Protein 3HBF (pdb70)

CATH classification: 3.40.50.2000 (+1 more: 3.40.50.2000)

B-factor: mean 41.64, std 15.25, range [11.27, 102.19]

Nearest PDB structures (foldseek):
  3hbf-assembly1_A  TM=1.002E+00  e=4.742E-93  Medicago truncatula
  2c9z-assembly1_A  TM=9.540E-01  e=1.763E-54  Vitis vinifera
  2c1z-assembly1_A  TM=9.550E-01  e=6.057E-54  Vitis vinifera
  2c1x-assembly1_A  TM=9.524E-01  e=3.867E-54  Vitis vinifera
  4whm-assembly1_A  TM=9.377E-01  e=1.307E-46  Clitoria ternatea

InterPro domains:
  IPR002213 UDP-glucuronosyl/UDP-glucosyltransferase [PF00201] (271-421)
  IPR002213 UDP-glucuronosyl/UDP-glucosyltransferase [cd03784] (14-431)

Foldseek 3Di:
DQAEEEEAWQQDFPTLVLSVLLVVVLCVVCVPHAYEYEEAPVSVVVVACFLCNDRVRYDYWHFDQQADPPDDDDDDPCVSVLSNLPCVVVRSVVRQVVVCVVVVHQHAEYEYALLQLCQLVVCVVSVHAYEHEDAFDLVLLQLLLCLVVVQVPDDDCQCVQNDFDPRAPLFDTHHNVLHFPLSNHCVPRSSNVSSNSSSVRQQSGPEYEYLAFCVLPVRSSVSSQVSHPYYAHQHVCCQNRNGPGFDAVPCPVVLLVPADFLQEEEEDAGDDDADDLQQQAQVLCLCLPVLGQYEYQHADDCCPSYDHCSCVSCVPRYHYHVDHRLLVNLLDRSHAEYEYLQTRNSVRSNLLSLHAYEHQHDHGNSSVSQSCCCVRLNLYHYFPPSTHHNVSVVVRCCCLRPDVSVVVSSVSSPVVNVLRVQLCPCPHRNVVSSVVVSVSSVD

Secondary structure (DSSP, 8-state):
---EEEEE---SSSSHHHHHHHHHHHHHH-TTSEEEEEE-HHHHHHS-SSSS---TTEEEEEPP--PPTT----S-TTHHHHHHHHHHHHHHHHHHHHHHHHH-----EEEEETT-TTHHHHHHHTT-EEEEEE-S-HHHHHHHHTHHHHHHT--HHHHTTSS-B--STTSPPBPGGGSPTTSSS-TTSHHHHHHHHHHHHGGGSS-EEESS-GGG-HHHHHHHHTTSS-EEE---HHHHS--S----TT-HHHHHHTS-TT-EEEEE--SS----HHHHHHHHHHHHHH---EEEE--S-HHHHS-TTHHHHTTTTEEEESS--HHHHHHSTTEEEEEE---HHHHHHHHHHT--EEE---STTHHHHHHIIIIIS-SEEEPGGGS--HHHHHHHHHHHHSSHHHHHHHHHHHHHHHHHHHHTSTTSHHHHHHHHHHHHHT-

Sequence (443 aa):
NLLHVAVLAFPFGTHAAPLLSLVKKIATEAPKVTFSFFCTTTTNDTLFSRSNEFLPNIKYYNVHDGLPKGYVSSGNPREPIFLFIKAMQENFKHVIDEAVAETGKNITCLVTDAFFWFGADLAEEMHAKWVPLWTAGPHSLLTHVYTDLIREKTGSKEVHDVKSIDVLPGFPELKASDLPEGVIKDIDVPFATMLHKMGLELPRANAVAINSFATIHPLIENELNSKFKLLLNVGPFNLTTPQRKVSDEHGCLEWLDQHENSSVVYISFGSVVTPPPHELTALAESLEECGFPFIWSFRGDPKEKLPKGFLERTKTKGKIVAWAPQVEILKHSSVGVFLTHSGWNSVLECIVGGVPMISRPFFGDQGLNTILTESVLEIGVGVDNGVLTKESIKKALELTMSSEKGGIMRQKIVKLKESAFKAVEQNGTSAMDFTTLIQIVTS

Structure (mmCIF, N/CA/C/O backbone):
data_3HBF
#
_entry.id   3HBF
#
_cell.length_a   49.166
_cell.length_b   77.581
_cell.length_c   59.554
_cell.angle_alpha   90.00
_cell.angle_beta   96.25
_cell.angle_gamma   90.00
#
_symmetry.space_group_name_H-M   'P 1 21 1'
#
loop_
_entity.id
_entity.type
_entity.pdbx_description
1 polymer 'Flavonoid 3-O-glucosyltransferase'
2 non-polymer "URIDINE-5'-DIPHOSPHATE"
3 non-polymer 3,5,7-TRIHYDROXY-2-(3,4,5-TRIHYDROXYPHENYL)-4H-CHROMEN-4-ONE
4 water water
#
loop_
_atom_site.group_PDB
_atom_site.id
_atom_site.type_symbol
_atom_site.label_atom_id
_atom_site.label_alt_id
_atom_site.label_comp_id
_atom_site.label_asym_id
_atom_site.label_entity_id
_atom_site.label_seq_id
_atom_site.pdbx_PDB_ins_code
_atom_site.Cartn_x
_atom_site.Cartn_y
_atom_site.Cartn_z
_atom_site.occupancy
_atom_site.B_iso_or_equiv
_atom_site.auth_seq_id
_atom_site.auth_comp_id
_atom_site.auth_asym_id
_atom_site.auth_atom_id
_atom_site.pdbx_PDB_model_num
ATOM 1 N N . ASN A 1 12 ? 40.141 18.115 28.019 1.00 56.48 12 ASN A N 1
ATOM 2 C CA . ASN A 1 12 ? 39.259 17.311 27.119 1.00 55.74 12 ASN A CA 1
ATOM 3 C C . ASN A 1 12 ? 39.891 15.941 26.853 1.00 52.77 12 ASN A C 1
ATOM 4 O O . ASN A 1 12 ? 40.671 15.773 25.918 1.00 51.83 12 ASN A O 1
ATOM 6 N N . LEU A 1 13 ? 39.542 14.963 27.678 1.00 51.09 13 LEU A N 1
ATOM 7 C CA . LEU A 1 13 ? 40.105 13.625 27.544 1.00 52.71 13 LEU A CA 1
ATOM 8 C C . LEU A 1 13 ? 39.173 12.540 27.019 1.00 50.96 13 LEU A C 1
ATOM 9 O O . LEU A 1 13 ? 39.598 11.398 26.847 1.00 54.00 13 LEU A O 1
ATOM 14 N N . LEU A 1 14 ? 37.917 12.884 26.757 1.00 46.09 14 LEU A N 1
ATOM 15 C CA . LEU A 1 14 ? 36.959 11.899 26.261 1.00 42.62 14 LEU A CA 1
ATOM 16 C C . LEU A 1 14 ? 37.401 11.274 24.933 1.00 40.42 14 LEU A C 1
ATOM 17 O O . LEU A 1 14 ? 37.922 11.960 24.048 1.00 39.37 14 LEU A O 1
ATOM 22 N N . HIS A 1 15 ? 37.199 9.966 24.809 1.00 37.64 15 HIS A N 1
ATOM 23 C CA . HIS A 1 15 ? 37.579 9.239 23.602 1.00 37.03 15 HIS A CA 1
ATOM 24 C C . HIS A 1 15 ? 36.443 8.269 23.229 1.00 36.17 15 HIS A C 1
ATOM 25 O O . HIS A 1 15 ? 36.112 7.354 23.988 1.00 35.44 15 HIS A O 1
ATOM 32 N N . VAL A 1 16 ? 35.842 8.481 22.061 1.00 32.58 16 VAL A N 1
ATOM 33 C CA . VAL A 1 16 ? 34.736 7.635 21.608 1.00 29.80 16 VAL A CA 1
ATOM 34 C C . VAL A 1 16 ? 35.202 6.592 20.595 1.00 28.47 16 VAL A C 1
ATOM 35 O O . VAL A 1 16 ? 35.712 6.932 19.530 1.00 29.40 16 VAL A O 1
ATOM 39 N N . ALA A 1 17 ? 35.049 5.321 20.949 1.00 30.21 17 ALA A N 1
ATOM 40 C CA . ALA A 1 17 ? 35.420 4.221 20.057 1.00 31.26 17 ALA A CA 1
ATOM 41 C C . ALA A 1 17 ? 34.140 3.826 19.309 1.00 29.32 17 ALA A C 1
ATOM 42 O O . ALA A 1 17 ? 33.102 3.595 19.932 1.00 29.56 17 ALA A O 1
ATOM 44 N N . VAL A 1 18 ? 34.222 3.776 17.981 1.00 29.64 18 VAL A N 1
ATOM 45 C CA . VAL A 1 18 ? 33.077 3.450 17.125 1.00 24.61 18 VAL A CA 1
ATOM 46 C C . VAL A 1 18 ? 33.292 2.138 16.362 1.00 26.14 18 VAL A C 1
ATOM 47 O O . VAL A 1 18 ? 34.150 2.053 15.483 1.00 25.21 18 VAL A O 1
ATOM 51 N N . LEU A 1 19 ? 32.516 1.112 16.705 1.00 24.04 19 LEU A N 1
ATOM 52 C CA . LEU A 1 19 ? 32.657 -0.175 16.036 1.00 26.24 19 LEU A CA 1
ATOM 53 C C . LEU A 1 19 ? 31.589 -0.356 14.964 1.00 24.22 19 LEU A C 1
ATOM 54 O O . LEU A 1 19 ? 30.390 -0.462 15.266 1.00 22.98 19 LEU A O 1
ATOM 59 N N . ALA A 1 20 ? 32.039 -0.432 13.716 1.00 23.21 20 ALA A N 1
ATOM 60 C CA . ALA A 1 20 ? 31.141 -0.567 12.580 1.00 25.15 20 ALA A CA 1
ATOM 61 C C . ALA A 1 20 ? 31.142 -1.943 11.927 1.00 24.35 20 ALA A C 1
ATOM 62 O O . ALA A 1 20 ? 32.171 -2.612 11.875 1.00 28.07 20 ALA A O 1
ATOM 64 N N . PHE A 1 21 ? 29.974 -2.353 11.435 1.00 23.43 21 PHE A N 1
ATOM 65 C CA . PHE A 1 21 ? 29.801 -3.636 10.742 1.00 22.63 21 PHE A CA 1
ATOM 66 C C . PHE A 1 21 ? 30.217 -3.356 9.300 1.00 23.19 21 PHE A C 1
ATOM 67 O O . PHE A 1 21 ? 29.659 -2.477 8.637 1.00 25.23 21 PHE A O 1
ATOM 75 N N . PRO A 1 22 ? 31.212 -4.093 8.791 1.00 25.91 22 PRO A N 1
ATOM 76 C CA . PRO A 1 22 ? 31.654 -3.835 7.417 1.00 26.26 22 PRO A CA 1
ATOM 77 C C . PRO A 1 22 ? 30.771 -4.284 6.254 1.00 29.68 22 PRO A C 1
ATOM 78 O O . PRO A 1 22 ? 31.092 -3.995 5.102 1.00 33.95 22 PRO A O 1
ATOM 82 N N . PHE A 1 23 ? 29.660 -4.963 6.531 1.00 27.39 23 PHE A N 1
ATOM 83 C CA . PHE A 1 23 ? 28.826 -5.462 5.444 1.00 25.93 23 PHE A CA 1
ATOM 84 C C . PHE A 1 23 ? 27.448 -4.809 5.365 1.00 29.34 23 PHE A C 1
ATOM 85 O O . PHE A 1 23 ? 26.885 -4.397 6.382 1.00 26.66 23 PHE A O 1
ATOM 93 N N . GLY A 1 24 ? 26.929 -4.709 4.141 1.00 27.23 24 GLY A N 1
ATOM 94 C CA . GLY A 1 24 ? 25.626 -4.114 3.914 1.00 25.73 24 GLY A CA 1
ATOM 95 C C . GLY A 1 24 ? 25.669 -2.613 4.145 1.00 26.05 24 GLY A C 1
ATOM 96 O O . GLY A 1 24 ? 26.735 -1.999 4.063 1.00 22.72 24 GLY A O 1
ATOM 97 N N . THR A 1 25 ? 24.509 -2.024 4.427 1.00 21.99 25 THR A N 1
ATOM 98 C CA . THR A 1 25 ? 24.414 -0.597 4.680 1.00 20.01 25 THR A CA 1
ATOM 99 C C . THR A 1 25 ? 24.387 -0.400 6.209 1.00 22.58 25 THR A C 1
ATOM 100 O O . THR A 1 25 ? 23.335 -0.160 6.825 1.00 19.46 25 THR A O 1
ATOM 104 N N . HIS A 1 26 ? 25.571 -0.499 6.808 1.00 19.64 26 HIS A N 1
ATOM 105 C CA . HIS A 1 26 ? 25.731 -0.378 8.246 1.00 21.09 26 HIS A CA 1
ATOM 106 C C . HIS A 1 26 ? 26.800 0.626 8.649 1.00 22.52 26 HIS A C 1
ATOM 107 O O . HIS A 1 26 ? 26.561 1.458 9.512 1.00 23.38 26 HIS A O 1
ATOM 114 N N . ALA A 1 27 ? 27.974 0.542 8.024 1.00 23.67 27 ALA A N 1
ATOM 115 C CA . ALA A 1 27 ? 29.081 1.436 8.341 1.00 24.78 27 ALA A CA 1
ATOM 116 C C . ALA A 1 27 ? 28.822 2.899 7.971 1.00 26.13 27 ALA A C 1
ATOM 117 O O . ALA A 1 27 ? 29.172 3.806 8.730 1.00 25.52 27 ALA A O 1
ATOM 119 N N . ALA A 1 28 ? 28.230 3.133 6.805 1.00 25.02 28 ALA A N 1
ATOM 120 C CA . ALA A 1 28 ? 27.951 4.504 6.372 1.00 29.63 28 ALA A CA 1
ATOM 121 C C . ALA A 1 28 ? 26.964 5.200 7.309 1.00 29.40 28 ALA A C 1
ATOM 122 O O . ALA A 1 28 ? 27.234 6.303 7.804 1.00 28.54 28 ALA A O 1
ATOM 124 N N . PRO A 1 29 ? 25.799 4.576 7.559 1.00 29.55 29 PRO A N 1
ATOM 125 C CA . PRO A 1 29 ? 24.859 5.247 8.467 1.00 29.74 29 PRO A CA 1
ATOM 126 C C . PRO A 1 29 ? 25.453 5.480 9.862 1.00 30.15 29 PRO A C 1
ATOM 127 O O . PRO A 1 29 ? 25.212 6.524 10.477 1.00 26.10 29 PRO A O 1
ATOM 131 N N . LEU A 1 30 ? 26.239 4.523 10.357 1.00 29.88 30 LEU A N 1
ATOM 132 C CA . LEU A 1 30 ? 26.855 4.692 11.670 1.00 27.04 30 LEU A CA 1
ATOM 133 C C . LEU A 1 30 ? 27.824 5.865 11.604 1.00 28.21 30 LEU A C 1
ATOM 134 O O . LEU A 1 30 ? 27.847 6.716 12.501 1.00 26.49 30 LEU A O 1
ATOM 139 N N . LEU A 1 31 ? 28.613 5.921 10.529 1.00 27.45 31 LEU A N 1
ATOM 140 C CA . LEU A 1 31 ? 29.586 7.002 10.362 1.00 30.95 31 LEU A CA 1
ATOM 141 C C . LEU A 1 31 ? 28.897 8.371 10.274 1.00 30.85 31 LEU A C 1
ATOM 142 O O . LEU A 1 31 ? 29.370 9.346 10.864 1.00 28.88 31 LEU A O 1
ATOM 147 N N . SER A 1 32 ? 27.781 8.440 9.552 1.00 29.49 32 SER A N 1
ATOM 148 C CA . SER A 1 32 ? 27.071 9.703 9.424 1.00 32.24 32 SER A CA 1
ATOM 149 C C . SER A 1 32 ? 26.499 10.158 10.768 1.00 31.01 32 SER A C 1
ATOM 150 O O . SER A 1 32 ? 26.444 11.348 11.046 1.00 29.98 32 SER A O 1
ATOM 153 N N . LEU A 1 33 ? 26.063 9.212 11.595 1.00 30.45 33 LEU A N 1
ATOM 154 C CA . LEU A 1 33 ? 25.563 9.561 12.917 1.00 29.21 33 LEU A CA 1
ATOM 155 C C . LEU A 1 33 ? 26.767 10.119 13.698 1.00 30.18 33 LEU A C 1
ATOM 156 O O . LEU A 1 33 ? 26.699 11.197 14.283 1.00 28.58 33 LEU A O 1
ATOM 161 N N . VAL A 1 34 ? 27.880 9.390 13.669 1.00 30.67 34 VAL A N 1
ATOM 162 C CA . VAL A 1 34 ? 29.095 9.802 14.361 1.00 29.94 34 VAL A CA 1
ATOM 163 C C . VAL A 1 34 ? 29.570 11.198 13.928 1.00 31.81 34 VAL A C 1
ATOM 164 O O . VAL A 1 34 ? 29.929 12.024 14.768 1.00 27.16 34 VAL A O 1
ATOM 168 N N . LYS A 1 35 ? 29.581 11.461 12.621 1.00 32.54 35 LYS A N 1
ATOM 169 C CA . LYS A 1 35 ? 30.004 12.767 12.127 1.00 35.68 35 LYS A CA 1
ATOM 170 C C . LYS A 1 35 ? 29.120 13.885 12.677 1.00 37.88 35 LYS A C 1
ATOM 171 O O . LYS A 1 35 ? 29.617 14.941 13.064 1.00 33.51 35 LYS A O 1
ATOM 177 N N . LYS A 1 36 ? 27.813 13.648 12.715 1.00 36.71 36 LYS A N 1
ATOM 178 C CA . LYS A 1 36 ? 26.891 14.650 13.232 1.00 36.49 36 LYS A CA 1
ATOM 179 C C . LYS A 1 36 ? 27.314 14.993 14.659 1.00 35.55 36 LYS A C 1
ATOM 180 O O . LYS A 1 36 ? 27.400 16.168 15.026 1.00 34.91 36 LYS A O 1
ATOM 186 N N . ILE A 1 37 ? 27.592 13.962 15.452 1.00 32.92 37 ILE A N 1
ATOM 187 C CA . ILE A 1 37 ? 28.004 14.154 16.838 1.00 31.22 37 ILE A CA 1
ATOM 188 C C . ILE A 1 37 ? 29.369 14.828 16.906 1.00 33.82 37 ILE A C 1
ATOM 189 O O . ILE A 1 37 ? 29.571 15.758 17.685 1.00 31.17 37 ILE A O 1
ATOM 194 N N . ALA A 1 38 ? 30.303 14.345 16.091 1.00 33.79 38 ALA A N 1
ATOM 195 C CA . ALA A 1 38 ? 31.668 14.876 16.063 1.00 36.39 38 ALA A CA 1
ATOM 196 C C . ALA A 1 38 ? 31.792 16.381 15.804 1.00 38.12 38 ALA A C 1
ATOM 197 O O . ALA A 1 38 ? 32.545 17.070 16.492 1.00 36.70 38 ALA A O 1
ATOM 199 N N . THR A 1 39 ? 31.083 16.891 14.803 1.00 40.89 39 THR A N 1
ATOM 200 C CA . THR A 1 39 ? 31.170 18.317 14.498 1.00 46.06 39 THR A CA 1
ATOM 201 C C . THR A 1 39 ? 30.678 19.136 15.692 1.00 46.82 39 THR A C 1
ATOM 202 O O . THR A 1 39 ? 31.188 20.221 15.962 1.00 44.70 39 THR A O 1
ATOM 206 N N . GLU A 1 40 ? 29.686 18.599 16.398 1.00 45.54 40 GLU A N 1
ATOM 207 C CA . GLU A 1 40 ? 29.107 19.257 17.561 1.00 46.46 40 GLU A CA 1
ATOM 208 C C . GLU A 1 40 ? 30.014 19.232 18.788 1.00 47.09 40 GLU A C 1
ATOM 209 O O . GLU A 1 40 ? 29.819 20.018 19.718 1.00 49.11 40 GLU A O 1
ATOM 215 N N . ALA A 1 41 ? 30.997 18.332 18.799 1.00 45.16 41 ALA A N 1
ATOM 216 C CA . ALA A 1 41 ? 31.919 18.211 19.932 1.00 41.85 41 ALA A CA 1
ATOM 217 C C . ALA A 1 41 ? 33.352 18.127 19.427 1.00 42.63 41 ALA A C 1
ATOM 218 O O . ALA A 1 41 ? 34.013 17.094 19.536 1.00 42.52 41 ALA A O 1
ATOM 220 N N . PRO A 1 42 ? 33.864 19.239 18.891 1.00 43.01 42 PRO A N 1
ATOM 221 C CA . PRO A 1 42 ? 35.223 19.286 18.358 1.00 44.19 42 PRO A CA 1
ATOM 222 C C . PRO A 1 42 ? 36.346 18.962 19.339 1.00 44.69 42 PRO A C 1
ATOM 223 O O . PRO A 1 42 ? 37.472 18.713 18.918 1.00 47.21 42 PRO A O 1
ATOM 227 N N . LYS A 1 43 ? 36.048 18.945 20.637 1.00 47.15 43 LYS A N 1
ATOM 228 C CA . LYS A 1 43 ? 37.074 18.647 21.645 1.00 46.51 43 LYS A CA 1
ATOM 229 C C . LYS A 1 43 ? 37.155 17.165 22.022 1.00 44.65 43 LYS A C 1
ATOM 230 O O . LYS A 1 43 ? 38.095 16.735 22.699 1.00 42.44 43 LYS A O 1
ATOM 236 N N . VAL A 1 44 ? 36.162 16.389 21.598 1.00 42.24 44 VAL A N 1
ATOM 237 C CA . VAL A 1 44 ? 36.146 14.954 21.889 1.00 38.72 44 VAL A CA 1
ATOM 238 C C . VAL A 1 44 ? 36.793 14.174 20.731 1.00 36.26 44 VAL A C 1
ATOM 239 O O . VAL A 1 44 ? 36.647 14.529 19.553 1.00 31.00 44 VAL A O 1
ATOM 243 N N . THR A 1 45 ? 37.531 13.123 21.070 1.00 34.63 45 THR A N 1
ATOM 244 C CA . THR A 1 45 ? 38.196 12.305 20.054 1.00 33.87 45 THR A CA 1
ATOM 245 C C . THR A 1 45 ? 37.351 11.094 19.639 1.00 32.51 45 THR A C 1
ATOM 246 O O . THR A 1 45 ? 36.834 10.359 20.490 1.00 26.14 45 THR A O 1
ATOM 250 N N . PHE A 1 46 ? 37.218 10.899 18.327 1.00 30.33 46 PHE A N 1
ATOM 251 C CA . PHE A 1 46 ? 36.463 9.770 17.777 1.00 30.02 46 PHE A CA 1
ATOM 252 C C . PHE A 1 46 ? 37.359 8.823 16.983 1.00 32.20 46 PHE A C 1
ATOM 253 O O . PHE A 1 46 ? 38.189 9.256 16.182 1.00 32.15 46 PHE A O 1
ATOM 261 N N . SER A 1 47 ? 37.184 7.526 17.216 1.00 34.11 47 SER A N 1
ATOM 262 C CA . SER A 1 47 ? 37.945 6.497 16.518 1.00 34.56 47 SER A CA 1
ATOM 263 C C . SER A 1 47 ? 36.962 5.547 15.845 1.00 32.13 47 SER A C 1
ATOM 264 O O . SER A 1 47 ? 36.161 4.889 16.507 1.00 31.07 47 SER A O 1
ATOM 267 N N . PHE A 1 48 ? 37.038 5.489 14.522 1.00 29.51 48 PHE A N 1
ATOM 268 C CA . PHE A 1 48 ? 36.150 4.667 13.731 1.00 29.45 48 PHE A CA 1
ATOM 269 C C . PHE A 1 48 ? 36.852 3.375 13.313 1.00 30.26 48 PHE A C 1
ATOM 270 O O . PHE A 1 48 ? 37.885 3.404 12.645 1.00 27.73 48 PHE A O 1
ATOM 278 N N . PHE A 1 49 ? 36.270 2.249 13.706 1.00 30.25 49 PHE A N 1
ATOM 279 C CA . PHE A 1 49 ? 36.824 0.935 13.414 1.00 28.74 49 PHE A CA 1
ATOM 280 C C . PHE A 1 49 ? 35.988 0.112 12.454 1.00 32.36 49 PHE A C 1
ATOM 281 O O . PHE A 1 49 ? 34.779 -0.106 12.657 1.00 32.93 49 PHE A O 1
ATOM 289 N N . CYS A 1 50 ? 36.642 -0.339 11.393 1.00 31.42 50 CYS A N 1
ATOM 290 C CA . CYS A 1 50 ? 36.008 -1.174 10.399 1.00 30.80 50 CYS A CA 1
ATOM 291 C C . CYS A 1 50 ? 37.136 -1.821 9.619 1.00 31.94 50 CYS A C 1
ATOM 292 O O . CYS A 1 50 ? 38.311 -1.678 9.988 1.00 34.88 50 CYS A O 1
ATOM 295 N N . THR A 1 51 ? 36.792 -2.543 8.560 1.00 29.73 51 THR A N 1
ATOM 296 C CA . THR A 1 51 ? 37.809 -3.196 7.757 1.00 32.23 51 THR A CA 1
ATOM 297 C C . THR A 1 51 ? 38.449 -2.187 6.798 1.00 35.71 51 THR A C 1
ATOM 298 O O . THR A 1 51 ? 37.853 -1.140 6.477 1.00 35.01 51 THR A O 1
ATOM 302 N N . THR A 1 52 ? 39.675 -2.489 6.369 1.00 34.95 52 THR A N 1
ATOM 303 C CA . THR A 1 52 ? 40.413 -1.608 5.467 1.00 34.78 52 THR A CA 1
ATOM 304 C C . THR A 1 52 ? 39.572 -1.277 4.258 1.00 34.88 52 THR A C 1
ATOM 305 O O . THR A 1 52 ? 39.475 -0.120 3.859 1.00 34.67 52 THR A O 1
ATOM 309 N N . THR A 1 53 ? 38.973 -2.312 3.680 1.00 36.94 53 THR A N 1
ATOM 310 C CA . THR A 1 53 ? 38.113 -2.179 2.506 1.00 41.85 53 THR A CA 1
ATOM 311 C C . THR A 1 53 ? 36.985 -1.172 2.736 1.00 42.23 53 THR A C 1
ATOM 312 O O . THR A 1 53 ? 36.820 -0.222 1.977 1.00 44.06 53 THR A O 1
ATOM 316 N N . THR A 1 54 ? 36.198 -1.399 3.784 1.00 40.36 54 THR A N 1
ATOM 317 C CA . THR A 1 54 ? 35.080 -0.521 4.103 1.00 38.92 54 THR A CA 1
ATOM 318 C C . THR A 1 54 ? 35.523 0.896 4.439 1.00 37.87 54 THR A C 1
ATOM 319 O O . THR A 1 54 ? 34.880 1.855 4.015 1.00 37.33 54 THR A O 1
ATOM 323 N N . ASN A 1 55 ? 36.616 1.040 5.187 1.00 39.18 55 ASN A N 1
ATOM 324 C CA . ASN A 1 55 ? 37.107 2.384 5.520 1.00 39.38 55 ASN A CA 1
ATOM 325 C C . ASN A 1 55 ? 37.601 3.107 4.263 1.00 44.90 55 ASN A C 1
ATOM 326 O O . ASN A 1 55 ? 37.396 4.314 4.117 1.00 46.22 55 ASN A O 1
ATOM 331 N N . ASP A 1 56 ? 38.265 2.377 3.366 1.00 44.81 56 ASP A N 1
ATOM 332 C CA . ASP A 1 56 ? 38.771 2.992 2.149 1.00 51.78 56 ASP A CA 1
ATOM 333 C C . ASP A 1 56 ? 37.606 3.549 1.351 1.00 52.12 56 ASP A C 1
ATOM 334 O O . ASP A 1 56 ? 37.711 4.623 0.764 1.00 52.40 56 ASP A O 1
ATOM 339 N N . THR A 1 57 ? 36.498 2.814 1.337 1.00 52.87 57 THR A N 1
ATOM 340 C CA . THR A 1 57 ? 35.298 3.243 0.623 1.00 53.71 57 THR A CA 1
ATOM 341 C C . THR A 1 57 ? 34.731 4.487 1.299 1.00 56.48 57 THR A C 1
ATOM 342 O O . THR A 1 57 ? 34.238 5.399 0.637 1.00 56.24 57 THR A O 1
ATOM 346 N N . LEU A 1 58 ? 34.806 4.515 2.626 1.00 59.61 58 LEU A N 1
ATOM 347 C CA . LEU A 1 58 ? 34.311 5.647 3.392 1.00 64.26 58 LEU A CA 1
ATOM 348 C C . LEU A 1 58 ? 35.400 6.705 3.448 1.00 70.09 58 LEU A C 1
ATOM 349 O O . LEU A 1 58 ? 36.267 6.669 4.325 1.00 72.77 58 LEU A O 1
ATOM 354 N N . PHE A 1 59 ? 35.370 7.644 2.509 1.00 76.10 59 PHE A N 1
ATOM 355 C CA . PHE A 1 59 ? 36.384 8.689 2.498 1.00 81.88 59 PHE A CA 1
ATOM 356 C C . PHE A 1 59 ? 36.125 9.799 1.488 1.00 85.48 59 PHE A C 1
ATOM 357 O O . PHE A 1 59 ? 35.526 9.571 0.437 1.00 86.17 59 PHE A O 1
ATOM 365 N N . SER A 1 60 ? 36.595 10.997 1.833 1.00 90.07 60 SER A N 1
ATOM 366 C CA . SER A 1 60 ? 36.455 12.197 1.010 1.00 93.40 60 SER A CA 1
ATOM 367 C C . SER A 1 60 ? 35.027 12.443 0.531 1.00 95.47 60 SER A C 1
ATOM 368 O O . SER A 1 60 ? 34.811 12.941 -0.578 1.00 97.06 60 SER A O 1
ATOM 371 N N . ARG A 1 61 ? 34.053 12.097 1.370 1.00 96.20 61 ARG A N 1
ATOM 372 C CA . ARG A 1 61 ? 32.650 12.300 1.024 1.00 96.67 61 ARG A CA 1
ATOM 373 C C . ARG A 1 61 ? 32.242 13.710 1.452 1.00 96.37 61 ARG A C 1
ATOM 374 O O . ARG A 1 61 ? 33.103 14.514 1.809 1.00 96.14 61 ARG A O 1
ATOM 382 N N . SER A 1 62 ? 30.945 14.012 1.402 1.00 96.70 62 SER A N 1
ATOM 383 C CA . SER A 1 62 ? 30.438 15.332 1.784 1.00 96.32 62 SER A CA 1
ATOM 384 C C . SER A 1 62 ? 31.353 15.985 2.819 1.00 95.77 62 SER A C 1
ATOM 385 O O . SER A 1 62 ? 31.989 17.003 2.538 1.00 94.97 62 SER A O 1
ATOM 388 N N . ASN A 1 63 ? 31.421 15.394 4.010 1.00 95.17 63 ASN A N 1
ATOM 389 C CA . ASN A 1 63 ? 32.292 15.899 5.070 1.00 93.76 63 ASN A CA 1
ATOM 390 C C . ASN A 1 63 ? 33.669 15.295 4.825 1.00 92.63 63 ASN A C 1
ATOM 391 O O . ASN A 1 63 ? 34.104 14.415 5.568 1.00 91.90 63 ASN A O 1
ATOM 396 N N . GLU A 1 64 ? 34.339 15.769 3.775 1.00 91.86 64 GLU A N 1
ATOM 397 C CA . GLU A 1 64 ? 35.661 15.273 3.398 1.00 90.16 64 GLU A CA 1
ATOM 398 C C . GLU A 1 64 ? 36.365 14.701 4.614 1.00 88.45 64 GLU A C 1
ATOM 399 O O . GLU A 1 64 ? 36.796 13.544 4.613 1.00 88.79 64 GLU A O 1
ATOM 405 N N . PHE A 1 65 ? 36.470 15.513 5.659 1.00 84.03 65 PHE A N 1
ATOM 406 C CA . PHE A 1 65 ? 37.113 15.058 6.878 1.00 80.35 65 PHE A CA 1
ATOM 407 C C . PHE A 1 65 ? 36.745 15.920 8.076 1.00 75.24 65 PHE A C 1
ATOM 408 O O . PHE A 1 65 ? 36.366 17.086 7.943 1.00 74.69 65 PHE A O 1
ATOM 416 N N . LEU A 1 66 ? 36.855 15.313 9.247 1.00 68.45 66 LEU A N 1
ATOM 417 C CA . LEU A 1 66 ? 36.593 15.984 10.505 1.00 61.30 66 LEU A CA 1
ATOM 418 C C . LEU A 1 66 ? 37.868 15.752 11.301 1.00 57.11 66 LEU A C 1
ATOM 419 O O . LEU A 1 66 ? 38.318 14.614 11.449 1.00 54.15 66 LEU A O 1
ATOM 424 N N . PRO A 1 67 ? 38.481 16.833 11.807 1.00 52.25 67 PRO A N 1
ATOM 425 C CA . PRO A 1 67 ? 39.719 16.724 12.582 1.00 47.63 67 PRO A CA 1
ATOM 426 C C . PRO A 1 67 ? 39.692 15.770 13.776 1.00 41.88 67 PRO A C 1
ATOM 427 O O . PRO A 1 67 ? 40.726 15.222 14.141 1.00 42.69 67 PRO A O 1
ATOM 431 N N . ASN A 1 68 ? 38.531 15.558 14.385 1.00 34.73 68 ASN A N 1
ATOM 432 C CA . ASN A 1 68 ? 38.484 14.662 15.536 1.00 36.55 68 ASN A CA 1
ATOM 433 C C . ASN A 1 68 ? 38.057 13.211 15.230 1.00 37.31 68 ASN A C 1
ATOM 434 O O . ASN A 1 68 ? 37.779 12.428 16.139 1.00 37.56 68 ASN A O 1
ATOM 439 N N . ILE A 1 69 ? 38.007 12.859 13.947 1.00 37.27 69 ILE A N 1
ATOM 440 C CA . ILE A 1 69 ? 37.666 11.501 13.548 1.00 36.97 69 ILE A CA 1
ATOM 441 C C . ILE A 1 69 ? 38.863 10.830 12.883 1.00 37.89 69 ILE A C 1
ATOM 442 O O . ILE A 1 69 ? 39.337 11.296 11.851 1.00 35.99 69 ILE A O 1
ATOM 447 N N . LYS A 1 70 ? 39.340 9.741 13.478 1.00 41.68 70 LYS A N 1
ATOM 448 C CA . LYS A 1 70 ? 40.439 8.954 12.909 1.00 45.80 70 LYS A CA 1
ATOM 449 C C . LYS A 1 70 ? 39.934 7.536 12.623 1.00 43.93 70 LYS A C 1
ATOM 450 O O . LYS A 1 70 ? 39.202 6.960 13.427 1.00 43.40 70 LYS A O 1
ATOM 456 N N . TYR A 1 71 ? 40.320 6.986 11.476 1.00 44.56 71 TYR A N 1
ATOM 457 C CA . TYR A 1 71 ? 39.909 5.638 11.081 1.00 46.47 71 TYR A CA 1
ATOM 458 C C . TYR A 1 71 ? 40.987 4.606 11.380 1.00 46.89 71 TYR A C 1
ATOM 459 O O . TYR A 1 71 ? 42.175 4.878 11.217 1.00 45.29 71 TYR A O 1
ATOM 468 N N . TYR A 1 72 ? 40.563 3.422 11.813 1.00 45.87 72 TYR A N 1
ATOM 469 C CA . TYR A 1 72 ? 41.478 2.321 12.113 1.00 42.46 72 TYR A CA 1
ATOM 470 C C . TYR A 1 72 ? 40.892 1.067 11.487 1.00 43.26 72 TYR A C 1
ATOM 471 O O . TYR A 1 72 ? 39.666 0.888 11.462 1.00 42.10 72 TYR A O 1
ATOM 480 N N . ASN A 1 73 ? 41.760 0.201 10.979 1.00 38.03 73 ASN A N 1
ATOM 481 C CA . ASN A 1 73 ? 41.312 -1.020 10.320 1.00 38.92 73 ASN A CA 1
ATOM 482 C C . ASN A 1 73 ? 41.314 -2.237 11.249 1.00 38.65 73 ASN A C 1
ATOM 483 O O . ASN A 1 73 ? 42.349 -2.598 11.812 1.00 38.94 73 ASN A O 1
ATOM 488 N N . VAL A 1 74 ? 40.149 -2.860 11.416 1.00 37.51 74 VAL A N 1
ATOM 489 C CA . VAL A 1 74 ? 40.038 -4.057 12.247 1.00 34.86 74 VAL A CA 1
ATOM 490 C C . VAL A 1 74 ? 40.354 -5.220 11.299 1.00 33.67 74 VAL A C 1
ATOM 491 O O . VAL A 1 74 ? 40.078 -5.119 10.109 1.00 29.77 74 VAL A O 1
ATOM 495 N N . HIS A 1 75 ? 40.966 -6.297 11.795 1.00 36.97 75 HIS A N 1
ATOM 496 C CA . HIS A 1 75 ? 41.286 -7.455 10.940 1.00 37.05 75 HIS A CA 1
ATOM 497 C C . HIS A 1 75 ? 39.987 -8.087 10.431 1.00 40.16 75 HIS A C 1
ATOM 498 O O . HIS A 1 75 ? 39.022 -8.222 11.189 1.00 41.03 75 HIS A O 1
ATOM 505 N N . ASP A 1 76 ? 39.970 -8.482 9.159 1.00 37.81 76 ASP A N 1
ATOM 506 C CA . ASP A 1 76 ? 38.775 -9.053 8.543 1.00 39.24 76 ASP A CA 1
ATOM 507 C C . ASP A 1 76 ? 38.521 -10.555 8.696 1.00 39.77 76 ASP A C 1
ATOM 508 O O . ASP A 1 76 ? 37.492 -11.050 8.235 1.00 40.65 76 ASP A O 1
ATOM 513 N N . GLY A 1 77 ? 39.446 -11.273 9.330 1.00 39.35 77 GLY A N 1
ATOM 514 C CA . GLY A 1 77 ? 39.276 -12.705 9.521 1.00 36.19 77 GLY A CA 1
ATOM 515 C C . GLY A 1 77 ? 39.458 -13.565 8.277 1.00 37.61 77 GLY A C 1
ATOM 516 O O . GLY A 1 77 ? 39.147 -14.752 8.295 1.00 35.58 77 GLY A O 1
ATOM 517 N N . LEU A 1 78 ? 39.959 -12.988 7.191 1.00 37.37 78 LEU A N 1
ATOM 518 C CA . LEU A 1 78 ? 40.158 -13.768 5.974 1.00 41.88 78 LEU A CA 1
ATOM 519 C C . LEU A 1 78 ? 41.573 -14.350 5.873 1.00 47.04 78 LEU A C 1
ATOM 520 O O . LEU A 1 78 ? 42.555 -13.694 6.228 1.00 46.97 78 LEU A O 1
ATOM 525 N N . PRO A 1 79 ? 41.686 -15.607 5.413 1.00 51.20 79 PRO A N 1
ATOM 526 C CA . PRO A 1 79 ? 42.991 -16.262 5.264 1.00 54.90 79 PRO A CA 1
ATOM 527 C C . PRO A 1 79 ? 43.721 -15.656 4.065 1.00 57.85 79 PRO A C 1
ATOM 528 O O . PRO A 1 79 ? 43.083 -15.209 3.111 1.00 57.85 79 PRO A O 1
ATOM 532 N N . LYS A 1 80 ? 45.051 -15.633 4.114 1.00 62.50 80 LYS A N 1
ATOM 533 C CA . LYS A 1 80 ? 45.841 -15.082 3.012 1.00 63.56 80 LYS A CA 1
ATOM 534 C C . LYS A 1 80 ? 45.527 -15.837 1.728 1.00 63.83 80 LYS A C 1
ATOM 535 O O . LYS A 1 80 ? 45.391 -17.065 1.735 1.00 64.22 80 LYS A O 1
ATOM 541 N N . GLY A 1 81 ? 45.413 -15.098 0.629 1.00 63.72 81 GLY A N 1
ATOM 542 C CA . GLY A 1 81 ? 45.103 -15.718 -0.643 1.00 63.73 81 GLY A CA 1
ATOM 543 C C . GLY A 1 81 ? 43.714 -16.327 -0.602 1.00 66.70 81 GLY A C 1
ATOM 544 O O . GLY A 1 81 ? 43.496 -17.454 -1.060 1.00 66.35 81 GLY A O 1
ATOM 545 N N . TYR A 1 82 ? 42.768 -15.581 -0.039 1.00 66.24 82 TYR A N 1
ATOM 546 C CA . TYR A 1 82 ? 41.398 -16.057 0.059 1.00 65.13 82 TYR A CA 1
ATOM 547 C C . TYR A 1 82 ? 40.600 -15.717 -1.195 1.00 65.26 82 TYR A C 1
ATOM 548 O O . TYR A 1 82 ? 40.724 -14.631 -1.759 1.00 62.73 82 TYR A O 1
ATOM 557 N N . VAL A 1 83 ? 39.785 -16.671 -1.626 1.00 67.15 83 VAL A N 1
ATOM 558 C CA . VAL A 1 83 ? 38.941 -16.500 -2.795 1.00 70.10 83 VAL A CA 1
ATOM 559 C C . VAL A 1 83 ? 37.569 -17.068 -2.468 1.00 71.04 83 VAL A C 1
ATOM 560 O O . VAL A 1 83 ? 37.455 -18.094 -1.796 1.00 71.70 83 VAL A O 1
ATOM 564 N N . SER A 1 84 ? 36.526 -16.396 -2.935 1.00 72.73 84 SER A N 1
ATOM 565 C CA . SER A 1 84 ? 35.170 -16.850 -2.677 1.00 75.83 84 SER A CA 1
ATOM 566 C C . SER A 1 84 ? 34.867 -18.146 -3.425 1.00 77.35 84 SER A C 1
ATOM 567 O O . SER A 1 84 ? 35.314 -18.340 -4.557 1.00 77.18 84 SER A O 1
ATOM 570 N N . SER A 1 85 ? 34.112 -19.032 -2.779 1.00 78.95 85 SER A N 1
ATOM 571 C CA . SER A 1 85 ? 33.730 -20.306 -3.381 1.00 79.44 85 SER A CA 1
ATOM 572 C C . SER A 1 85 ? 32.364 -20.779 -2.869 1.00 80.17 85 SER A C 1
ATOM 573 O O . SER A 1 85 ? 31.463 -21.063 -3.661 1.00 78.86 85 SER A O 1
ATOM 576 N N . GLY A 1 86 ? 32.211 -20.850 -1.548 1.00 80.91 86 GLY A N 1
ATOM 577 C CA . GLY A 1 86 ? 30.954 -21.293 -0.969 1.00 80.98 86 GLY A CA 1
ATOM 578 C C . GLY A 1 86 ? 29.780 -20.373 -1.263 1.00 81.84 86 GLY A C 1
ATOM 579 O O . GLY A 1 86 ? 28.942 -20.669 -2.125 1.00 81.54 86 GLY A O 1
ATOM 580 N N . ASN A 1 87 ? 29.714 -19.261 -0.533 1.00 79.82 87 ASN A N 1
ATOM 581 C CA . ASN A 1 87 ? 28.652 -18.270 -0.699 1.00 77.90 87 ASN A CA 1
ATOM 582 C C . ASN A 1 87 ? 29.206 -16.898 -0.363 1.00 74.16 87 ASN A C 1
ATOM 583 O O . ASN A 1 87 ? 30.273 -16.784 0.239 1.00 74.41 87 ASN A O 1
ATOM 588 N N . PRO A 1 88 ? 28.492 -15.834 -0.755 1.00 70.78 88 PRO A N 1
ATOM 589 C CA . PRO A 1 88 ? 28.946 -14.471 -0.469 1.00 66.79 88 PRO A CA 1
ATOM 590 C C . PRO A 1 88 ? 28.796 -14.126 1.014 1.00 62.62 88 PRO A C 1
ATOM 591 O O . PRO A 1 88 ? 29.104 -13.013 1.439 1.00 63.11 88 PRO A O 1
ATOM 595 N N . ARG A 1 89 ? 28.319 -15.091 1.795 1.00 56.59 89 ARG A N 1
ATOM 596 C CA . ARG A 1 89 ? 28.144 -14.906 3.234 1.00 52.96 89 ARG A CA 1
ATOM 597 C C . ARG A 1 89 ? 29.390 -15.414 3.970 1.00 48.54 89 ARG A C 1
ATOM 598 O O . ARG A 1 89 ? 29.597 -15.130 5.153 1.00 44.14 89 ARG A O 1
ATOM 606 N N . GLU A 1 90 ? 30.213 -16.164 3.242 1.00 44.14 90 GLU A N 1
ATOM 607 C CA . GLU A 1 90 ? 31.431 -16.743 3.770 1.00 38.99 90 GLU A CA 1
ATOM 608 C C . GLU A 1 90 ? 32.328 -15.710 4.434 1.00 34.92 90 GLU A C 1
ATOM 609 O O . GLU A 1 90 ? 32.728 -15.888 5.577 1.00 34.18 90 GLU A O 1
ATOM 615 N N . PRO A 1 91 ? 32.658 -14.616 3.733 1.00 35.61 91 PRO A N 1
ATOM 616 C CA . PRO A 1 91 ? 33.523 -13.603 4.361 1.00 32.83 91 PRO A CA 1
ATOM 617 C C . PRO A 1 91 ? 32.894 -12.922 5.587 1.00 32.81 91 PRO A C 1
ATOM 618 O O . PRO A 1 91 ? 33.610 -12.457 6.492 1.00 28.21 91 PRO A O 1
ATOM 622 N N . ILE A 1 92 ? 31.560 -12.879 5.620 1.00 30.37 92 ILE A N 1
ATOM 623 C CA . ILE A 1 92 ? 30.838 -12.283 6.744 1.00 28.96 92 ILE A CA 1
ATOM 624 C C . ILE A 1 92 ? 31.020 -13.212 7.948 1.00 29.79 92 ILE A C 1
ATOM 625 O O . ILE A 1 92 ? 31.347 -12.772 9.052 1.00 29.72 92 ILE A O 1
ATOM 630 N N . PHE A 1 93 ? 30.808 -14.504 7.725 1.00 28.13 93 PHE A N 1
ATOM 631 C CA . PHE A 1 93 ? 30.963 -15.486 8.788 1.00 30.77 93 PHE A CA 1
ATOM 632 C C . PHE A 1 93 ? 32.394 -15.447 9.324 1.00 29.49 93 PHE A C 1
ATOM 633 O O . PHE A 1 93 ? 32.605 -15.486 10.533 1.00 29.95 93 PHE A O 1
ATOM 641 N N . LEU A 1 94 ? 33.368 -15.368 8.420 1.00 27.39 94 LEU A N 1
ATOM 642 C CA . LEU A 1 94 ? 34.766 -15.322 8.819 1.00 29.91 94 LEU A CA 1
ATOM 643 C C . LEU A 1 94 ? 34.993 -14.075 9.669 1.00 31.92 94 LEU A C 1
ATOM 644 O O . LEU A 1 94 ? 35.691 -14.128 10.683 1.00 32.19 94 LEU A O 1
ATOM 649 N N . PHE A 1 95 ? 34.387 -12.955 9.276 1.00 30.54 95 PHE A N 1
ATOM 650 C CA . PHE A 1 95 ? 34.535 -11.728 10.060 1.00 29.07 95 PHE A CA 1
ATOM 651 C C . PHE A 1 95 ? 33.946 -11.896 11.464 1.00 31.06 95 PHE A C 1
ATOM 652 O O . PHE A 1 95 ? 34.578 -11.547 12.462 1.00 27.89 95 PHE A O 1
ATOM 660 N N . ILE A 1 96 ? 32.729 -12.427 11.536 1.00 30.89 96 ILE A N 1
ATOM 661 C CA . ILE A 1 96 ? 32.064 -12.617 12.823 1.00 35.13 96 ILE A CA 1
ATOM 662 C C . ILE A 1 96 ? 32.865 -13.521 13.772 1.00 35.41 96 ILE A C 1
ATOM 663 O O . ILE A 1 96 ? 32.858 -13.320 14.982 1.00 33.26 96 ILE A O 1
ATOM 668 N N . LYS A 1 97 ? 33.562 -14.500 13.204 1.00 35.89 97 LYS A N 1
ATOM 669 C CA . LYS A 1 97 ? 34.370 -15.456 13.959 1.00 38.96 97 LYS A CA 1
ATOM 670 C C . LYS A 1 97 ? 35.312 -14.859 15.010 1.00 40.29 97 LYS A C 1
ATOM 671 O O . LYS A 1 97 ? 35.275 -15.237 16.182 1.00 38.86 97 LYS A O 1
ATOM 677 N N . ALA A 1 98 ? 36.164 -13.930 14.592 1.00 40.81 98 ALA A N 1
ATOM 678 C CA . ALA A 1 98 ? 37.124 -13.339 15.518 1.00 42.45 98 ALA A CA 1
ATOM 679 C C . ALA A 1 98 ? 36.965 -11.840 15.736 1.00 39.02 98 ALA A C 1
ATOM 680 O O . ALA A 1 98 ? 37.896 -11.188 16.200 1.00 35.91 98 ALA A O 1
ATOM 682 N N . MET A 1 99 ? 35.790 -11.302 15.419 1.00 38.45 99 MET A N 1
ATOM 683 C CA . MET A 1 99 ? 35.541 -9.871 15.555 1.00 37.19 99 MET A CA 1
ATOM 684 C C . MET A 1 99 ? 35.735 -9.299 16.970 1.00 36.80 99 MET A C 1
ATOM 685 O O . MET A 1 99 ? 36.302 -8.216 17.132 1.00 33.68 99 MET A O 1
ATOM 690 N N . GLN A 1 100 ? 35.286 -10.013 17.996 1.00 38.09 100 GLN A N 1
ATOM 691 C CA . GLN A 1 100 ? 35.430 -9.488 19.346 1.00 41.13 100 GLN A CA 1
ATOM 692 C C . GLN A 1 100 ? 36.896 -9.266 19.719 1.00 43.79 100 GLN A C 1
ATOM 693 O O . GLN A 1 100 ? 37.263 -8.200 20.220 1.00 44.29 100 GLN A O 1
ATOM 699 N N . GLU A 1 101 ? 37.742 -10.259 19.461 1.00 42.52 101 GLU A N 1
ATOM 700 C CA . GLU A 1 101 ? 39.155 -10.119 19.785 1.00 43.04 101 GLU A CA 1
ATOM 701 C C . GLU A 1 101 ? 39.875 -9.155 18.844 1.00 41.46 101 GLU A C 1
ATOM 702 O O . GLU A 1 101 ? 40.773 -8.420 19.258 1.00 38.94 101 GLU A O 1
ATOM 708 N N . ASN A 1 102 ? 39.475 -9.150 17.579 1.00 37.85 102 ASN A N 1
ATOM 709 C CA . ASN A 1 102 ? 40.100 -8.260 16.618 1.00 38.28 102 ASN A CA 1
ATOM 710 C C . ASN A 1 102 ? 39.743 -6.796 16.876 1.00 37.26 102 ASN A C 1
ATOM 711 O O . ASN A 1 102 ? 40.565 -5.912 16.653 1.00 38.43 102 ASN A O 1
ATOM 716 N N . PHE A 1 103 ? 38.524 -6.531 17.335 1.00 33.17 103 PHE A N 1
ATOM 717 C CA . PHE A 1 103 ? 38.164 -5.154 17.631 1.00 35.31 103 PHE A CA 1
ATOM 718 C C . PHE A 1 103 ? 38.972 -4.700 18.846 1.00 37.13 103 PHE A C 1
ATOM 719 O O . PHE A 1 103 ? 39.412 -3.559 18.902 1.00 38.86 103 PHE A O 1
ATOM 727 N N . LYS A 1 104 ? 39.186 -5.598 19.806 1.00 40.05 104 LYS A N 1
ATOM 728 C CA . LYS A 1 104 ? 39.978 -5.251 20.981 1.00 46.86 104 LYS A CA 1
ATOM 729 C C . LYS A 1 104 ? 41.410 -4.905 20.558 1.00 48.93 104 LYS A C 1
ATOM 730 O O . LYS A 1 104 ? 42.007 -3.953 21.055 1.00 48.90 104 LYS A O 1
ATOM 736 N N . HIS A 1 105 ? 41.952 -5.693 19.637 1.00 50.48 105 HIS A N 1
ATOM 737 C CA . HIS A 1 105 ? 43.300 -5.477 19.147 1.00 51.29 105 HIS A CA 1
ATOM 738 C C . HIS A 1 105 ? 43.446 -4.100 18.542 1.00 51.35 105 HIS A C 1
ATOM 739 O O . HIS A 1 105 ? 44.279 -3.307 18.970 1.00 52.96 105 HIS A O 1
ATOM 746 N N . VAL A 1 106 ? 42.633 -3.816 17.535 1.00 47.56 106 VAL A N 1
ATOM 747 C CA . VAL A 1 106 ? 42.711 -2.532 16.869 1.00 44.07 106 VAL A CA 1
ATOM 748 C C . VAL A 1 106 ? 42.374 -1.370 17.814 1.00 42.81 106 VAL A C 1
ATOM 749 O O . VAL A 1 106 ? 42.842 -0.252 17.620 1.00 42.09 106 VAL A O 1
ATOM 753 N N . ILE A 1 107 ? 41.575 -1.626 18.846 1.00 41.89 107 ILE A N 1
ATOM 754 C CA . ILE A 1 107 ? 41.239 -0.559 19.787 1.00 40.58 107 ILE A CA 1
ATOM 755 C C . ILE A 1 107 ? 42.510 -0.089 20.487 1.00 39.76 107 ILE A C 1
ATOM 756 O O . ILE A 1 107 ? 42.690 1.102 20.734 1.00 39.64 107 ILE A O 1
ATOM 761 N N . ASP A 1 108 ? 43.399 -1.032 20.783 1.00 38.06 108 ASP A N 1
ATOM 762 C CA . ASP A 1 108 ? 44.667 -0.712 21.430 1.00 38.85 108 ASP A CA 1
ATOM 763 C C . ASP A 1 108 ? 45.494 0.302 20.626 1.00 38.01 108 ASP A C 1
ATOM 764 O O . ASP A 1 108 ? 46.196 1.122 21.211 1.00 38.37 108 ASP A O 1
ATOM 769 N N . GLU A 1 109 ? 45.410 0.243 19.295 1.00 37.89 109 GLU A N 1
ATOM 770 C CA . GLU A 1 109 ? 46.147 1.158 18.407 1.00 39.36 109 GLU A CA 1
ATOM 771 C C . GLU A 1 109 ? 45.703 2.604 18.591 1.00 39.34 109 GLU A C 1
ATOM 772 O O . GLU A 1 109 ? 46.527 3.524 18.654 1.00 38.88 109 GLU A O 1
ATOM 778 N N . ALA A 1 110 ? 44.388 2.796 18.653 1.00 38.18 110 ALA A N 1
ATOM 779 C CA . ALA A 1 110 ? 43.798 4.118 18.823 1.00 37.35 110 ALA A CA 1
ATOM 780 C C . ALA A 1 110 ? 44.124 4.699 20.202 1.00 37.00 110 ALA A C 1
ATOM 781 O O . ALA A 1 110 ? 44.436 5.889 20.322 1.00 36.55 110 ALA A O 1
ATOM 783 N N . VAL A 1 111 ? 44.040 3.870 21.241 1.00 36.41 111 VAL A N 1
ATOM 784 C CA . VAL A 1 111 ? 44.346 4.339 22.592 1.00 37.76 111 VAL A CA 1
ATOM 785 C C . VAL A 1 111 ? 45.827 4.723 22.636 1.00 39.73 111 VAL A C 1
ATOM 786 O O . VAL A 1 111 ? 46.187 5.786 23.149 1.00 38.27 111 VAL A O 1
ATOM 790 N N . ALA A 1 112 ? 46.678 3.860 22.083 1.00 39.09 112 ALA A N 1
ATOM 791 C CA . ALA A 1 112 ? 48.114 4.126 22.044 1.00 40.25 112 ALA A CA 1
ATOM 792 C C . ALA A 1 112 ? 48.375 5.438 21.316 1.00 42.19 112 ALA A C 1
ATOM 793 O O . ALA A 1 112 ? 49.059 6.323 21.830 1.00 46.41 112 ALA A O 1
ATOM 795 N N . GLU A 1 113 ? 47.821 5.575 20.120 1.00 40.28 113 GLU A N 1
ATOM 796 C CA . GLU A 1 113 ? 48.021 6.792 19.353 1.00 44.68 113 GLU A CA 1
ATOM 797 C C . GLU A 1 113 ? 47.526 8.076 20.035 1.00 45.03 113 GLU A C 1
ATOM 798 O O . GLU A 1 113 ? 48.271 9.044 20.177 1.00 44.13 113 GLU A O 1
ATOM 804 N N . THR A 1 114 ? 46.268 8.080 20.459 1.00 46.71 114 THR A N 1
ATOM 805 C CA . THR A 1 114 ? 45.668 9.257 21.088 1.00 44.67 114 THR A CA 1
ATOM 806 C C . THR A 1 114 ? 46.079 9.475 22.531 1.00 46.55 114 THR A C 1
ATOM 807 O O . THR A 1 114 ? 45.905 10.567 23.067 1.00 46.18 114 THR A O 1
ATOM 811 N N . GLY A 1 115 ? 46.598 8.431 23.165 1.00 47.22 115 GLY A N 1
ATOM 812 C CA . GLY A 1 115 ? 47.008 8.552 24.550 1.00 48.06 115 GLY A CA 1
ATOM 813 C C . GLY A 1 115 ? 45.838 8.651 25.508 1.00 49.66 115 GLY A C 1
ATOM 814 O O . GLY A 1 115 ? 46.019 8.924 26.690 1.00 52.00 115 GLY A O 1
ATOM 815 N N . LYS A 1 116 ? 44.629 8.417 25.014 1.00 51.55 116 LYS A N 1
ATOM 816 C CA . LYS A 1 116 ? 43.447 8.500 25.869 1.00 50.79 116 LYS A CA 1
ATOM 817 C C . LYS A 1 116 ? 42.665 7.194 25.864 1.00 50.83 116 LYS A C 1
ATOM 818 O O . LYS A 1 116 ? 42.533 6.542 24.823 1.00 52.06 116 LYS A O 1
ATOM 824 N N . ASN A 1 117 ? 42.155 6.813 27.031 1.00 49.44 117 ASN A N 1
ATOM 825 C CA . ASN A 1 117 ? 41.369 5.593 27.168 1.00 47.67 117 ASN A CA 1
ATOM 826 C C . ASN A 1 117 ? 39.954 5.839 26.651 1.00 47.49 117 ASN A C 1
ATOM 827 O O . ASN A 1 117 ? 39.456 6.971 26.690 1.00 48.08 117 ASN A O 1
ATOM 832 N N . ILE A 1 118 ? 39.308 4.779 26.174 1.00 44.46 118 ILE A N 1
ATOM 833 C CA . ILE A 1 118 ? 37.944 4.875 25.659 1.00 38.85 118 ILE A CA 1
ATOM 834 C C . ILE A 1 118 ? 36.952 5.220 26.765 1.00 35.19 118 ILE A C 1
ATOM 835 O O . ILE A 1 118 ? 36.934 4.577 27.815 1.00 36.26 118 ILE A O 1
ATOM 840 N N . THR A 1 119 ? 36.117 6.223 26.513 1.00 32.80 119 THR A N 1
ATOM 841 C CA . THR A 1 119 ? 35.112 6.656 27.477 1.00 32.75 119 THR A CA 1
ATOM 842 C C . THR A 1 119 ? 33.695 6.267 27.046 1.00 32.78 119 THR A C 1
ATOM 843 O O . THR A 1 119 ? 32.792 6.177 27.877 1.00 29.64 119 THR A O 1
ATOM 847 N N . CYS A 1 120 ? 33.499 6.055 25.746 1.00 33.66 120 CYS A N 1
ATOM 848 C CA . CYS A 1 120 ? 32.190 5.640 25.232 1.00 33.43 120 CYS A CA 1
ATOM 849 C C . CYS A 1 120 ? 32.363 4.728 24.022 1.00 31.68 120 CYS A C 1
ATOM 850 O O . CYS A 1 120 ? 33.149 5.027 23.116 1.00 32.34 120 CYS A O 1
ATOM 853 N N . LEU A 1 121 ? 31.633 3.615 24.015 1.00 29.95 121 LEU A N 1
ATOM 854 C CA . LEU A 1 121 ? 31.710 2.673 22.913 0.50 25.57 121 LEU A CA 1
ATOM 855 C C . LEU A 1 121 ? 30.410 2.740 22.113 1.00 27.44 121 LEU A C 1
ATOM 856 O O . LEU A 1 121 ? 29.349 2.306 22.570 1.00 26.57 121 LEU A O 1
ATOM 861 N N . VAL A 1 122 ? 30.492 3.345 20.933 1.00 27.49 122 VAL A N 1
ATOM 862 C CA . VAL A 1 122 ? 29.338 3.453 20.045 1.00 29.56 122 VAL A CA 1
ATOM 863 C C . VAL A 1 122 ? 29.522 2.286 19.075 1.00 29.95 122 VAL A C 1
ATOM 864 O O . VAL A 1 122 ? 30.586 2.138 18.455 1.00 32.05 122 VAL A O 1
ATOM 868 N N . THR A 1 123 ? 28.509 1.439 18.960 1.00 25.92 123 THR A N 1
ATOM 869 C CA . THR A 1 123 ? 28.635 0.289 18.077 1.00 26.65 123 THR A CA 1
ATOM 870 C C . THR A 1 123 ? 27.381 -0.006 17.289 1.00 25.63 123 THR A C 1
ATOM 871 O O . THR A 1 123 ? 26.286 0.499 17.584 1.00 23.34 123 THR A O 1
ATOM 875 N N . ASP A 1 124 ? 27.548 -0.847 16.278 1.00 26.70 124 ASP A N 1
ATOM 876 C CA . ASP A 1 124 ? 26.401 -1.292 15.529 1.00 25.03 124 ASP A CA 1
ATOM 877 C C . ASP A 1 124 ? 25.717 -2.207 16.556 1.00 22.44 124 ASP A C 1
ATOM 878 O O . ASP A 1 124 ? 26.395 -2.918 17.302 1.00 23.48 124 ASP A O 1
ATOM 883 N N . ALA A 1 125 ? 24.394 -2.185 16.610 1.00 21.45 125 ALA A N 1
ATOM 884 C CA . ALA A 1 125 ? 23.673 -3.039 17.548 1.00 20.61 125 ALA A CA 1
ATOM 885 C C . ALA A 1 125 ? 24.008 -4.525 17.359 1.00 21.19 125 ALA A C 1
ATOM 886 O O . ALA A 1 125 ? 23.849 -5.316 18.290 1.00 22.08 125 ALA A O 1
ATOM 888 N N . PHE A 1 126 ? 24.452 -4.906 16.162 1.00 20.02 126 PHE A N 1
ATOM 889 C CA . PHE A 1 126 ? 24.818 -6.307 15.898 1.00 23.07 126 PHE A CA 1
ATOM 890 C C . PHE A 1 126 ? 25.910 -6.753 16.885 1.00 25.36 126 PHE A C 1
ATOM 891 O O . PHE A 1 126 ? 25.968 -7.915 17.276 1.00 24.44 126 PHE A O 1
ATOM 899 N N . PHE A 1 127 ? 26.782 -5.827 17.277 1.00 25.48 127 PHE A N 1
ATOM 900 C CA . PHE A 1 127 ? 27.879 -6.165 18.188 1.00 26.13 127 PHE A CA 1
ATOM 901 C C . PHE A 1 127 ? 27.422 -6.327 19.638 1.00 26.20 127 PHE A C 1
ATOM 902 O O . PHE A 1 127 ? 27.536 -5.416 20.460 1.00 25.44 127 PHE A O 1
ATOM 910 N N . TRP A 1 128 ? 26.890 -7.510 19.930 1.00 24.45 128 TRP A N 1
ATOM 911 C CA . TRP A 1 128 ? 26.394 -7.836 21.261 1.00 29.09 128 TRP A CA 1
ATOM 912 C C . TRP A 1 128 ? 27.464 -7.690 22.340 1.00 29.34 128 TRP A C 1
ATOM 913 O O . TRP A 1 128 ? 27.169 -7.284 23.470 1.00 31.95 128 TRP A O 1
ATOM 924 N N . PHE A 1 129 ? 28.703 -8.017 21.990 1.00 27.46 129 PHE A N 1
ATOM 925 C CA . PHE A 1 129 ? 29.805 -7.944 22.937 1.00 30.38 129 PHE A CA 1
ATOM 926 C C . PHE A 1 129 ? 30.092 -6.529 23.448 1.00 33.11 129 PHE A C 1
ATOM 927 O O . PHE A 1 129 ? 30.959 -6.337 24.302 1.00 36.19 129 PHE A O 1
ATOM 935 N N . GLY A 1 130 ? 29.364 -5.543 22.928 1.00 32.43 130 GLY A N 1
ATOM 936 C CA . GLY A 1 130 ? 29.567 -4.168 23.346 1.00 30.40 130 GLY A CA 1
ATOM 937 C C . GLY A 1 130 ? 29.396 -3.958 24.842 1.00 32.66 130 GLY A C 1
ATOM 938 O O . GLY A 1 130 ? 30.155 -3.204 25.461 1.00 29.48 130 GLY A O 1
ATOM 939 N N . ALA A 1 131 ? 28.401 -4.619 25.428 1.00 32.19 131 ALA A N 1
ATOM 940 C CA . ALA A 1 131 ? 28.145 -4.499 26.859 1.00 34.60 131 ALA A CA 1
ATOM 941 C C . ALA A 1 131 ? 29.370 -4.948 27.667 1.00 37.61 131 ALA A C 1
ATOM 942 O O . ALA A 1 131 ? 29.869 -4.209 28.519 1.00 36.85 131 ALA A O 1
ATOM 944 N N . ASP A 1 132 ? 29.863 -6.151 27.396 1.00 39.17 132 ASP A N 1
ATOM 945 C CA . ASP A 1 132 ? 31.026 -6.646 28.126 1.00 39.70 132 ASP A CA 1
ATOM 946 C C . ASP A 1 132 ? 32.268 -5.823 27.838 1.00 40.12 132 ASP A C 1
ATOM 947 O O . ASP A 1 132 ? 33.042 -5.509 28.738 1.00 42.11 132 ASP A O 1
ATOM 952 N N . LEU A 1 133 ? 32.459 -5.472 26.577 1.00 40.11 133 LEU A N 1
ATOM 953 C CA . LEU A 1 133 ? 33.611 -4.681 26.193 1.00 43.30 133 LEU A CA 1
ATOM 954 C C . LEU A 1 133 ? 33.565 -3.320 26.887 1.00 45.46 133 LEU A C 1
ATOM 955 O O . LEU A 1 133 ? 34.580 -2.829 27.374 1.00 46.79 133 LEU A O 1
ATOM 960 N N . ALA A 1 134 ? 32.383 -2.719 26.943 1.00 45.45 134 ALA A N 1
ATOM 961 C CA . ALA A 1 134 ? 32.222 -1.418 27.580 1.00 46.33 134 ALA A CA 1
ATOM 962 C C . ALA A 1 134 ? 32.527 -1.521 29.066 1.00 47.47 134 ALA A C 1
ATOM 963 O O . ALA A 1 134 ? 33.174 -0.644 29.645 1.00 42.92 134 ALA A O 1
ATOM 965 N N . GLU A 1 135 ? 32.057 -2.605 29.671 1.00 47.67 135 GLU A N 1
ATOM 966 C CA . GLU A 1 135 ? 32.249 -2.851 31.094 1.00 51.72 135 GLU A CA 1
ATOM 967 C C . GLU A 1 135 ? 33.726 -2.957 31.520 1.00 53.81 135 GLU A C 1
ATOM 968 O O . GLU A 1 135 ? 34.156 -2.270 32.451 1.00 54.36 135 GLU A O 1
ATOM 974 N N . GLU A 1 136 ? 34.509 -3.797 30.849 1.00 51.73 136 GLU A N 1
ATOM 975 C CA . GLU A 1 136 ? 35.909 -3.927 31.228 1.00 53.80 136 GLU A CA 1
ATOM 976 C C . GLU A 1 136 ? 36.712 -2.647 30.962 1.00 53.70 136 GLU A C 1
ATOM 977 O O . GLU A 1 136 ? 37.754 -2.419 31.583 1.00 53.18 136 GLU A O 1
ATOM 983 N N . MET A 1 137 ? 36.224 -1.805 30.054 1.00 51.50 137 MET A N 1
ATOM 984 C CA . MET A 1 137 ? 36.914 -0.556 29.753 1.00 50.71 137 MET A CA 1
ATOM 985 C C . MET A 1 137 ? 36.424 0.581 30.641 1.00 50.88 137 MET A C 1
ATOM 986 O O . MET A 1 137 ? 36.965 1.687 30.593 1.00 50.76 137 MET A O 1
ATOM 991 N N . HIS A 1 138 ? 35.406 0.304 31.452 1.00 50.31 138 HIS A N 1
ATOM 992 C CA . HIS A 1 138 ? 34.826 1.316 32.325 1.00 50.05 138 HIS A CA 1
ATOM 993 C C . HIS A 1 138 ? 34.366 2.447 31.409 1.00 48.40 138 HIS A C 1
ATOM 994 O O . HIS A 1 138 ? 34.717 3.619 31.604 1.00 44.80 138 HIS A O 1
ATOM 1001 N N . ALA A 1 139 ? 33.578 2.058 30.404 1.00 44.21 139 ALA A N 1
ATOM 1002 C CA . ALA A 1 139 ? 33.034 2.965 29.392 1.00 41.30 139 ALA A CA 1
ATOM 1003 C C . ALA A 1 139 ? 31.547 2.723 29.183 1.00 38.63 139 ALA A C 1
ATOM 1004 O O . ALA A 1 139 ? 31.024 1.669 29.533 1.00 36.47 139 ALA A O 1
ATOM 1006 N N . LYS A 1 140 ? 30.859 3.702 28.609 1.00 36.97 140 LYS A N 1
ATOM 1007 C CA . LYS A 1 140 ? 29.434 3.543 28.346 1.00 37.53 140 LYS A CA 1
ATOM 1008 C C . LYS A 1 140 ? 29.287 2.745 27.045 1.00 32.64 140 LYS A C 1
ATOM 1009 O O . LYS A 1 140 ? 30.230 2.670 26.256 1.00 31.50 140 LYS A O 1
ATOM 1015 N N . TRP A 1 141 ? 28.118 2.147 26.834 1.00 30.64 141 TRP A N 1
ATOM 1016 C CA . TRP A 1 141 ? 27.851 1.413 25.598 1.00 29.24 141 TRP A CA 1
ATOM 1017 C C . TRP A 1 141 ? 26.593 1.994 24.964 1.00 28.25 141 TRP A C 1
ATOM 1018 O O . TRP A 1 141 ? 25.537 2.051 25.583 1.00 26.54 141 TRP A O 1
ATOM 1029 N N . VAL A 1 142 ? 26.730 2.462 23.732 1.00 29.35 142 VAL A N 1
ATOM 1030 C CA . VAL A 1 142 ? 25.611 3.025 23.003 1.00 28.14 142 VAL A CA 1
ATOM 1031 C C . VAL A 1 142 ? 25.513 2.353 21.632 1.00 28.00 142 VAL A C 1
ATOM 1032 O O . VAL A 1 142 ? 26.137 2.787 20.661 1.00 25.32 142 VAL A O 1
ATOM 1036 N N . PRO A 1 143 ? 24.769 1.243 21.555 1.00 26.40 143 PRO A N 1
ATOM 1037 C CA . PRO A 1 143 ? 24.590 0.519 20.290 1.00 23.77 143 PRO A CA 1
ATOM 1038 C C . PRO A 1 143 ? 23.573 1.237 19.376 1.00 24.86 143 PRO A C 1
ATOM 1039 O O . PRO A 1 143 ? 22.629 1.878 19.860 1.00 27.11 143 PRO A O 1
ATOM 1043 N N . LEU A 1 144 ? 23.771 1.106 18.066 1.00 22.23 144 LEU A N 1
ATOM 1044 C CA . LEU A 1 144 ? 22.883 1.707 17.063 1.00 21.27 144 LEU A CA 1
ATOM 1045 C C . LEU A 1 144 ? 22.266 0.607 16.192 1.00 23.03 144 LEU A C 1
ATOM 1046 O O . LEU A 1 144 ? 22.979 -0.127 15.488 1.00 18.21 144 LEU A O 1
ATOM 1051 N N . TRP A 1 145 ? 20.950 0.473 16.256 1.00 20.59 145 TRP A N 1
ATOM 1052 C CA . TRP A 1 145 ? 20.254 -0.494 15.414 1.00 21.97 145 TRP A CA 1
ATOM 1053 C C . TRP A 1 145 ? 19.948 0.311 14.157 1.00 22.02 145 TRP A C 1
ATOM 1054 O O . TRP A 1 145 ? 19.207 1.298 14.208 1.00 22.21 145 TRP A O 1
ATOM 1065 N N . THR A 1 146 ? 20.519 -0.099 13.027 1.00 22.32 146 THR A N 1
ATOM 1066 C CA . THR A 1 146 ? 20.307 0.635 11.790 1.00 24.47 146 THR A CA 1
ATOM 1067 C C . THR A 1 146 ? 19.015 0.285 11.039 1.00 25.57 146 THR A C 1
ATOM 1068 O O . THR A 1 146 ? 18.714 0.911 10.029 1.00 22.89 146 THR A O 1
ATOM 1072 N N . ALA A 1 147 ? 18.259 -0.705 11.511 1.00 24.95 147 ALA A N 1
ATOM 1073 C CA . ALA A 1 147 ? 17.016 -1.072 10.830 1.00 26.85 147 ALA A CA 1
ATOM 1074 C C . ALA A 1 147 ? 15.781 -0.578 11.599 1.00 24.42 147 ALA A C 1
ATOM 1075 O O . ALA A 1 147 ? 15.900 0.283 12.464 1.00 23.17 147 ALA A O 1
ATOM 1077 N N . GLY A 1 148 ? 14.607 -1.123 11.277 1.00 23.03 148 GLY A N 1
ATOM 1078 C CA . GLY A 1 148 ? 13.370 -0.701 11.930 1.00 21.96 148 GLY A CA 1
ATOM 1079 C C . GLY A 1 148 ? 13.065 -1.201 13.343 1.00 24.15 148 GLY A C 1
ATOM 1080 O O . GLY A 1 148 ? 13.593 -2.226 13.819 1.00 19.49 148 GLY A O 1
ATOM 1081 N N . PRO A 1 149 ? 12.158 -0.503 14.036 1.00 22.71 149 PRO A N 1
ATOM 1082 C CA . PRO A 1 149 ? 11.799 -0.897 15.399 1.00 22.94 149 PRO A CA 1
ATOM 1083 C C . PRO A 1 149 ? 11.103 -2.247 15.460 1.00 25.58 149 PRO A C 1
ATOM 1084 O O . PRO A 1 149 ? 11.223 -2.971 16.443 1.00 25.29 149 PRO A O 1
ATOM 1088 N N . HIS A 1 150 ? 10.391 -2.598 14.397 1.00 25.83 150 HIS A N 1
ATOM 1089 C CA . HIS A 1 150 ? 9.680 -3.861 14.381 1.00 27.16 150 HIS A CA 1
ATOM 1090 C C . HIS A 1 150 ? 10.616 -5.076 14.304 1.00 29.31 150 HIS A C 1
ATOM 1091 O O . HIS A 1 150 ? 10.382 -6.078 14.998 1.00 27.37 150 HIS A O 1
ATOM 1098 N N . SER A 1 151 ? 11.663 -5.011 13.477 1.00 23.40 151 SER A N 1
ATOM 1099 C CA . SER A 1 151 ? 12.591 -6.150 13.408 1.00 24.29 151 SER A CA 1
ATOM 1100 C C . SER A 1 151 ? 13.351 -6.285 14.723 1.00 20.43 151 SER A C 1
ATOM 1101 O O . SER A 1 151 ? 13.544 -7.398 15.216 1.00 24.14 151 SER A O 1
ATOM 1104 N N . LEU A 1 152 ? 13.790 -5.163 15.281 1.00 19.33 152 LEU A N 1
ATOM 1105 C CA . LEU A 1 152 ? 14.498 -5.182 16.564 1.00 27.57 152 LEU A CA 1
ATOM 1106 C C . LEU A 1 152 ? 13.663 -5.892 17.646 1.00 25.80 152 LEU A C 1
ATOM 1107 O O . LEU A 1 152 ? 14.157 -6.779 18.345 1.00 25.42 152 LEU A O 1
ATOM 1112 N N . LEU A 1 153 ? 12.405 -5.477 17.792 1.00 24.76 153 LEU A N 1
ATOM 1113 C CA . LEU A 1 153 ? 11.506 -6.079 18.783 1.00 24.28 153 LEU A CA 1
ATOM 1114 C C . LEU A 1 153 ? 11.460 -7.585 18.557 1.00 23.09 153 LEU A C 1
ATOM 1115 O O . LEU A 1 153 ? 11.466 -8.383 19.505 1.00 22.03 153 LEU A O 1
ATOM 1120 N N . THR A 1 154 ? 11.407 -7.985 17.290 1.00 21.85 154 THR A N 1
ATOM 1121 C CA . THR A 1 154 ? 11.366 -9.401 16.967 1.00 26.74 154 THR A CA 1
ATOM 1122 C C . THR A 1 154 ? 12.636 -10.097 17.484 1.00 30.26 154 THR A C 1
ATOM 1123 O O . THR A 1 154 ? 12.577 -11.218 17.989 1.00 29.63 154 THR A O 1
ATOM 1127 N N . HIS A 1 155 ? 13.787 -9.436 17.373 1.00 25.69 155 HIS A N 1
ATOM 1128 C CA . HIS A 1 155 ? 15.009 -10.066 17.866 1.00 27.68 155 HIS A CA 1
ATOM 1129 C C . HIS A 1 155 ? 15.018 -10.142 19.377 1.00 26.42 155 HIS A C 1
ATOM 1130 O O . HIS A 1 155 ? 15.477 -11.123 19.952 1.00 27.26 155 HIS A O 1
ATOM 1137 N N . VAL A 1 156 ? 14.507 -9.097 20.010 1.00 28.71 156 VAL A N 1
ATOM 1138 C CA . VAL A 1 156 ? 14.415 -9.051 21.459 1.00 26.84 156 VAL A CA 1
ATOM 1139 C C . VAL A 1 156 ? 13.530 -10.205 21.941 1.00 28.60 156 VAL A C 1
ATOM 1140 O O . VAL A 1 156 ? 13.791 -10.794 22.977 1.00 33.07 156 VAL A O 1
ATOM 1144 N N . TYR A 1 157 ? 12.496 -10.532 21.172 1.00 28.67 157 TYR A N 1
ATOM 1145 C CA . TYR A 1 157 ? 11.565 -11.610 21.516 1.00 30.12 157 TYR A CA 1
ATOM 1146 C C . TYR A 1 157 ? 11.950 -12.985 21.003 1.00 30.35 157 TYR A C 1
ATOM 1147 O O . TYR A 1 157 ? 11.137 -13.906 21.051 1.00 30.97 157 TYR A O 1
ATOM 1156 N N . THR A 1 158 ? 13.169 -13.135 20.503 1.00 29.50 158 THR A N 1
ATOM 1157 C CA . THR A 1 158 ? 13.595 -14.419 19.963 1.00 28.94 158 THR A CA 1
ATOM 1158 C C . THR A 1 158 ? 13.357 -15.611 20.906 1.00 31.67 158 THR A C 1
ATOM 1159 O O . THR A 1 158 ? 12.789 -16.616 20.489 1.00 27.67 158 THR A O 1
ATOM 1163 N N . ASP A 1 159 ? 13.794 -15.512 22.159 1.00 30.17 159 ASP A N 1
ATOM 1164 C CA . ASP A 1 159 ? 13.584 -16.626 23.085 1.00 36.32 159 ASP A CA 1
ATOM 1165 C C . ASP A 1 159 ? 12.106 -16.958 23.266 1.00 37.59 159 ASP A C 1
ATOM 1166 O O . ASP A 1 159 ? 11.717 -18.121 23.193 1.00 37.57 159 ASP A O 1
ATOM 1171 N N . LEU A 1 160 ? 11.278 -15.949 23.502 1.00 37.63 160 LEU A N 1
ATOM 1172 C CA . LEU A 1 160 ? 9.855 -16.212 23.670 1.00 43.54 160 LEU A CA 1
ATOM 1173 C C . LEU A 1 160 ? 9.289 -16.821 22.390 1.00 44.90 160 LEU A C 1
ATOM 1174 O O . LEU A 1 160 ? 8.568 -17.810 22.433 1.00 48.08 160 LEU A O 1
ATOM 1179 N N . ILE A 1 161 ? 9.627 -16.244 21.243 1.00 45.78 161 ILE A N 1
ATOM 1180 C CA . ILE A 1 161 ? 9.115 -16.772 19.987 1.00 44.67 161 ILE A CA 1
ATOM 1181 C C . ILE A 1 161 ? 9.489 -18.233 19.808 1.00 46.72 161 ILE A C 1
ATOM 1182 O O . ILE A 1 161 ? 8.676 -19.032 19.342 1.00 46.48 161 ILE A O 1
ATOM 1187 N N . ARG A 1 162 ? 10.721 -18.582 20.167 1.00 46.44 162 ARG A N 1
ATOM 1188 C CA . ARG A 1 162 ? 11.166 -19.964 20.049 1.00 47.94 162 ARG A CA 1
ATOM 1189 C C . ARG A 1 162 ? 10.341 -20.856 20.989 1.00 51.44 162 ARG A C 1
ATOM 1190 O O . ARG A 1 162 ? 9.956 -21.965 20.614 1.00 53.16 162 ARG A O 1
ATOM 1198 N N . GLU A 1 163 ? 10.043 -20.366 22.192 1.00 54.17 163 GLU A N 1
ATOM 1199 C CA . GLU A 1 163 ? 9.241 -21.132 23.151 1.00 59.51 163 GLU A CA 1
ATOM 1200 C C . GLU A 1 163 ? 7.889 -21.533 22.566 1.00 62.44 163 GLU A C 1
ATOM 1201 O O . GLU A 1 163 ? 7.609 -22.714 22.376 1.00 63.01 163 GLU A O 1
ATOM 1207 N N . LYS A 1 164 ? 7.050 -20.544 22.284 1.00 66.11 164 LYS A N 1
ATOM 1208 C CA . LYS A 1 164 ? 5.730 -20.810 21.725 1.00 70.41 164 LYS A CA 1
ATOM 1209 C C . LYS A 1 164 ? 5.820 -21.186 20.246 1.00 71.71 164 LYS A C 1
ATOM 1210 O O . LYS A 1 164 ? 5.107 -20.634 19.401 1.00 71.65 164 LYS A O 1
ATOM 1216 N N . THR A 1 165 ? 6.701 -22.132 19.941 1.00 71.86 165 THR A N 1
ATOM 1217 C CA . THR A 1 165 ? 6.887 -22.577 18.569 1.00 74.00 165 THR A CA 1
ATOM 1218 C C . THR A 1 165 ? 7.299 -24.038 18.475 1.00 74.63 165 THR A C 1
ATOM 1219 O O . THR A 1 165 ? 8.373 -24.427 18.931 1.00 74.07 165 THR A O 1
ATOM 1223 N N . GLY A 1 166 ? 6.430 -24.843 17.878 1.00 76.66 166 GLY A N 1
ATOM 1224 C CA . GLY A 1 166 ? 6.714 -26.254 17.714 1.00 78.04 166 GLY A CA 1
ATOM 1225 C C . GLY A 1 166 ? 6.930 -26.561 16.247 1.00 80.05 166 GLY A C 1
ATOM 1226 O O . GLY A 1 166 ? 7.554 -25.778 15.530 1.00 80.12 166 GLY A O 1
ATOM 1227 N N . SER A 1 167 ? 6.408 -27.696 15.792 1.00 80.96 167 SER A N 1
ATOM 1228 C CA . SER A 1 167 ? 6.552 -28.095 14.397 1.00 81.68 167 SER A CA 1
ATOM 1229 C C . SER A 1 167 ? 5.603 -27.310 13.497 1.00 80.91 167 SER A C 1
ATOM 1230 O O . SER A 1 167 ? 5.989 -26.850 12.421 1.00 80.80 167 SER A O 1
ATOM 1233 N N . LYS A 1 168 ? 4.360 -27.158 13.942 1.00 79.82 168 LYS A N 1
ATOM 1234 C CA . LYS A 1 168 ? 3.365 -26.426 13.171 1.00 80.24 168 LYS A CA 1
ATOM 1235 C C . LYS A 1 168 ? 3.835 -25.009 12.861 1.00 80.69 168 LYS A C 1
ATOM 1236 O O . LYS A 1 168 ? 3.701 -24.535 11.734 1.00 79.60 168 LYS A O 1
ATOM 1242 N N . GLU A 1 169 ? 4.389 -24.345 13.871 1.00 81.88 169 GLU A N 1
ATOM 1243 C CA . GLU A 1 169 ? 4.883 -22.978 13.726 1.00 82.80 169 GLU A CA 1
ATOM 1244 C C . GLU A 1 169 ? 6.007 -22.911 12.689 1.00 83.62 169 GLU A C 1
ATOM 1245 O O . GLU A 1 169 ? 5.989 -22.070 11.791 1.00 83.53 169 GLU A O 1
ATOM 1251 N N . VAL A 1 170 ? 6.982 -23.805 12.823 1.00 85.01 170 VAL A N 1
ATOM 1252 C CA . VAL A 1 170 ? 8.124 -23.864 11.915 1.00 87.05 170 VAL A CA 1
ATOM 1253 C C . VAL A 1 170 ? 7.732 -24.218 10.476 1.00 88.79 170 VAL A C 1
ATOM 1254 O O . VAL A 1 170 ? 8.429 -23.850 9.525 1.00 89.29 170 VAL A O 1
ATOM 1258 N N . HIS A 1 171 ? 6.616 -24.927 10.317 1.00 89.12 171 HIS A N 1
ATOM 1259 C CA . HIS A 1 171 ? 6.150 -25.330 8.993 1.00 88.34 171 HIS A CA 1
ATOM 1260 C C . HIS A 1 171 ? 5.003 -24.462 8.472 1.00 86.41 171 HIS A C 1
ATOM 1261 O O . HIS A 1 171 ? 4.129 -24.941 7.748 1.00 85.19 171 HIS A O 1
ATOM 1268 N N . ASP A 1 172 ? 5.020 -23.185 8.846 1.00 84.42 172 ASP A N 1
ATOM 1269 C CA . ASP A 1 172 ? 4.009 -22.221 8.423 1.00 82.91 172 ASP A CA 1
ATOM 1270 C C . ASP A 1 172 ? 2.558 -22.615 8.716 1.00 82.11 172 ASP A C 1
ATOM 1271 O O . ASP A 1 172 ? 1.624 -21.944 8.270 1.00 80.92 172 ASP A O 1
ATOM 1276 N N . VAL A 1 173 ? 2.370 -23.695 9.468 1.00 81.42 173 VAL A N 1
ATOM 1277 C CA . VAL A 1 173 ? 1.024 -24.143 9.814 1.00 81.18 173 VAL A CA 1
ATOM 1278 C C . VAL A 1 173 ? 0.361 -23.064 10.654 1.00 81.79 173 VAL A C 1
ATOM 1279 O O . VAL A 1 173 ? -0.514 -22.339 10.177 1.00 82.20 173 VAL A O 1
ATOM 1283 N N . LYS A 1 174 ? 0.787 -22.963 11.909 1.00 81.55 174 LYS A N 1
ATOM 1284 C CA . LYS A 1 174 ? 0.247 -21.972 12.827 1.00 80.70 174 LYS A CA 1
ATOM 1285 C C . LYS A 1 174 ? 1.065 -20.695 12.712 1.00 78.94 174 LYS A C 1
ATOM 1286 O O . LYS A 1 174 ? 2.241 -20.730 12.342 1.00 78.77 174 LYS A O 1
ATOM 1292 N N . SER A 1 175 ? 0.431 -19.571 13.023 1.00 75.65 175 SER A N 1
ATOM 1293 C CA . SER A 1 175 ? 1.091 -18.275 12.980 1.00 72.76 175 SER A CA 1
ATOM 1294 C C . SER A 1 175 ? 1.390 -17.857 14.415 1.00 71.31 175 SER A C 1
ATOM 1295 O O . SER A 1 175 ? 1.118 -18.613 15.350 1.00 70.68 175 SER A O 1
ATOM 1298 N N . ILE A 1 176 ? 1.951 -16.666 14.598 1.00 68.70 176 ILE A N 1
ATOM 1299 C CA . ILE A 1 176 ? 2.280 -16.201 15.944 1.00 67.22 176 ILE A CA 1
ATOM 1300 C C . ILE A 1 176 ? 1.962 -14.727 16.173 1.00 63.83 176 ILE A C 1
ATOM 1301 O O . ILE A 1 176 ? 2.184 -13.893 15.299 1.00 62.71 176 ILE A O 1
ATOM 1306 N N . ASP A 1 177 ? 1.436 -14.416 17.353 1.00 62.42 177 ASP A N 1
ATOM 1307 C CA . ASP A 1 177 ? 1.140 -13.036 17.710 1.00 62.53 177 ASP A CA 1
ATOM 1308 C C . ASP A 1 177 ? 2.422 -12.545 18.358 1.00 59.93 177 ASP A C 1
ATOM 1309 O O . ASP A 1 177 ? 2.567 -12.561 19.579 1.00 60.73 177 ASP A O 1
ATOM 1314 N N . VAL A 1 178 ? 3.367 -12.125 17.530 1.00 57.56 178 VAL A N 1
ATOM 1315 C CA . VAL A 1 178 ? 4.642 -11.653 18.036 1.00 54.01 178 VAL A CA 1
ATOM 1316 C C . VAL A 1 178 ? 4.713 -10.141 18.217 1.00 50.57 178 VAL A C 1
ATOM 1317 O O . VAL A 1 178 ? 5.241 -9.656 19.222 1.00 52.19 178 VAL A O 1
ATOM 1321 N N . LEU A 1 179 ? 4.159 -9.396 17.265 1.00 46.10 179 LEU A N 1
ATOM 1322 C CA . LEU A 1 179 ? 4.238 -7.942 17.323 1.00 41.57 179 LEU A CA 1
ATOM 1323 C C . LEU A 1 179 ? 2.923 -7.182 17.424 1.00 37.92 179 LEU A C 1
ATOM 1324 O O . LEU A 1 179 ? 1.994 -7.420 16.661 1.00 34.84 179 LEU A O 1
ATOM 1329 N N . PRO A 1 180 ? 2.850 -6.225 18.357 1.00 37.11 180 PRO A N 1
ATOM 1330 C CA . PRO A 1 180 ? 1.635 -5.422 18.530 1.00 37.19 180 PRO A CA 1
ATOM 1331 C C . PRO A 1 180 ? 1.342 -4.657 17.238 1.00 37.08 180 PRO A C 1
ATOM 1332 O O . PRO A 1 180 ? 2.264 -4.179 16.569 1.00 37.03 180 PRO A O 1
ATOM 1336 N N . GLY A 1 181 ? 0.061 -4.555 16.892 1.00 37.86 181 GLY A N 1
ATOM 1337 C CA . GLY A 1 181 ? -0.337 -3.846 15.684 1.00 38.79 181 GLY A CA 1
ATOM 1338 C C . GLY A 1 181 ? 0.189 -4.452 14.395 1.00 36.54 181 GLY A C 1
ATOM 1339 O O . GLY A 1 181 ? 0.357 -3.755 13.406 1.00 38.52 181 GLY A O 1
ATOM 1340 N N . PHE A 1 182 ? 0.429 -5.757 14.402 1.00 37.67 182 PHE A N 1
ATOM 1341 C CA . PHE A 1 182 ? 0.963 -6.463 13.242 1.00 36.96 182 PHE A CA 1
ATOM 1342 C C . PHE A 1 182 ? 0.088 -7.657 12.888 1.00 39.00 182 PHE A C 1
ATOM 1343 O O . PHE A 1 182 ? -0.599 -8.208 13.746 1.00 38.09 182 PHE A O 1
ATOM 1351 N N . PRO A 1 183 ? 0.099 -8.070 11.611 1.00 42.06 183 PRO A N 1
ATOM 1352 C CA . PRO A 1 183 ? -0.703 -9.222 11.192 1.00 44.29 183 PRO A CA 1
ATOM 1353 C C . PRO A 1 183 ? -0.055 -10.418 11.887 1.00 47.66 183 PRO A C 1
ATOM 1354 O O . PRO A 1 183 ? 1.068 -10.306 12.394 1.00 48.20 183 PRO A O 1
ATOM 1358 N N . GLU A 1 184 ? -0.734 -11.555 11.913 1.00 49.18 184 GLU A N 1
ATOM 1359 C CA . GLU A 1 184 ? -0.145 -12.720 12.555 1.00 52.99 184 GLU A CA 1
ATOM 1360 C C . GLU A 1 184 ? 1.004 -13.133 11.642 1.00 51.81 184 GLU A C 1
ATOM 1361 O O . GLU A 1 184 ? 0.874 -13.065 10.417 1.00 50.41 184 GLU A O 1
ATOM 1367 N N . LEU A 1 185 ? 2.123 -13.549 12.228 1.00 49.44 185 LEU A N 1
ATOM 1368 C CA . LEU A 1 185 ? 3.281 -13.924 11.426 1.00 50.31 185 LEU A CA 1
ATOM 1369 C C . LEU A 1 185 ? 3.497 -15.409 11.200 1.00 51.36 185 LEU A C 1
ATOM 1370 O O . LEU A 1 185 ? 3.264 -16.239 12.084 1.00 50.67 185 LEU A O 1
ATOM 1375 N N . LYS A 1 186 ? 3.965 -15.721 9.999 1.00 52.80 186 LYS A N 1
ATOM 1376 C CA . LYS A 1 186 ? 4.282 -17.084 9.614 1.00 54.05 186 LYS A CA 1
ATOM 1377 C C . LYS A 1 186 ? 5.808 -17.190 9.787 1.00 52.99 186 LYS A C 1
ATOM 1378 O O . LYS A 1 186 ? 6.529 -16.231 9.516 1.00 52.44 186 LYS A O 1
ATOM 1384 N N . ALA A 1 187 ? 6.291 -18.339 10.250 1.00 51.15 187 ALA A N 1
ATOM 1385 C CA . ALA A 1 187 ? 7.726 -18.537 10.461 1.00 50.16 187 ALA A CA 1
ATOM 1386 C C . ALA A 1 187 ? 8.560 -17.967 9.305 1.00 48.34 187 ALA A C 1
ATOM 1387 O O . ALA A 1 187 ? 9.543 -17.253 9.520 1.00 45.83 187 ALA A O 1
ATOM 1389 N N . SER A 1 188 ? 8.150 -18.275 8.082 1.00 42.95 188 SER A N 1
ATOM 1390 C CA . SER A 1 188 ? 8.850 -17.799 6.904 1.00 42.88 188 SER A CA 1
ATOM 1391 C C . SER A 1 188 ? 8.905 -16.274 6.810 1.00 40.05 188 SER A C 1
ATOM 1392 O O . SER A 1 188 ? 9.695 -15.736 6.042 1.00 38.56 188 SER A O 1
ATOM 1395 N N . ASP A 1 189 ? 8.070 -15.583 7.582 1.00 37.96 189 ASP A N 1
ATOM 1396 C CA . ASP A 1 189 ? 8.046 -14.123 7.550 1.00 41.99 189 ASP A CA 1
ATOM 1397 C C . ASP A 1 189 ? 9.045 -13.474 8.500 1.00 43.51 189 ASP A C 1
ATOM 1398 O O . ASP A 1 189 ? 9.421 -12.309 8.320 1.00 43.79 189 ASP A O 1
ATOM 1403 N N . LEU A 1 190 ? 9.456 -14.217 9.521 1.00 39.94 190 LEU A N 1
ATOM 1404 C CA . LEU A 1 190 ? 10.387 -13.686 10.500 1.00 41.52 190 LEU A CA 1
ATOM 1405 C C . LEU A 1 190 ? 11.759 -13.370 9.918 1.00 39.55 190 LEU A C 1
ATOM 1406 O O . LEU A 1 190 ? 12.225 -14.038 8.996 1.00 37.90 190 LEU A O 1
ATOM 1411 N N . PRO A 1 191 ? 12.415 -12.326 10.450 1.00 39.44 191 PRO A N 1
ATOM 1412 C CA . PRO A 1 191 ? 13.750 -11.939 9.981 1.00 37.71 191 PRO A CA 1
ATOM 1413 C C . PRO A 1 191 ? 14.558 -13.227 10.051 1.00 37.38 191 PRO A C 1
ATOM 1414 O O . PRO A 1 191 ? 14.395 -14.006 10.992 1.00 38.90 191 PRO A O 1
ATOM 1418 N N . GLU A 1 192 ? 15.411 -13.488 9.069 1.00 38.59 192 GLU A N 1
ATOM 1419 C CA . GLU A 1 192 ? 16.156 -14.739 9.125 1.00 39.07 192 GLU A CA 1
ATOM 1420 C C . GLU A 1 192 ? 17.066 -14.845 10.342 1.00 38.17 192 GLU A C 1
ATOM 1421 O O . GLU A 1 192 ? 17.745 -13.887 10.709 1.00 40.88 192 GLU A O 1
ATOM 1427 N N . GLY A 1 193 ? 17.059 -16.023 10.960 1.00 35.45 193 GLY A N 1
ATOM 1428 C CA . GLY A 1 193 ? 17.860 -16.279 12.140 1.00 32.50 193 GLY A CA 1
ATOM 1429 C C . GLY A 1 193 ? 17.034 -16.393 13.418 1.00 33.10 193 GLY A C 1
ATOM 1430 O O . GLY A 1 193 ? 17.477 -16.990 14.412 1.00 30.62 193 GLY A O 1
ATOM 1431 N N . VAL A 1 194 ? 15.834 -15.821 13.410 1.00 31.64 194 VAL A N 1
ATOM 1432 C CA . VAL A 1 194 ? 14.988 -15.862 14.597 1.00 35.14 194 VAL A CA 1
ATOM 1433 C C . VAL A 1 194 ? 14.436 -17.249 14.881 1.00 38.30 194 VAL A C 1
ATOM 1434 O O . VAL A 1 194 ? 14.570 -17.764 16.000 1.00 38.66 194 VAL A O 1
ATOM 1438 N N . ILE A 1 195 ? 13.821 -17.842 13.861 1.00 42.61 195 ILE A N 1
ATOM 1439 C CA . ILE A 1 195 ? 13.224 -19.171 13.950 1.00 47.66 195 ILE A CA 1
ATOM 1440 C C . ILE A 1 195 ? 13.894 -20.114 12.953 1.00 50.66 195 ILE A C 1
ATOM 1441 O O . ILE A 1 195 ? 13.986 -21.323 13.192 1.00 49.65 195 ILE A O 1
ATOM 1446 N N . LYS A 1 196 ? 14.366 -19.539 11.848 1.00 52.55 196 LYS A N 1
ATOM 1447 C CA . LYS A 1 196 ? 15.039 -20.278 10.780 1.00 55.62 196 LYS A CA 1
ATOM 1448 C C . LYS A 1 196 ? 16.567 -20.124 10.800 1.00 56.21 196 LYS A C 1
ATOM 1449 O O . LYS A 1 196 ? 17.085 -19.009 10.864 1.00 55.94 196 LYS A O 1
ATOM 1455 N N . ASP A 1 197 ? 17.275 -21.250 10.729 1.00 57.85 197 ASP A N 1
ATOM 1456 C CA . ASP A 1 197 ? 18.736 -21.259 10.704 1.00 57.65 197 ASP A CA 1
ATOM 1457 C C . ASP A 1 197 ? 19.342 -20.497 11.863 1.00 56.28 197 ASP A C 1
ATOM 1458 O O . ASP A 1 197 ? 20.118 -19.562 11.663 1.00 52.99 197 ASP A O 1
ATOM 1463 N N . ILE A 1 198 ? 18.987 -20.915 13.072 1.00 55.69 198 ILE A N 1
ATOM 1464 C CA . ILE A 1 198 ? 19.467 -20.284 14.290 1.00 55.30 198 ILE A CA 1
ATOM 1465 C C . ILE A 1 198 ? 20.888 -20.759 14.533 1.00 54.91 198 ILE A C 1
ATOM 1466 O O . ILE A 1 198 ? 21.461 -20.548 15.609 1.00 51.87 198 ILE A O 1
ATOM 1471 N N . ASP A 1 199 ? 21.456 -21.385 13.508 1.00 55.26 199 ASP A N 1
ATOM 1472 C CA . ASP A 1 199 ? 22.795 -21.949 13.602 1.00 55.05 199 ASP A CA 1
ATOM 1473 C C . ASP A 1 199 ? 23.945 -21.169 12.967 1.00 51.55 199 ASP A C 1
ATOM 1474 O O . ASP A 1 199 ? 25.068 -21.219 13.466 1.00 47.73 199 ASP A O 1
ATOM 1479 N N . VAL A 1 200 ? 23.682 -20.456 11.877 1.00 48.88 200 VAL A N 1
ATOM 1480 C CA . VAL A 1 200 ? 24.741 -19.679 11.247 1.00 47.14 200 VAL A CA 1
ATOM 1481 C C . VAL A 1 200 ? 25.230 -18.602 12.226 1.00 45.00 200 VAL A C 1
ATOM 1482 O O . VAL A 1 200 ? 24.485 -18.153 13.097 1.00 44.78 200 VAL A O 1
ATOM 1486 N N . PRO A 1 201 ? 26.497 -18.184 12.101 1.00 42.74 201 PRO A N 1
ATOM 1487 C CA . PRO A 1 201 ? 27.041 -17.160 12.997 1.00 40.06 201 PRO A CA 1
ATOM 1488 C C . PRO A 1 201 ? 26.182 -15.889 13.045 1.00 38.03 201 PRO A C 1
ATOM 1489 O O . PRO A 1 201 ? 26.062 -15.247 14.089 1.00 37.14 201 PRO A O 1
ATOM 1493 N N . PHE A 1 202 ? 25.589 -15.519 11.915 1.00 34.81 202 PHE A N 1
ATOM 1494 C CA . PHE A 1 202 ? 24.776 -14.320 11.896 1.00 34.96 202 PHE A CA 1
ATOM 1495 C C . PHE A 1 202 ? 23.636 -14.413 12.906 1.00 35.24 202 PHE A C 1
ATOM 1496 O O . PHE A 1 202 ? 23.412 -13.490 13.694 1.00 35.78 202 PHE A O 1
ATOM 1504 N N . ALA A 1 203 ? 22.928 -15.536 12.887 1.00 34.01 203 ALA A N 1
ATOM 1505 C CA . ALA A 1 203 ? 21.801 -15.757 13.791 1.00 33.77 203 ALA A CA 1
ATOM 1506 C C . ALA A 1 203 ? 22.228 -15.748 15.262 1.00 32.58 203 ALA A C 1
ATOM 1507 O O . ALA A 1 203 ? 21.555 -15.150 16.109 1.00 28.94 203 ALA A O 1
ATOM 1509 N N . THR A 1 204 ? 23.356 -16.392 15.561 1.00 32.87 204 THR A N 1
ATOM 1510 C CA . THR A 1 204 ? 23.869 -16.446 16.933 1.00 33.81 204 THR A CA 1
ATOM 1511 C C . THR A 1 204 ? 24.222 -15.035 17.415 1.00 33.12 204 THR A C 1
ATOM 1512 O O . THR A 1 204 ? 24.060 -14.707 18.590 1.00 35.34 204 THR A O 1
ATOM 1516 N N . MET A 1 205 ? 24.697 -14.206 16.492 1.00 33.86 205 MET A N 1
ATOM 1517 C CA . MET A 1 205 ? 25.077 -12.824 16.797 1.00 31.07 205 MET A CA 1
ATOM 1518 C C . MET A 1 205 ? 23.853 -11.980 17.184 1.00 31.32 205 MET A C 1
ATOM 1519 O O . MET A 1 205 ? 23.874 -11.273 18.196 1.00 28.31 205 MET A O 1
ATOM 1524 N N . LEU A 1 206 ? 22.791 -12.071 16.379 1.00 28.85 206 LEU A N 1
ATOM 1525 C CA . LEU A 1 206 ? 21.547 -11.329 16.624 1.00 29.50 206 LEU A CA 1
ATOM 1526 C C . LEU A 1 206 ? 20.841 -11.825 17.897 1.00 29.92 206 LEU A C 1
ATOM 1527 O O . LEU A 1 206 ? 20.336 -11.020 18.688 1.00 28.43 206 LEU A O 1
ATOM 1532 N N . HIS A 1 207 ? 20.807 -13.144 18.082 1.00 28.09 207 HIS A N 1
ATOM 1533 C CA . HIS A 1 207 ? 20.193 -13.744 19.267 1.00 31.02 207 HIS A CA 1
ATOM 1534 C C . HIS A 1 207 ? 20.834 -13.133 20.513 1.00 30.44 207 HIS A C 1
ATOM 1535 O O . HIS A 1 207 ? 20.140 -12.638 21.390 1.00 28.90 207 HIS A O 1
ATOM 1542 N N . LYS A 1 208 ? 22.165 -13.176 20.577 1.00 29.45 208 LYS A N 1
ATOM 1543 C CA . LYS A 1 208 ? 22.896 -12.601 21.695 1.00 29.83 208 LYS A CA 1
ATOM 1544 C C . LYS A 1 208 ? 22.682 -11.090 21.779 1.00 29.15 208 LYS A C 1
ATOM 1545 O O . LYS A 1 208 ? 22.705 -10.516 22.870 1.00 28.86 208 LYS A O 1
ATOM 1551 N N . MET A 1 209 ? 22.504 -10.442 20.630 1.00 27.87 209 MET A N 1
ATOM 1552 C CA . MET A 1 209 ? 22.259 -8.994 20.615 1.00 24.66 209 MET A CA 1
ATOM 1553 C C . MET A 1 209 ? 20.975 -8.724 21.365 1.00 24.07 209 MET A C 1
ATOM 1554 O O . MET A 1 209 ? 20.916 -7.843 22.214 1.00 26.12 209 MET A O 1
ATOM 1559 N N . GLY A 1 210 ? 19.942 -9.489 21.030 1.00 28.03 210 GLY A N 1
ATOM 1560 C CA . GLY A 1 210 ? 18.645 -9.308 21.657 1.00 32.70 210 GLY A CA 1
ATOM 1561 C C . GLY A 1 210 ? 18.693 -9.391 23.170 1.00 33.75 210 GLY A C 1
ATOM 1562 O O . GLY A 1 210 ? 18.003 -8.640 23.850 1.00 35.84 210 GLY A O 1
ATOM 1563 N N . LEU A 1 211 ? 19.518 -10.297 23.687 1.00 32.64 211 LEU A N 1
ATOM 1564 C CA . LEU A 1 211 ? 19.671 -10.494 25.126 1.00 33.26 211 LEU A CA 1
ATOM 1565 C C . LEU A 1 211 ? 20.525 -9.428 25.820 1.00 33.30 211 LEU A C 1
ATOM 1566 O O . LEU A 1 211 ? 20.254 -9.047 26.958 1.00 35.50 211 LEU A O 1
ATOM 1571 N N . GLU A 1 212 ? 21.550 -8.934 25.134 1.00 31.35 212 GLU A N 1
ATOM 1572 C CA . GLU A 1 212 ? 22.439 -7.947 25.728 1.00 30.66 212 GLU A CA 1
ATOM 1573 C C . GLU A 1 212 ? 22.021 -6.477 25.663 1.00 32.26 212 GLU A C 1
ATOM 1574 O O . GLU A 1 212 ? 22.432 -5.696 26.517 1.00 37.10 212 GLU A O 1
ATOM 1580 N N . LEU A 1 213 ? 21.217 -6.081 24.676 1.00 31.71 213 LEU A N 1
ATOM 1581 C CA . LEU A 1 213 ? 20.834 -4.665 24.549 1.00 32.11 213 LEU A CA 1
ATOM 1582 C C . LEU A 1 213 ? 20.278 -3.990 25.806 1.00 32.95 213 LEU A C 1
ATOM 1583 O O . LEU A 1 213 ? 20.504 -2.797 26.028 1.00 34.35 213 LEU A O 1
ATOM 1588 N N . PRO A 1 214 ? 19.530 -4.731 26.639 1.00 31.73 214 PRO A N 1
ATOM 1589 C CA . PRO A 1 214 ? 19.003 -4.084 27.848 1.00 32.95 214 PRO A CA 1
ATOM 1590 C C . PRO A 1 214 ? 20.093 -3.505 28.751 1.00 31.45 214 PRO A C 1
ATOM 1591 O O . PRO A 1 214 ? 19.819 -2.639 29.575 1.00 34.86 214 PRO A O 1
ATOM 1595 N N . ARG A 1 215 ? 21.329 -3.973 28.585 1.00 33.23 215 ARG A N 1
ATOM 1596 C CA . ARG A 1 215 ? 22.453 -3.492 29.395 1.00 31.73 215 ARG A CA 1
ATOM 1597 C C . ARG A 1 215 ? 23.049 -2.181 28.887 1.00 36.94 215 ARG A C 1
ATOM 1598 O O . ARG A 1 215 ? 23.825 -1.533 29.596 1.00 37.26 215 ARG A O 1
ATOM 1606 N N . ALA A 1 216 ? 22.704 -1.784 27.664 1.00 34.47 216 ALA A N 1
ATOM 1607 C CA . ALA A 1 216 ? 23.256 -0.548 27.115 1.00 33.22 216 ALA A CA 1
ATOM 1608 C C . ALA A 1 216 ? 22.793 0.694 27.858 1.00 31.17 216 ALA A C 1
ATOM 1609 O O . ALA A 1 216 ? 21.721 0.711 28.460 1.00 30.93 216 ALA A O 1
ATOM 1611 N N . ASN A 1 217 ? 23.615 1.734 27.803 1.00 32.75 217 ASN A N 1
ATOM 1612 C CA . ASN A 1 217 ? 23.299 3.013 28.436 1.00 36.09 217 ASN A CA 1
ATOM 1613 C C . ASN A 1 217 ? 22.087 3.559 27.709 1.00 36.87 217 ASN A C 1
ATOM 1614 O O . ASN A 1 217 ? 21.251 4.251 28.283 1.00 39.63 217 ASN A O 1
ATOM 1619 N N . ALA A 1 218 ? 21.998 3.235 26.428 1.00 34.72 218 ALA A N 1
ATOM 1620 C CA . ALA A 1 218 ? 20.886 3.680 25.607 1.00 31.59 218 ALA A CA 1
ATOM 1621 C C . ALA A 1 218 ? 21.003 3.027 24.243 1.00 33.45 218 ALA A C 1
ATOM 1622 O O . ALA A 1 218 ? 22.108 2.810 23.729 1.00 32.97 218 ALA A O 1
ATOM 1624 N N . VAL A 1 219 ? 19.857 2.701 23.665 1.00 31.26 219 VAL A N 1
ATOM 1625 C CA . VAL A 1 219 ? 19.831 2.089 22.356 1.00 29.24 219 VAL A CA 1
ATOM 1626 C C . VAL A 1 219 ? 19.328 3.112 21.344 1.00 30.29 219 VAL A C 1
ATOM 1627 O O . VAL A 1 219 ? 18.198 3.614 21.456 1.00 31.33 219 VAL A O 1
ATOM 1631 N N . ALA A 1 220 ? 20.182 3.451 20.380 1.00 28.75 220 ALA A N 1
ATOM 1632 C CA . ALA A 1 220 ? 19.800 4.415 19.342 1.00 25.81 220 ALA A CA 1
ATOM 1633 C C . ALA A 1 220 ? 19.248 3.623 18.169 1.00 26.03 220 ALA A C 1
ATOM 1634 O O . ALA A 1 220 ? 19.644 2.473 17.942 1.00 23.64 220 ALA A O 1
ATOM 1636 N N . ILE A 1 221 ? 18.324 4.226 17.433 1.00 23.69 221 ILE A N 1
ATOM 1637 C CA . ILE A 1 221 ? 17.736 3.544 16.304 1.00 22.75 221 ILE A CA 1
ATOM 1638 C C . ILE A 1 221 ? 17.401 4.516 15.187 1.00 24.99 221 ILE A C 1
ATOM 1639 O O . ILE A 1 221 ? 17.047 5.681 15.427 1.00 25.20 221 ILE A O 1
ATOM 1644 N N . ASN A 1 222 ? 17.542 4.036 13.958 1.00 22.62 222 ASN A N 1
ATOM 1645 C CA . ASN A 1 222 ? 17.246 4.845 12.799 1.00 21.44 222 ASN A CA 1
ATOM 1646 C C . ASN A 1 222 ? 15.744 4.771 12.560 1.00 24.12 222 ASN A C 1
ATOM 1647 O O . ASN A 1 222 ? 15.290 4.082 11.657 1.00 23.21 222 ASN A O 1
ATOM 1652 N N . SER A 1 223 ? 14.982 5.482 13.379 1.00 24.65 223 SER A N 1
ATOM 1653 C CA . SER A 1 223 ? 13.541 5.507 13.245 1.00 29.15 223 SER A CA 1
ATOM 1654 C C . SER A 1 223 ? 13.025 6.794 13.908 1.00 29.90 223 SER A C 1
ATOM 1655 O O . SER A 1 223 ? 13.812 7.624 14.389 1.00 26.42 223 SER A O 1
ATOM 1658 N N . PHE A 1 224 ? 11.709 6.974 13.883 1.00 26.52 224 PHE A N 1
ATOM 1659 C CA . PHE A 1 224 ? 11.087 8.119 14.543 1.00 31.19 224 PHE A CA 1
ATOM 1660 C C . PHE A 1 224 ? 9.876 7.525 15.244 1.00 28.64 224 PHE A C 1
ATOM 1661 O O . PHE A 1 224 ? 9.244 6.616 14.717 1.00 25.12 224 PHE A O 1
ATOM 1669 N N . ALA A 1 225 ? 9.616 8.000 16.461 1.00 30.07 225 ALA A N 1
ATOM 1670 C CA . ALA A 1 225 ? 8.531 7.503 17.310 1.00 34.29 225 ALA A CA 1
ATOM 1671 C C . ALA A 1 225 ? 7.144 7.289 16.713 1.00 31.31 225 ALA A C 1
ATOM 1672 O O . ALA A 1 225 ? 6.506 6.278 16.996 1.00 33.55 225 ALA A O 1
ATOM 1674 N N . THR A 1 226 ? 6.668 8.223 15.900 1.00 32.37 226 THR A N 1
ATOM 1675 C CA . THR A 1 226 ? 5.330 8.092 15.336 1.00 33.60 226 THR A CA 1
ATOM 1676 C C . THR A 1 226 ? 5.191 7.165 14.148 1.00 34.18 226 THR A C 1
ATOM 1677 O O . THR A 1 226 ? 4.082 6.972 13.666 1.00 34.63 226 THR A O 1
ATOM 1681 N N . ILE A 1 227 ? 6.291 6.589 13.664 1.00 30.56 227 ILE A N 1
ATOM 1682 C CA . ILE A 1 227 ? 6.177 5.688 12.522 1.00 33.29 227 ILE A CA 1
ATOM 1683 C C . ILE A 1 227 ? 5.250 4.542 12.920 1.00 34.45 227 ILE A C 1
ATOM 1684 O O . ILE A 1 227 ? 4.553 3.968 12.082 1.00 35.06 227 ILE A O 1
ATOM 1689 N N . HIS A 1 228 ? 5.242 4.228 14.213 1.00 32.68 228 HIS A N 1
ATOM 1690 C CA . HIS A 1 228 ? 4.386 3.180 14.760 1.00 33.55 228 HIS A CA 1
ATOM 1691 C C . HIS A 1 228 ? 4.450 3.197 16.298 1.00 32.30 228 HIS A C 1
ATOM 1692 O O . HIS A 1 228 ? 5.222 2.470 16.918 1.00 26.98 228 HIS A O 1
ATOM 1699 N N . PRO A 1 229 ? 3.618 4.043 16.927 1.00 34.10 229 PRO A N 1
ATOM 1700 C CA . PRO A 1 229 ? 3.550 4.201 18.380 1.00 32.97 229 PRO A CA 1
ATOM 1701 C C . PRO A 1 229 ? 3.525 2.919 19.214 1.00 32.64 229 PRO A C 1
ATOM 1702 O O . PRO A 1 229 ? 4.242 2.832 20.206 1.00 35.01 229 PRO A O 1
ATOM 1706 N N . LEU A 1 230 ? 2.718 1.927 18.827 1.00 32.31 230 LEU A N 1
ATOM 1707 C CA . LEU A 1 230 ? 2.641 0.686 19.591 1.00 33.25 230 LEU A CA 1
ATOM 1708 C C . LEU A 1 230 ? 3.967 -0.068 19.627 1.00 35.59 230 LEU A C 1
ATOM 1709 O O . LEU A 1 230 ? 4.428 -0.493 20.703 1.00 30.27 230 LEU A O 1
ATOM 1714 N N . ILE A 1 231 ? 4.568 -0.251 18.452 1.00 31.70 231 ILE A N 1
ATOM 1715 C CA . ILE A 1 231 ? 5.838 -0.951 18.358 1.00 30.99 231 ILE A CA 1
ATOM 1716 C C . ILE A 1 231 ? 6.909 -0.165 19.098 1.00 29.97 231 ILE A C 1
ATOM 1717 O O . ILE A 1 231 ? 7.675 -0.727 19.873 1.00 31.78 231 ILE A O 1
ATOM 1722 N N . GLU A 1 232 ? 6.953 1.140 18.841 1.00 29.60 232 GLU A N 1
ATOM 1723 C CA . GLU A 1 232 ? 7.924 2.033 19.458 1.00 32.83 232 GLU A CA 1
ATOM 1724 C C . GLU A 1 232 ? 7.841 2.045 20.997 1.00 35.16 232 GLU A C 1
ATOM 1725 O O . GLU A 1 232 ? 8.873 2.049 21.674 1.00 32.45 232 GLU A O 1
ATOM 1731 N N . ASN A 1 233 ? 6.623 2.041 21.541 1.00 35.47 233 ASN A N 1
ATOM 1732 C CA . ASN A 1 233 ? 6.432 2.048 22.992 1.00 38.37 233 ASN A CA 1
ATOM 1733 C C . ASN A 1 233 ? 6.836 0.701 23.565 1.00 37.45 233 ASN A C 1
ATOM 1734 O O . ASN A 1 233 ? 7.478 0.635 24.610 1.00 37.25 233 ASN A O 1
ATOM 1739 N N . GLU A 1 234 ? 6.456 -0.370 22.875 1.00 37.45 234 GLU A N 1
ATOM 1740 C CA . GLU A 1 234 ? 6.812 -1.729 23.289 1.00 41.87 234 GLU A CA 1
ATOM 1741 C C . GLU A 1 234 ? 8.337 -1.881 23.317 1.00 40.77 234 GLU A C 1
ATOM 1742 O O . GLU A 1 234 ? 8.905 -2.445 24.261 1.00 41.08 234 GLU A O 1
ATOM 1748 N N . LEU A 1 235 ? 8.990 -1.379 22.268 1.00 37.67 235 LEU A N 1
ATOM 1749 C CA . LEU A 1 235 ? 10.448 -1.458 22.142 1.00 33.96 235 LEU A CA 1
ATOM 1750 C C . LEU A 1 235 ? 11.095 -0.680 23.272 1.00 32.08 235 LEU A C 1
ATOM 1751 O O . LEU A 1 235 ? 12.038 -1.147 23.910 1.00 30.71 235 LEU A O 1
ATOM 1756 N N . ASN A 1 236 ? 10.575 0.517 23.499 1.00 30.91 236 ASN A N 1
ATOM 1757 C CA . ASN A 1 236 ? 11.067 1.411 24.536 1.00 35.28 236 ASN A CA 1
ATOM 1758 C C . ASN A 1 236 ? 11.116 0.785 25.946 1.00 34.29 236 ASN A C 1
ATOM 1759 O O . ASN A 1 236 ? 12.020 1.073 26.721 1.00 36.01 236 ASN A O 1
ATOM 1764 N N . SER A 1 237 ? 10.157 -0.077 26.262 1.00 32.75 237 SER A N 1
ATOM 1765 C CA . SER A 1 237 ? 10.094 -0.713 27.575 1.00 33.00 237 SER A CA 1
ATOM 1766 C C . SER A 1 237 ? 11.064 -1.876 27.773 1.00 35.16 237 SER A C 1
ATOM 1767 O O . SER A 1 237 ? 11.032 -2.541 28.817 1.00 33.78 237 SER A O 1
ATOM 1770 N N . LYS A 1 238 ? 11.916 -2.129 26.781 1.00 31.64 238 LYS A N 1
ATOM 1771 C CA . LYS A 1 238 ? 12.881 -3.219 26.871 1.00 32.01 238 LYS A CA 1
ATOM 1772 C C . LYS A 1 238 ? 14.265 -2.708 27.209 1.00 29.21 238 LYS A C 1
ATOM 1773 O O . LYS A 1 238 ? 15.124 -3.466 27.652 1.00 30.78 238 LYS A O 1
ATOM 1779 N N . PHE A 1 239 ? 14.471 -1.413 27.006 1.00 29.57 239 PHE A N 1
ATOM 1780 C CA . PHE A 1 239 ? 15.773 -0.801 27.217 1.00 29.27 239 PHE A CA 1
ATOM 1781 C C . PHE A 1 239 ? 15.782 0.286 28.291 1.00 32.86 239 PHE A C 1
ATOM 1782 O O . PHE A 1 239 ? 14.737 0.817 28.671 1.00 32.68 239 PHE A O 1
ATOM 1790 N N . LYS A 1 240 ? 16.979 0.624 28.762 1.00 32.90 240 LYS A N 1
ATOM 1791 C CA . LYS A 1 240 ? 17.128 1.670 29.764 1.00 36.68 240 LYS A CA 1
ATOM 1792 C C . LYS A 1 240 ? 16.693 2.949 29.062 1.00 34.86 240 LYS A C 1
ATOM 1793 O O . LYS A 1 240 ? 16.061 3.815 29.651 1.00 33.59 240 LYS A O 1
ATOM 1799 N N . LEU A 1 241 ? 17.018 3.036 27.780 1.00 33.60 241 LEU A N 1
ATOM 1800 C CA . LEU A 1 241 ? 16.650 4.180 26.959 1.00 32.20 241 LEU A CA 1
ATOM 1801 C C . LEU A 1 241 ? 16.629 3.804 25.483 1.00 31.76 241 LEU A C 1
ATOM 1802 O O . LEU A 1 241 ? 17.540 3.132 24.989 1.00 28.14 241 LEU A O 1
ATOM 1807 N N . LEU A 1 242 ? 15.581 4.231 24.789 1.00 32.15 242 LEU A N 1
ATOM 1808 C CA . LEU A 1 242 ? 15.470 4.009 23.357 1.00 31.14 242 LEU A CA 1
ATOM 1809 C C . LEU A 1 242 ? 15.500 5.389 22.735 1.00 31.42 242 LEU A C 1
ATOM 1810 O O . LEU A 1 242 ? 14.616 6.190 22.997 1.00 32.46 242 LEU A O 1
ATOM 1815 N N . LEU A 1 243 ? 16.518 5.682 21.933 1.00 28.24 243 LEU A N 1
ATOM 1816 C CA . LEU A 1 243 ? 16.595 6.985 21.297 1.00 28.69 243 LEU A CA 1
ATOM 1817 C C . LEU A 1 243 ? 16.374 6.866 19.787 1.00 30.53 243 LEU A C 1
ATOM 1818 O O . LEU A 1 243 ? 17.218 6.307 19.062 1.00 26.90 243 LEU A O 1
ATOM 1823 N N . ASN A 1 244 ? 15.228 7.380 19.328 1.00 28.34 244 ASN A N 1
ATOM 1824 C CA . ASN A 1 244 ? 14.858 7.385 17.906 1.00 26.63 244 ASN A CA 1
ATOM 1825 C C . ASN A 1 244 ? 15.536 8.596 17.279 1.00 28.10 244 ASN A C 1
ATOM 1826 O O . ASN A 1 244 ? 15.057 9.724 17.437 1.00 27.82 244 ASN A O 1
ATOM 1831 N N . VAL A 1 245 ? 16.650 8.368 16.579 1.00 24.83 245 VAL A N 1
ATOM 1832 C CA . VAL A 1 245 ? 17.399 9.460 15.970 1.00 26.70 245 VAL A CA 1
ATOM 1833 C C . VAL A 1 245 ? 17.300 9.519 14.445 1.00 26.62 245 VAL A C 1
ATOM 1834 O O . VAL A 1 245 ? 18.160 10.076 13.771 1.00 26.16 245 VAL A O 1
ATOM 1838 N N . GLY A 1 246 ? 16.232 8.948 13.904 1.00 30.75 246 GLY A N 1
ATOM 1839 C CA . GLY A 1 246 ? 16.048 8.966 12.468 1.00 29.20 246 GLY A CA 1
ATOM 1840 C C . GLY A 1 246 ? 14.826 9.770 12.058 1.00 32.02 246 GLY A C 1
ATOM 1841 O O . GLY A 1 246 ? 14.206 10.446 12.897 1.00 27.40 246 GLY A O 1
ATOM 1842 N N . PRO A 1 247 ? 14.463 9.732 10.766 1.00 30.01 247 PRO A N 1
ATOM 1843 C CA . PRO A 1 247 ? 15.187 8.959 9.747 1.00 30.23 247 PRO A CA 1
ATOM 1844 C C . PRO A 1 247 ? 16.516 9.624 9.396 1.00 29.46 247 PRO A C 1
ATOM 1845 O O . PRO A 1 247 ? 16.577 10.842 9.225 1.00 26.52 247 PRO A O 1
ATOM 1849 N N . PHE A 1 248 ? 17.584 8.831 9.303 1.00 25.23 248 PHE A N 1
ATOM 1850 C CA . PHE A 1 248 ? 18.895 9.404 9.001 1.00 27.20 248 PHE A CA 1
ATOM 1851 C C . PHE A 1 248 ? 18.934 10.265 7.752 1.00 27.65 248 PHE A C 1
ATOM 1852 O O . PHE A 1 248 ? 19.666 11.263 7.696 1.00 26.69 248 PHE A O 1
ATOM 1860 N N . ASN A 1 249 ? 18.160 9.892 6.739 1.00 24.25 249 ASN A N 1
ATOM 1861 C CA . ASN A 1 249 ? 18.174 10.672 5.522 1.00 26.89 249 ASN A CA 1
ATOM 1862 C C . ASN A 1 249 ? 17.708 12.108 5.792 1.00 27.34 249 ASN A C 1
ATOM 1863 O O . ASN A 1 249 ? 17.822 12.974 4.937 1.00 26.93 249 ASN A O 1
ATOM 1868 N N . LEU A 1 250 ? 17.210 12.358 6.998 1.00 28.38 250 LEU A N 1
ATOM 1869 C CA . LEU A 1 250 ? 16.778 13.706 7.378 1.00 31.28 250 LEU A CA 1
ATOM 1870 C C . LEU A 1 250 ? 17.630 14.270 8.515 1.00 33.11 250 LEU A C 1
ATOM 1871 O O . LEU A 1 250 ? 18.029 15.425 8.474 1.00 30.24 250 LEU A O 1
ATOM 1876 N N . THR A 1 251 ? 17.921 13.443 9.517 1.00 32.79 251 THR A N 1
ATOM 1877 C CA . THR A 1 251 ? 18.697 13.883 10.668 1.00 32.43 251 THR A CA 1
ATOM 1878 C C . THR A 1 251 ? 20.206 13.939 10.463 1.00 33.89 251 THR A C 1
ATOM 1879 O O . THR A 1 251 ? 20.898 14.686 11.144 1.00 34.43 251 THR A O 1
ATOM 1883 N N . THR A 1 252 ? 20.727 13.141 9.543 1.00 34.62 252 THR A N 1
ATOM 1884 C CA . THR A 1 252 ? 22.163 13.137 9.277 1.00 38.73 252 THR A CA 1
ATOM 1885 C C . THR A 1 252 ? 22.372 13.031 7.773 1.00 42.71 252 THR A C 1
ATOM 1886 O O . THR A 1 252 ? 22.927 12.051 7.296 1.00 44.49 252 THR A O 1
ATOM 1890 N N . PRO A 1 253 ? 21.920 14.036 7.005 1.00 46.48 253 PRO A N 1
ATOM 1891 C CA . PRO A 1 253 ? 22.087 13.989 5.545 1.00 52.63 253 PRO A CA 1
ATOM 1892 C C . PRO A 1 253 ? 23.502 14.324 5.062 1.00 56.11 253 PRO A C 1
ATOM 1893 O O . PRO A 1 253 ? 24.273 14.968 5.766 1.00 57.94 253 PRO A O 1
ATOM 1897 N N . GLN A 1 254 ? 23.833 13.880 3.855 1.00 63.75 254 GLN A N 1
ATOM 1898 C CA . GLN A 1 254 ? 25.152 14.132 3.280 1.00 72.30 254 GLN A CA 1
ATOM 1899 C C . GLN A 1 254 ? 25.064 15.014 2.042 1.00 75.55 254 GLN A C 1
ATOM 1900 O O . GLN A 1 254 ? 24.196 14.803 1.200 1.00 77.99 254 GLN A O 1
ATOM 1906 N N . ARG A 1 255 ? 25.953 16.003 1.940 1.00 79.80 255 ARG A N 1
ATOM 1907 C CA . ARG A 1 255 ? 25.988 16.895 0.774 1.00 81.49 255 ARG A CA 1
ATOM 1908 C C . ARG A 1 255 ? 26.316 16.033 -0.444 1.00 81.18 255 ARG A C 1
ATOM 1909 O O . ARG A 1 255 ? 26.100 16.435 -1.591 1.00 81.15 255 ARG A O 1
ATOM 1917 N N . LYS A 1 256 ? 26.846 14.844 -0.169 1.00 80.51 256 LYS A N 1
ATOM 1918 C CA . LYS A 1 256 ? 27.230 13.890 -1.199 1.00 78.36 256 LYS A CA 1
ATOM 1919 C C . LYS A 1 256 ? 26.099 13.614 -2.173 1.00 75.54 256 LYS A C 1
ATOM 1920 O O . LYS A 1 256 ? 25.146 12.903 -1.852 1.00 75.89 256 LYS A O 1
ATOM 1926 N N . VAL A 1 257 ? 26.215 14.184 -3.366 1.00 72.48 257 VAL A N 1
ATOM 1927 C CA . VAL A 1 257 ? 25.231 13.992 -4.417 1.00 68.03 257 VAL A CA 1
ATOM 1928 C C . VAL A 1 257 ? 25.975 13.747 -5.723 1.00 65.00 257 VAL A C 1
ATOM 1929 O O . VAL A 1 257 ? 26.374 14.689 -6.415 1.00 65.88 257 VAL A O 1
ATOM 1933 N N . SER A 1 258 ? 26.176 12.473 -6.039 1.00 59.18 258 SER A N 1
ATOM 1934 C CA . SER A 1 258 ? 26.857 12.075 -7.262 1.00 54.83 258 SER A CA 1
ATOM 1935 C C . SER A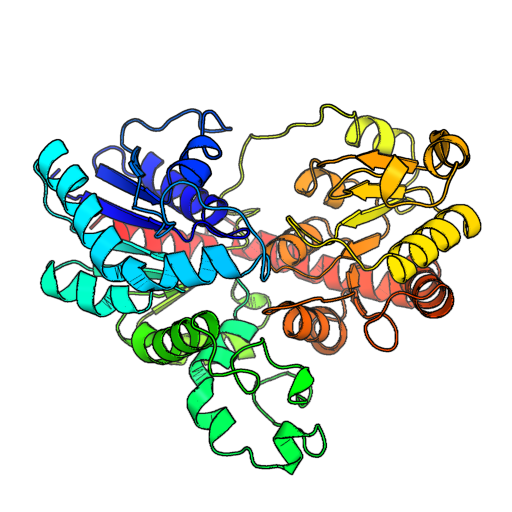 1 258 ? 25.845 11.588 -8.294 1.00 52.42 258 SER A C 1
ATOM 1936 O O . SER A 1 258 ? 24.984 10.753 -7.989 1.00 50.82 258 SER A O 1
ATOM 1939 N N . ASP A 1 259 ? 25.960 12.090 -9.520 1.00 46.00 259 ASP A N 1
ATOM 1940 C CA . ASP A 1 259 ? 25.031 11.701 -10.573 1.00 43.15 259 ASP A CA 1
ATOM 1941 C C . ASP A 1 259 ? 25.697 11.644 -11.945 1.00 44.03 259 ASP A C 1
ATOM 1942 O O . ASP A 1 259 ? 25.218 12.239 -12.919 1.00 40.18 259 ASP A O 1
ATOM 1947 N N . GLU A 1 260 ? 26.798 10.902 -12.005 1.00 46.52 260 GLU A N 1
ATOM 1948 C CA . GLU A 1 260 ? 27.581 10.741 -13.223 1.00 48.93 260 GLU A CA 1
ATOM 1949 C C . GLU A 1 260 ? 26.765 10.410 -14.451 1.00 46.03 260 GLU A C 1
ATOM 1950 O O . GLU A 1 260 ? 27.082 10.868 -15.540 1.00 47.90 260 GLU A O 1
ATOM 1956 N N . HIS A 1 261 ? 25.719 9.611 -14.276 1.00 43.31 261 HIS A N 1
ATOM 1957 C CA . HIS A 1 261 ? 24.901 9.183 -15.400 1.00 42.25 261 HIS A CA 1
ATOM 1958 C C . HIS A 1 261 ? 23.747 10.094 -15.790 1.00 40.30 261 HIS A C 1
ATOM 1959 O O . HIS A 1 261 ? 23.006 9.788 -16.718 1.00 38.95 261 HIS A O 1
ATOM 1966 N N . GLY A 1 262 ? 23.596 11.210 -15.085 1.00 39.77 262 GLY A N 1
ATOM 1967 C CA . GLY A 1 262 ? 22.532 12.154 -15.407 1.00 38.68 262 GLY A CA 1
ATOM 1968 C C . GLY A 1 262 ? 21.122 11.648 -15.163 1.00 37.34 262 GLY A C 1
ATOM 1969 O O . GLY A 1 262 ? 20.205 11.914 -15.952 1.00 37.19 262 GLY A O 1
ATOM 1970 N N . CYS A 1 263 ? 20.934 10.923 -14.068 1.00 33.42 263 CYS A N 1
ATOM 1971 C CA . CYS A 1 263 ? 19.614 10.388 -13.747 1.00 33.44 263 CYS A CA 1
ATOM 1972 C C . CYS A 1 263 ? 18.595 11.502 -13.484 1.00 32.07 263 CYS A C 1
ATOM 1973 O O . CYS A 1 263 ? 17.466 11.451 -13.968 1.00 33.69 263 CYS A O 1
ATOM 1976 N N . LEU A 1 264 ? 19.005 12.509 -12.718 1.00 33.23 264 LEU A N 1
ATOM 1977 C CA . LEU A 1 264 ? 18.117 13.612 -12.377 1.00 34.31 264 LEU A CA 1
ATOM 1978 C C . LEU A 1 264 ? 17.745 14.444 -13.595 1.00 34.54 264 LEU A C 1
ATOM 1979 O O . LEU A 1 264 ? 16.577 14.761 -13.794 1.00 33.49 264 LEU A O 1
ATOM 1984 N N . GLU A 1 265 ? 18.719 14.793 -14.425 1.00 35.38 265 GLU A N 1
ATOM 1985 C CA . GLU A 1 265 ? 18.378 15.553 -15.616 1.00 38.43 265 GLU A CA 1
ATOM 1986 C C . GLU A 1 265 ? 17.475 14.694 -16.500 1.00 37.50 265 GLU A C 1
ATOM 1987 O O . GLU A 1 265 ? 16.554 15.197 -17.148 1.00 36.07 265 GLU A O 1
ATOM 1993 N N . TRP A 1 266 ? 17.719 13.389 -16.500 1.00 35.01 266 TRP A N 1
ATOM 1994 C CA . TRP A 1 266 ? 16.907 12.485 -17.300 1.00 37.18 266 TRP A CA 1
ATOM 1995 C C . TRP A 1 266 ? 15.475 12.487 -16.769 1.00 37.04 266 TRP A C 1
ATOM 1996 O O . TRP A 1 266 ? 14.523 12.526 -17.545 1.00 41.13 266 TRP A O 1
ATOM 2007 N N . LEU A 1 267 ? 15.319 12.443 -15.446 1.00 37.07 267 LEU A N 1
ATOM 2008 C CA . LEU A 1 267 ? 13.983 12.463 -14.837 1.00 34.12 267 LEU A CA 1
ATOM 2009 C C . LEU A 1 267 ? 13.271 13.796 -15.089 1.00 34.13 267 LEU A C 1
ATOM 2010 O O . LEU A 1 267 ? 12.042 13.849 -15.129 1.00 32.89 267 LEU A O 1
ATOM 2015 N N . ASP A 1 268 ? 14.036 14.876 -15.239 1.00 33.27 268 ASP A N 1
ATOM 2016 C CA . ASP A 1 268 ? 13.430 16.183 -15.501 1.00 35.18 268 ASP A CA 1
ATOM 2017 C C . ASP A 1 268 ? 12.713 16.179 -16.844 1.00 35.19 268 ASP A C 1
ATOM 2018 O O . ASP A 1 268 ? 11.768 16.920 -17.031 1.00 34.51 268 ASP A O 1
ATOM 2023 N N . GLN A 1 269 ? 13.142 15.334 -17.776 1.00 36.91 269 GLN A N 1
ATOM 2024 C CA . GLN A 1 269 ? 12.480 15.305 -19.082 1.00 42.01 269 GLN A CA 1
ATOM 2025 C C . GLN A 1 269 ? 11.240 14.409 -19.091 1.00 41.47 269 GLN A C 1
ATOM 2026 O O . GLN A 1 269 ? 10.698 14.110 -20.150 1.00 44.25 269 GLN A O 1
ATOM 2032 N N . HIS A 1 270 ? 10.788 13.982 -17.915 1.00 40.13 270 HIS A N 1
ATOM 2033 C CA . HIS A 1 270 ? 9.612 13.127 -17.834 1.00 38.45 270 HIS A CA 1
ATOM 2034 C C . HIS A 1 270 ? 8.523 13.776 -17.002 1.00 38.86 270 HIS A C 1
ATOM 2035 O O . HIS A 1 270 ? 8.805 14.635 -16.172 1.00 38.93 270 HIS A O 1
ATOM 2042 N N . GLU A 1 271 ? 7.280 13.370 -17.233 1.00 39.84 271 GLU A N 1
ATOM 2043 C CA . GLU A 1 271 ? 6.153 13.924 -16.497 1.00 41.97 271 GLU A CA 1
ATOM 2044 C C . GLU A 1 271 ? 6.038 13.399 -15.066 1.00 43.29 271 GLU A C 1
ATOM 2045 O O . GLU A 1 271 ? 6.760 12.486 -14.658 1.00 41.45 271 GLU A O 1
ATOM 2051 N N . ASN A 1 272 ? 5.119 13.986 -14.307 1.00 43.00 272 ASN A N 1
ATOM 2052 C CA . ASN A 1 272 ? 4.910 13.605 -12.919 1.00 43.42 272 ASN A CA 1
ATOM 2053 C C . ASN A 1 272 ? 4.407 12.192 -12.723 1.00 42.57 272 ASN A C 1
ATOM 2054 O O . ASN A 1 272 ? 3.518 11.733 -13.439 1.00 43.19 272 ASN A O 1
ATOM 2059 N N . SER A 1 273 ? 4.979 11.513 -11.733 1.00 39.65 273 SER A N 1
ATOM 2060 C CA . SER A 1 273 ? 4.575 10.156 -11.380 1.00 37.46 273 SER A CA 1
ATOM 2061 C C . SER A 1 273 ? 4.502 9.213 -12.556 1.00 34.55 273 SER A C 1
ATOM 2062 O O . SER A 1 273 ? 3.581 8.403 -12.634 1.00 34.81 273 SER A O 1
ATOM 2065 N N . SER A 1 274 ? 5.477 9.295 -13.454 1.00 34.47 274 SER A N 1
ATOM 2066 C CA . SER A 1 274 ? 5.479 8.439 -14.634 1.00 35.43 274 SER A CA 1
ATOM 2067 C C . SER A 1 274 ? 6.585 7.396 -14.660 1.00 33.49 274 SER A C 1
ATOM 2068 O O . SER A 1 274 ? 6.441 6.354 -15.303 1.00 33.95 274 SER A O 1
ATOM 2071 N N . VAL A 1 275 ? 7.684 7.676 -13.966 1.00 32.27 275 VAL A N 1
ATOM 2072 C CA . VAL A 1 275 ? 8.837 6.789 -13.981 1.00 29.99 275 VAL A CA 1
ATOM 2073 C C . VAL A 1 275 ? 8.907 5.750 -12.869 1.00 30.57 275 VAL A C 1
ATOM 2074 O O . VAL A 1 275 ? 8.591 6.029 -11.714 1.00 29.77 275 VAL A O 1
ATOM 2078 N N . VAL A 1 276 ? 9.330 4.547 -13.245 1.00 29.57 276 VAL A N 1
ATOM 2079 C CA . VAL A 1 276 ? 9.498 3.438 -12.312 1.00 26.60 276 VAL A CA 1
ATOM 2080 C C . VAL A 1 276 ? 10.979 3.400 -11.915 1.00 29.71 276 VAL A C 1
ATOM 2081 O O . VAL A 1 276 ? 11.865 3.365 -12.787 1.00 25.86 276 VAL A O 1
ATOM 2085 N N . TYR A 1 277 ? 11.252 3.448 -10.613 1.00 24.57 277 TYR A N 1
ATOM 2086 C CA . TYR A 1 277 ? 12.631 3.379 -10.139 1.00 27.82 277 TYR A CA 1
ATOM 2087 C C . TYR A 1 277 ? 12.796 1.996 -9.559 1.00 25.99 277 TYR A C 1
ATOM 2088 O O . TYR A 1 277 ? 11.988 1.548 -8.749 1.00 31.36 277 TYR A O 1
ATOM 2097 N N . ILE A 1 278 ? 13.844 1.322 -9.985 1.00 24.87 278 ILE A N 1
ATOM 2098 C CA . ILE A 1 278 ? 14.117 -0.025 -9.541 1.00 25.06 278 ILE A CA 1
ATOM 2099 C C . ILE A 1 278 ? 15.475 -0.195 -8.887 1.00 27.54 278 ILE A C 1
ATOM 2100 O O . ILE A 1 278 ? 16.503 0.187 -9.450 1.00 26.17 278 ILE A O 1
ATOM 2105 N N . SER A 1 279 ? 15.465 -0.775 -7.694 1.00 27.39 279 SER A N 1
ATOM 2106 C CA . SER A 1 279 ? 16.687 -1.085 -6.987 1.00 27.38 279 SER A CA 1
ATOM 2107 C C . SER A 1 279 ? 16.416 -2.103 -5.897 1.00 30.04 279 SER A C 1
ATOM 2108 O O . SER A 1 279 ? 15.522 -1.918 -5.066 1.00 27.73 279 SER A O 1
ATOM 2111 N N . PHE A 1 280 ? 17.196 -3.179 -5.915 1.00 29.69 280 PHE A N 1
ATOM 2112 C CA . PHE A 1 280 ? 17.077 -4.238 -4.924 1.00 29.68 280 PHE A CA 1
ATOM 2113 C C . PHE A 1 280 ? 18.175 -4.156 -3.882 1.00 26.31 280 PHE A C 1
ATOM 2114 O O . PHE A 1 280 ? 18.547 -5.154 -3.277 1.00 26.52 280 PHE A O 1
ATOM 2122 N N . GLY A 1 281 ? 18.691 -2.954 -3.675 1.00 27.02 281 GLY A N 1
ATOM 2123 C CA . GLY A 1 281 ? 19.697 -2.774 -2.655 1.00 27.56 281 GLY A CA 1
ATOM 2124 C C . GLY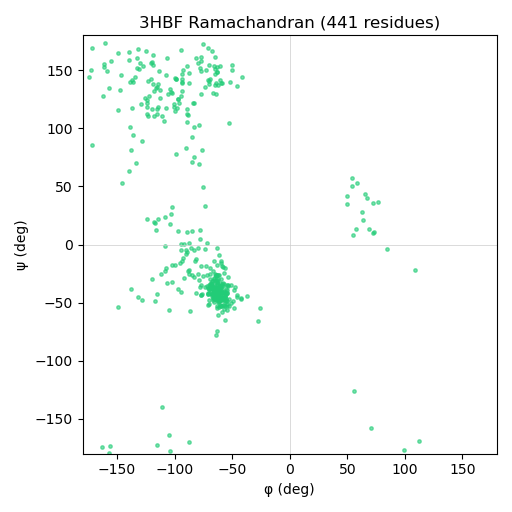 A 1 281 ? 21.122 -2.735 -3.131 1.00 32.19 281 GLY A C 1
ATOM 2125 O O . GLY A 1 281 ? 21.403 -2.818 -4.328 1.00 30.40 281 GLY A O 1
ATOM 2126 N N . SER A 1 282 ? 22.026 -2.632 -2.164 1.00 34.67 282 SER A N 1
ATOM 2127 C CA . SER A 1 282 ? 23.447 -2.534 -2.438 1.00 36.86 282 SER A CA 1
ATOM 2128 C C . SER A 1 282 ? 24.107 -3.791 -2.987 1.00 40.71 282 SER A C 1
ATOM 2129 O O . SER A 1 282 ? 25.170 -3.699 -3.602 1.00 46.14 282 SER A O 1
ATOM 2132 N N . VAL A 1 283 ? 23.499 -4.957 -2.796 1.00 43.49 283 VAL A N 1
ATOM 2133 C CA . VAL A 1 283 ? 24.133 -6.174 -3.288 1.00 45.29 283 VAL A CA 1
ATOM 2134 C C . VAL A 1 283 ? 23.298 -7.150 -4.095 1.00 47.75 283 VAL A C 1
ATOM 2135 O O . VAL A 1 283 ? 23.751 -7.642 -5.125 1.00 46.75 283 VAL A O 1
ATOM 2139 N N . VAL A 1 284 ? 22.087 -7.441 -3.629 1.00 49.64 284 VAL A N 1
ATOM 2140 C CA . VAL A 1 284 ? 21.223 -8.400 -4.310 1.00 47.25 284 VAL A CA 1
ATOM 2141 C C . VAL A 1 284 ? 21.209 -8.311 -5.831 1.00 47.48 284 VAL A C 1
ATOM 2142 O O . VAL A 1 284 ? 21.293 -7.238 -6.418 1.00 48.73 284 VAL A O 1
ATOM 2146 N N . THR A 1 285 ? 21.099 -9.474 -6.455 1.00 47.89 285 THR A N 1
ATOM 2147 C CA . THR A 1 285 ? 21.035 -9.605 -7.901 1.00 47.92 285 THR A CA 1
ATOM 2148 C C . THR A 1 285 ? 19.965 -10.677 -8.113 1.00 43.76 285 THR A C 1
ATOM 2149 O O . THR A 1 285 ? 20.219 -11.858 -7.936 1.00 41.74 285 THR A O 1
ATOM 2153 N N . PRO A 1 286 ? 18.739 -10.272 -8.470 1.00 42.39 286 PRO A N 1
ATOM 2154 C CA . PRO A 1 286 ? 17.677 -11.262 -8.677 1.00 41.77 286 PRO A CA 1
ATOM 2155 C C . PRO A 1 286 ? 18.099 -12.405 -9.610 1.00 43.95 286 PRO A C 1
ATOM 2156 O O . PRO A 1 286 ? 18.978 -12.237 -10.460 1.00 41.95 286 PRO A O 1
ATOM 2160 N N . PRO A 1 287 ? 17.465 -13.582 -9.466 1.00 44.21 287 PRO A N 1
ATOM 2161 C CA . PRO A 1 287 ? 17.793 -14.737 -10.311 1.00 44.29 287 PRO A CA 1
ATOM 2162 C C . PRO A 1 287 ? 17.468 -14.433 -11.772 1.00 43.92 287 PRO A C 1
ATOM 2163 O O . PRO A 1 287 ? 16.523 -13.702 -12.069 1.00 43.26 287 PRO A O 1
ATOM 2167 N N . PRO A 1 288 ? 18.239 -15.012 -12.704 1.00 43.93 288 PRO A N 1
ATOM 2168 C CA . PRO A 1 288 ? 18.017 -14.775 -14.129 1.00 45.05 288 PRO A CA 1
ATOM 2169 C C . PRO A 1 288 ? 16.573 -14.780 -14.581 1.00 44.80 288 PRO A C 1
ATOM 2170 O O . PRO A 1 288 ? 16.163 -13.883 -15.307 1.00 49.76 288 PRO A O 1
ATOM 2174 N N . HIS A 1 289 ? 15.789 -15.762 -14.148 1.00 44.76 289 HIS A N 1
ATOM 2175 C CA . HIS A 1 289 ? 14.399 -15.818 -14.572 1.00 42.37 289 HIS A CA 1
ATOM 2176 C C . HIS A 1 289 ? 13.563 -14.643 -14.076 1.00 42.71 289 HIS A C 1
ATOM 2177 O O . HIS A 1 289 ? 12.557 -14.290 -14.696 1.00 42.39 289 HIS A O 1
ATOM 2184 N N . GLU A 1 290 ? 13.963 -14.032 -12.965 1.00 39.98 290 GLU A N 1
ATOM 2185 C CA . GLU A 1 290 ? 13.220 -12.884 -12.461 1.00 39.21 290 GLU A CA 1
ATOM 2186 C C . GLU A 1 290 ? 13.646 -11.626 -13.229 1.00 37.09 290 GLU A C 1
ATOM 2187 O O . GLU A 1 290 ? 12.811 -10.799 -13.612 1.00 34.72 290 GLU A O 1
ATOM 2193 N N . LEU A 1 291 ? 14.947 -11.514 -13.467 1.00 36.67 291 LEU A N 1
ATOM 2194 C CA . LEU A 1 291 ? 15.499 -10.404 -14.223 1.00 38.25 291 LEU A CA 1
ATOM 2195 C C . LEU A 1 291 ? 14.862 -10.311 -15.609 1.00 38.47 291 LEU A C 1
ATOM 2196 O O . LEU A 1 291 ? 14.483 -9.222 -16.048 1.00 37.46 291 LEU A O 1
ATOM 2201 N N . THR A 1 292 ? 14.744 -11.446 -16.302 1.00 39.08 292 THR A N 1
ATOM 2202 C CA . THR A 1 292 ? 14.162 -11.422 -17.643 1.00 40.16 292 THR A CA 1
ATOM 2203 C C . THR A 1 292 ? 12.689 -11.095 -17.569 1.00 37.09 292 THR A C 1
ATOM 2204 O O . THR A 1 292 ? 12.153 -10.432 -18.453 1.00 41.34 292 THR A O 1
ATOM 2208 N N . ALA A 1 293 ? 12.026 -11.559 -16.516 1.00 38.75 293 ALA A N 1
ATOM 2209 C CA . ALA A 1 293 ? 10.599 -11.292 -16.346 1.00 35.94 293 ALA A CA 1
ATOM 2210 C C . ALA A 1 293 ? 10.366 -9.795 -16.118 1.00 39.56 293 ALA A C 1
ATOM 2211 O O . ALA A 1 293 ? 9.380 -9.222 -16.597 1.00 39.45 293 ALA A O 1
ATOM 2213 N N . LEU A 1 294 ? 11.268 -9.163 -15.373 1.00 41.17 294 LEU A N 1
ATOM 2214 C CA . LEU A 1 294 ? 11.132 -7.734 -15.112 1.00 42.07 294 LEU A CA 1
ATOM 2215 C C . LEU A 1 294 ? 11.550 -6.980 -16.373 1.00 40.88 294 LEU A C 1
ATOM 2216 O O . LEU A 1 294 ? 10.897 -6.026 -16.775 1.00 42.08 294 LEU A O 1
ATOM 2221 N N . ALA A 1 295 ? 12.639 -7.422 -16.998 1.00 42.13 295 ALA A N 1
ATOM 2222 C CA . ALA A 1 295 ? 13.108 -6.771 -18.217 1.00 42.75 295 ALA A CA 1
ATOM 2223 C C . ALA A 1 295 ? 11.985 -6.801 -19.237 1.00 43.45 295 ALA A C 1
ATOM 2224 O O . ALA A 1 295 ? 11.564 -5.757 -19.729 1.00 46.30 295 ALA A O 1
ATOM 2226 N N . GLU A 1 296 ? 11.477 -7.996 -19.527 1.00 44.65 296 GLU A N 1
ATOM 2227 C CA . GLU A 1 296 ? 10.397 -8.140 -20.499 1.00 47.42 296 GLU A CA 1
ATOM 2228 C C . GLU A 1 296 ? 9.116 -7.419 -20.106 1.00 46.81 296 GLU A C 1
ATOM 2229 O O . GLU A 1 296 ? 8.316 -7.047 -20.968 1.00 48.86 296 GLU A O 1
ATOM 2235 N N . SER A 1 297 ? 8.902 -7.225 -18.811 1.00 47.45 297 SER A N 1
ATOM 2236 C CA . SER A 1 297 ? 7.700 -6.525 -18.380 1.00 46.46 297 SER A CA 1
ATOM 2237 C C . SER A 1 297 ? 7.904 -5.027 -18.591 1.00 44.32 297 SER A C 1
ATOM 2238 O O . SER A 1 297 ? 6.974 -4.310 -18.964 1.00 39.65 297 SER A O 1
ATOM 2241 N N . LEU A 1 298 ? 9.128 -4.557 -18.361 1.00 43.28 298 LEU A N 1
ATOM 2242 C CA . LEU A 1 298 ? 9.428 -3.141 -18.544 1.00 45.81 298 LEU A CA 1
ATOM 2243 C C . LEU A 1 298 ? 9.211 -2.751 -19.999 1.00 48.78 298 LEU A C 1
ATOM 2244 O O . LEU A 1 298 ? 8.368 -1.911 -20.308 1.00 48.53 298 LEU A O 1
ATOM 2249 N N . GLU A 1 299 ? 9.963 -3.382 -20.893 1.00 53.20 299 GLU A N 1
ATOM 2250 C CA . GLU A 1 299 ? 9.850 -3.093 -22.318 1.00 56.68 299 GLU A CA 1
ATOM 2251 C C . GLU A 1 299 ? 8.581 -3.670 -22.928 1.00 56.50 299 GLU A C 1
ATOM 2252 O O . GLU A 1 299 ? 8.571 -4.062 -24.094 1.00 58.45 299 GLU A O 1
ATOM 2258 N N . GLU A 1 300 ? 7.511 -3.709 -22.145 1.00 57.12 300 GLU A N 1
ATOM 2259 C CA . GLU A 1 300 ? 6.250 -4.259 -22.614 1.00 55.12 300 GLU A CA 1
ATOM 2260 C C . GLU A 1 300 ? 5.092 -3.388 -22.164 1.00 55.43 300 GLU A C 1
ATOM 2261 O O . GLU A 1 300 ? 4.133 -3.197 -22.902 1.00 55.79 300 GLU A O 1
ATOM 2267 N N . CYS A 1 301 ? 5.177 -2.856 -20.949 1.00 54.77 301 CYS A N 1
ATOM 2268 C CA . CYS A 1 301 ? 4.130 -1.973 -20.450 1.00 54.69 301 CYS A CA 1
ATOM 2269 C C . CYS A 1 301 ? 4.482 -0.528 -20.824 1.00 53.61 301 CYS A C 1
ATOM 2270 O O . CYS A 1 301 ? 3.676 0.393 -20.653 1.00 53.57 301 CYS A O 1
ATOM 2273 N N . GLY A 1 302 ? 5.694 -0.341 -21.339 1.00 49.95 302 GLY A N 1
ATOM 2274 C CA . GLY A 1 302 ? 6.131 0.978 -21.757 1.00 48.54 302 GLY A CA 1
ATOM 2275 C C . GLY A 1 302 ? 6.377 2.043 -20.697 1.00 48.13 302 GLY A C 1
ATOM 2276 O O . GLY A 1 302 ? 6.502 3.223 -21.036 1.00 46.74 302 GLY A O 1
ATOM 2277 N N . PHE A 1 303 ? 6.441 1.660 -19.423 1.00 44.48 303 PHE A N 1
ATOM 2278 C CA . PHE A 1 303 ? 6.704 2.650 -18.385 1.00 41.25 303 PHE A CA 1
ATOM 2279 C C . PHE A 1 303 ? 8.149 3.115 -18.497 1.00 38.60 303 PHE A C 1
ATOM 2280 O O . PHE A 1 303 ? 9.058 2.313 -18.735 1.00 36.20 303 PHE A O 1
ATOM 2288 N N . PRO A 1 304 ? 8.381 4.422 -18.353 1.00 36.49 304 PRO A N 1
ATOM 2289 C CA . PRO A 1 304 ? 9.765 4.889 -18.431 1.00 34.23 304 PRO A CA 1
ATOM 2290 C C . PRO A 1 304 ? 10.382 4.331 -17.137 1.00 34.46 304 PRO A C 1
ATOM 2291 O O . PRO A 1 304 ? 9.654 4.101 -16.156 1.00 32.52 304 PRO A O 1
ATOM 2295 N N . PHE A 1 305 ? 11.691 4.106 -17.108 1.00 33.07 305 PHE A N 1
ATOM 2296 C CA . PHE A 1 305 ? 12.283 3.561 -15.897 1.00 33.23 305 PHE A CA 1
ATOM 2297 C C . PHE A 1 305 ? 13.762 3.860 -15.701 1.00 33.36 305 PHE A C 1
ATOM 2298 O O . PHE A 1 305 ? 14.462 4.180 -16.647 1.00 34.17 305 PHE A O 1
ATOM 2306 N N . ILE A 1 306 ? 14.211 3.779 -14.448 1.00 31.13 306 ILE A N 1
ATOM 2307 C CA . ILE A 1 306 ? 15.622 3.927 -14.102 1.00 29.67 306 ILE A CA 1
ATOM 2308 C C . ILE A 1 306 ? 15.883 2.688 -13.251 1.00 29.66 306 ILE A C 1
ATOM 2309 O O . ILE A 1 306 ? 15.231 2.472 -12.218 1.00 27.07 306 ILE A O 1
ATOM 2314 N N . TRP A 1 307 ? 16.829 1.864 -13.685 1.00 27.69 307 TRP A N 1
ATOM 2315 C CA . TRP A 1 307 ? 17.108 0.625 -12.983 1.00 27.59 307 TRP A CA 1
ATOM 2316 C C . TRP A 1 307 ? 18.519 0.580 -12.445 1.00 30.77 307 TRP A C 1
ATOM 2317 O O . TRP A 1 307 ? 19.497 0.511 -13.212 1.00 28.19 307 TRP A O 1
ATOM 2328 N N . SER A 1 308 ? 18.631 0.636 -11.120 1.00 32.35 308 SER A N 1
ATOM 2329 C CA . SER A 1 308 ? 19.937 0.536 -10.482 1.00 35.63 308 SER A CA 1
ATOM 2330 C C . SER A 1 308 ? 20.238 -0.956 -10.510 1.00 37.31 308 SER A C 1
ATOM 2331 O O . SER A 1 308 ? 19.689 -1.730 -9.717 1.00 37.63 308 SER A O 1
ATOM 2334 N N . PHE A 1 309 ? 21.101 -1.352 -11.440 1.00 36.93 309 PHE A N 1
ATOM 2335 C CA . PHE A 1 309 ? 21.447 -2.752 -11.621 1.00 38.19 309 PHE A CA 1
ATOM 2336 C C . PHE A 1 309 ? 22.817 -3.108 -11.061 1.00 38.34 309 PHE A C 1
ATOM 2337 O O . PHE A 1 309 ? 23.798 -2.406 -11.280 1.00 39.02 309 PHE A O 1
ATOM 2345 N N . ARG A 1 310 ? 22.875 -4.209 -10.324 1.00 42.41 310 ARG A N 1
ATOM 2346 C CA . ARG A 1 310 ? 24.130 -4.660 -9.736 1.00 44.83 310 ARG A CA 1
ATOM 2347 C C . ARG A 1 310 ? 24.689 -5.729 -10.676 1.00 47.49 310 ARG A C 1
ATOM 2348 O O . ARG A 1 310 ? 24.054 -6.763 -10.897 1.00 47.30 310 ARG A O 1
ATOM 2356 N N . GLY A 1 311 ? 25.860 -5.464 -11.254 1.00 50.28 311 GLY A N 1
ATOM 2357 C CA . GLY A 1 311 ? 26.462 -6.423 -12.165 1.00 51.05 311 GLY A CA 1
ATOM 2358 C C . GLY A 1 311 ? 26.513 -5.961 -13.612 1.00 52.30 311 GLY A C 1
ATOM 2359 O O . GLY A 1 311 ? 26.255 -4.793 -13.909 1.00 50.35 311 GLY A O 1
ATOM 2360 N N . ASP A 1 312 ? 26.842 -6.885 -14.513 1.00 52.90 312 ASP A N 1
ATOM 2361 C CA . ASP A 1 312 ? 26.947 -6.579 -15.939 1.00 53.61 312 ASP A CA 1
ATOM 2362 C C . ASP A 1 312 ? 25.611 -6.780 -16.642 1.00 52.34 312 ASP A C 1
ATOM 2363 O O . ASP A 1 312 ? 25.198 -7.912 -16.891 1.00 53.44 312 ASP A O 1
ATOM 2368 N N . PRO A 1 313 ? 24.925 -5.678 -16.990 1.00 52.43 313 PRO A N 1
ATOM 2369 C CA . PRO A 1 313 ? 23.626 -5.761 -17.666 1.00 53.45 313 PRO A CA 1
ATOM 2370 C C . PRO A 1 313 ? 23.663 -6.463 -19.020 1.00 53.98 313 PRO A C 1
ATOM 2371 O O . PRO A 1 313 ? 22.752 -7.216 -19.351 1.00 52.43 313 PRO A O 1
ATOM 2375 N N . LYS A 1 314 ? 24.708 -6.215 -19.804 1.00 56.05 314 LYS A N 1
ATOM 2376 C CA . LYS A 1 314 ? 24.815 -6.854 -21.113 1.00 59.10 314 LYS A CA 1
ATOM 2377 C C . LYS A 1 314 ? 24.986 -8.363 -20.923 1.00 60.61 314 LYS A C 1
ATOM 2378 O O . LYS A 1 314 ? 24.833 -9.143 -21.866 1.00 62.63 314 LYS A O 1
ATOM 2384 N N . GLU A 1 315 ? 25.290 -8.772 -19.695 1.00 60.40 315 GLU A N 1
ATOM 2385 C CA . GLU A 1 315 ? 25.488 -10.184 -19.399 1.00 59.56 315 GLU A CA 1
ATOM 2386 C C . GLU A 1 315 ? 24.354 -10.822 -18.611 1.00 56.80 315 GLU A C 1
ATOM 2387 O O . GLU A 1 315 ? 24.052 -11.997 -18.805 1.00 56.60 315 GLU A O 1
ATOM 2393 N N . LYS A 1 316 ? 23.724 -10.051 -17.730 1.00 53.08 316 LYS A N 1
ATOM 2394 C CA . LYS A 1 316 ? 22.642 -10.572 -16.897 1.00 49.48 316 LYS A CA 1
ATOM 2395 C C . LYS A 1 316 ? 21.244 -10.320 -17.440 1.00 47.44 316 LYS A C 1
ATOM 2396 O O . LYS A 1 316 ? 20.279 -10.945 -16.999 1.00 45.40 316 LYS A O 1
ATOM 2402 N N . LEU A 1 317 ? 21.128 -9.408 -18.398 1.00 45.55 317 LEU A N 1
ATOM 2403 C CA . LEU A 1 317 ? 19.829 -9.088 -18.962 1.00 42.77 317 LEU A CA 1
ATOM 2404 C C . LEU A 1 317 ? 19.681 -9.666 -20.365 1.00 42.54 317 LEU A C 1
ATOM 2405 O O . LEU A 1 317 ? 20.669 -9.992 -21.014 1.00 41.89 317 LEU A O 1
ATOM 2410 N N . PRO A 1 318 ? 18.436 -9.812 -20.848 1.00 42.17 318 PRO A N 1
ATOM 2411 C CA . PRO A 1 318 ? 18.206 -10.361 -22.191 1.00 42.43 318 PRO A CA 1
ATOM 2412 C C . PRO A 1 318 ? 19.051 -9.671 -23.275 1.00 44.09 318 PRO A C 1
ATOM 2413 O O . PRO A 1 318 ? 19.386 -8.490 -23.165 1.00 39.62 318 PRO A O 1
ATOM 2417 N N . LYS A 1 319 ? 19.399 -10.419 -24.316 1.00 45.35 319 LYS A N 1
ATOM 2418 C CA . LYS A 1 319 ? 20.209 -9.882 -25.405 1.00 46.35 319 LYS A CA 1
ATOM 2419 C C . LYS A 1 319 ? 19.452 -8.780 -26.121 1.00 41.63 319 LYS A C 1
ATOM 2420 O O . LYS A 1 319 ? 18.289 -8.957 -26.498 1.00 40.20 319 LYS A O 1
ATOM 2426 N N . GLY A 1 320 ? 20.110 -7.636 -26.286 1.00 39.30 320 GLY A N 1
ATOM 2427 C CA . GLY A 1 320 ? 19.487 -6.508 -26.958 1.00 40.74 320 GLY A CA 1
ATOM 2428 C C . GLY A 1 320 ? 18.604 -5.615 -26.100 1.00 40.49 320 GLY A C 1
ATOM 2429 O O . GLY A 1 320 ? 18.095 -4.597 -26.585 1.00 41.78 320 GLY A O 1
ATOM 2430 N N . PHE A 1 321 ? 18.420 -5.979 -24.830 1.00 40.07 321 PHE A N 1
ATOM 2431 C CA . PHE A 1 321 ? 17.582 -5.197 -23.912 1.00 37.87 321 PHE A CA 1
ATOM 2432 C C . PHE A 1 321 ? 18.032 -3.738 -23.842 1.00 35.82 321 PHE A C 1
ATOM 2433 O O . PHE A 1 321 ? 17.219 -2.819 -23.947 1.00 32.67 321 PHE A O 1
ATOM 2441 N N . LEU A 1 322 ? 19.334 -3.545 -23.656 1.00 34.97 322 LEU A N 1
ATOM 2442 C CA . LEU A 1 322 ? 19.909 -2.216 -23.551 1.00 39.44 322 LEU A CA 1
ATOM 2443 C C . LEU A 1 322 ? 19.593 -1.355 -24.776 1.00 40.28 322 LEU A C 1
ATOM 2444 O O . LEU A 1 322 ? 19.081 -0.241 -24.646 1.00 40.17 322 LEU A O 1
ATOM 2449 N N . GLU A 1 323 ? 19.890 -1.876 -25.962 1.00 37.98 323 GLU A N 1
ATOM 2450 C CA . GLU A 1 323 ? 19.649 -1.126 -27.186 1.00 37.17 323 GLU A CA 1
ATOM 2451 C C . GLU A 1 323 ? 18.158 -0.928 -27.454 1.00 36.48 323 GLU A C 1
ATOM 2452 O O . GLU A 1 323 ? 17.728 0.125 -27.931 1.00 34.36 323 GLU A O 1
ATOM 2458 N N . ARG A 1 324 ? 17.372 -1.946 -27.138 1.00 36.63 324 ARG A N 1
ATOM 2459 C CA . ARG A 1 324 ? 15.934 -1.908 -27.368 1.00 40.94 324 ARG A CA 1
ATOM 2460 C C . ARG A 1 324 ? 15.193 -0.924 -26.452 1.00 42.10 324 ARG A C 1
ATOM 2461 O O . ARG A 1 324 ? 14.128 -0.428 -26.813 1.00 43.51 324 ARG A O 1
ATOM 2469 N N . THR A 1 325 ? 15.757 -0.632 -25.281 1.00 40.51 325 THR A N 1
ATOM 2470 C CA . THR A 1 325 ? 15.135 0.307 -24.338 1.00 39.90 325 THR A CA 1
ATOM 2471 C C . THR A 1 325 ? 15.996 1.548 -24.087 1.00 42.21 325 THR A C 1
ATOM 2472 O O . THR A 1 325 ? 15.793 2.259 -23.094 1.00 41.83 325 THR A O 1
ATOM 2476 N N . LYS A 1 326 ? 16.943 1.822 -24.982 1.00 41.57 326 LYS A N 1
ATOM 2477 C CA . LYS A 1 326 ? 17.836 2.955 -24.795 1.00 41.31 326 LYS A CA 1
ATOM 2478 C C . LYS A 1 326 ? 17.160 4.303 -24.622 1.00 41.64 326 LYS A C 1
ATOM 2479 O O . LYS A 1 326 ? 17.761 5.234 -24.081 1.00 39.39 326 LYS A O 1
ATOM 2485 N N . THR A 1 327 ? 15.915 4.415 -25.060 1.00 40.65 327 THR A N 1
ATOM 2486 C CA . THR A 1 327 ? 15.202 5.677 -24.926 1.00 45.81 327 THR A CA 1
ATOM 2487 C C . THR A 1 327 ? 14.110 5.603 -23.842 1.00 47.03 327 THR A C 1
ATOM 2488 O O . THR A 1 327 ? 13.675 6.620 -23.308 1.00 48.40 327 THR A O 1
ATOM 2492 N N . LYS A 1 328 ? 13.693 4.389 -23.504 1.00 47.46 328 LYS A N 1
ATOM 2493 C CA . LYS A 1 328 ? 12.643 4.179 -22.514 1.00 47.22 328 LYS A CA 1
ATOM 2494 C C . LYS A 1 328 ? 13.138 4.205 -21.069 1.00 46.45 328 LYS A C 1
ATOM 2495 O O . LYS A 1 328 ? 12.388 4.541 -20.151 1.00 47.37 328 LYS A O 1
ATOM 2501 N N . GLY A 1 329 ? 14.394 3.845 -20.858 1.00 43.89 329 GLY A N 1
ATOM 2502 C CA . GLY A 1 329 ? 14.909 3.839 -19.505 1.00 41.25 329 GLY A CA 1
ATOM 2503 C C . GLY A 1 329 ? 16.413 3.878 -19.438 1.00 42.39 329 GLY A C 1
ATOM 2504 O O . GLY A 1 329 ? 17.092 3.809 -20.460 1.00 45.22 329 GLY A O 1
ATOM 2505 N N . LYS A 1 330 ? 16.934 4.007 -18.226 1.00 40.98 330 LYS A N 1
ATOM 2506 C CA . LYS A 1 330 ? 18.370 4.043 -18.001 1.00 40.11 330 LYS A CA 1
ATOM 2507 C C . LYS A 1 330 ? 18.737 2.893 -17.078 1.00 38.82 330 LYS A C 1
ATOM 2508 O O . LYS A 1 330 ? 17.985 2.573 -16.155 1.00 40.97 330 LYS A O 1
ATOM 2514 N N . ILE A 1 331 ? 19.884 2.270 -17.327 1.00 36.20 331 ILE A N 1
ATOM 2515 C CA . ILE A 1 331 ? 20.348 1.185 -16.486 1.00 36.68 331 ILE A CA 1
ATOM 2516 C C . ILE A 1 331 ? 21.714 1.593 -16.009 1.00 36.80 331 ILE A C 1
ATOM 2517 O O . ILE A 1 331 ? 22.653 1.707 -16.788 1.00 41.09 331 ILE A O 1
ATOM 2522 N N . VAL A 1 332 ? 21.814 1.843 -14.714 1.00 34.35 332 VAL A N 1
ATOM 2523 C CA . VAL A 1 332 ? 23.060 2.286 -14.131 1.00 32.22 332 VAL A CA 1
ATOM 2524 C C . VAL A 1 332 ? 23.566 1.317 -13.078 1.00 33.87 332 VAL A C 1
ATOM 2525 O O . VAL A 1 332 ? 22.794 0.536 -12.512 1.00 35.12 332 VAL A O 1
ATOM 2529 N N . ALA A 1 333 ? 24.872 1.362 -12.835 1.00 34.18 333 ALA A N 1
ATOM 2530 C CA . ALA A 1 333 ? 25.504 0.491 -11.852 1.00 37.37 333 ALA A CA 1
ATOM 2531 C C . ALA A 1 333 ? 25.202 0.986 -10.450 1.00 35.76 333 ALA A C 1
ATOM 2532 O O . ALA A 1 333 ? 25.192 0.209 -9.504 1.00 38.20 333 ALA A O 1
ATOM 2534 N N . TRP A 1 334 ? 24.962 2.289 -10.331 1.00 35.22 334 TRP A N 1
ATOM 2535 C CA . TRP A 1 334 ? 24.648 2.916 -9.051 1.00 34.13 334 TRP A CA 1
ATOM 2536 C C . TRP A 1 334 ? 23.929 4.235 -9.349 1.00 35.21 334 TRP A C 1
ATOM 2537 O O . TRP A 1 334 ? 24.187 4.871 -10.374 1.00 35.62 334 TRP A O 1
ATOM 2548 N N . ALA A 1 335 ? 23.035 4.647 -8.459 1.00 30.41 335 ALA A N 1
ATOM 2549 C CA . ALA A 1 335 ? 22.261 5.867 -8.687 1.00 32.22 335 ALA A CA 1
ATOM 2550 C C . ALA A 1 335 ? 22.071 6.739 -7.453 1.00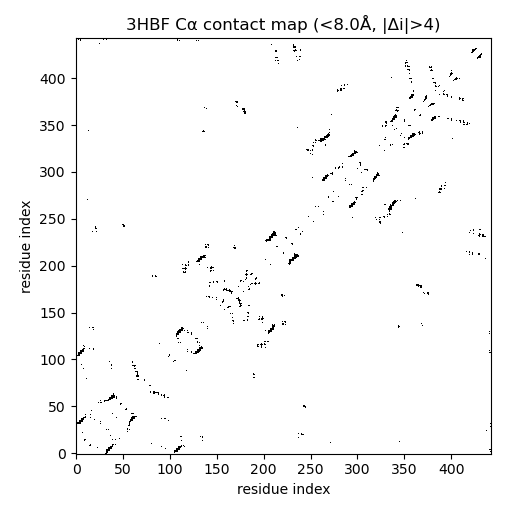 30.38 335 ALA A C 1
ATOM 2551 O O . ALA A 1 335 ? 22.187 6.266 -6.321 1.00 29.80 335 ALA A O 1
ATOM 2553 N N . PRO A 1 336 ? 21.772 8.034 -7.661 1.00 32.75 336 PRO A N 1
ATOM 2554 C CA . PRO A 1 336 ? 21.548 8.969 -6.548 1.00 32.43 336 PRO A CA 1
ATOM 2555 C C . PRO A 1 336 ? 20.118 8.713 -6.039 1.00 29.90 336 PRO A C 1
ATOM 2556 O O . PRO A 1 336 ? 19.205 9.534 -6.204 1.00 27.80 336 PRO A O 1
ATOM 2560 N N . GLN A 1 337 ? 19.938 7.552 -5.429 1.00 26.19 337 GLN A N 1
ATOM 2561 C CA . GLN A 1 337 ? 18.631 7.141 -4.937 1.00 27.08 337 GLN A CA 1
ATOM 2562 C C . GLN A 1 337 ? 17.869 8.148 -4.087 1.00 24.53 337 GLN A C 1
ATOM 2563 O O . GLN A 1 337 ? 16.689 8.380 -4.334 1.00 27.44 337 GLN A O 1
ATOM 2569 N N . VAL A 1 338 ? 18.510 8.749 -3.089 1.00 27.24 338 VAL A N 1
ATOM 2570 C CA . VAL A 1 338 ? 17.767 9.672 -2.236 1.00 29.24 338 VAL A CA 1
ATOM 2571 C C . VAL A 1 338 ? 17.113 10.782 -3.052 1.00 30.30 338 VAL A C 1
ATOM 2572 O O . VAL A 1 338 ? 15.927 11.088 -2.858 1.00 32.35 338 VAL A O 1
ATOM 2576 N N . GLU A 1 339 ? 17.868 11.358 -3.983 1.00 30.77 339 GLU A N 1
ATOM 2577 C CA . GLU A 1 339 ? 17.346 12.425 -4.833 1.00 32.37 339 GLU A CA 1
ATOM 2578 C C . GLU A 1 339 ? 16.329 11.874 -5.823 1.00 29.83 339 GLU A C 1
ATOM 2579 O O . GLU A 1 339 ? 15.350 12.528 -6.114 1.00 29.04 339 GLU A O 1
ATOM 2585 N N . ILE A 1 340 ? 16.568 10.668 -6.336 1.00 25.82 340 ILE A N 1
ATOM 2586 C CA . ILE A 1 340 ? 15.646 10.052 -7.278 1.00 28.45 340 ILE A CA 1
ATOM 2587 C C . ILE A 1 340 ? 14.254 9.944 -6.653 1.00 29.24 340 ILE A C 1
ATOM 2588 O O . ILE A 1 340 ? 13.264 10.378 -7.232 1.00 26.26 340 ILE A O 1
ATOM 2593 N N . LEU A 1 341 ? 14.203 9.357 -5.460 1.00 27.44 341 LEU A N 1
ATOM 2594 C CA . LEU A 1 341 ? 12.948 9.146 -4.743 1.00 28.56 341 LEU A CA 1
ATOM 2595 C C . LEU A 1 341 ? 12.197 10.443 -4.396 1.00 26.47 341 LEU A C 1
ATOM 2596 O O . LEU A 1 341 ? 10.972 10.434 -4.256 1.00 27.19 341 LEU A O 1
ATOM 2601 N N . LYS A 1 342 ? 12.921 11.551 -4.271 1.00 30.83 342 LYS A N 1
ATOM 2602 C CA . LYS A 1 342 ? 12.298 12.846 -3.974 1.00 31.49 342 LYS A CA 1
ATOM 2603 C C . LYS A 1 342 ? 11.902 13.572 -5.251 1.00 33.15 342 LYS A C 1
ATOM 2604 O O . LYS A 1 342 ? 11.272 14.625 -5.195 1.00 34.32 342 LYS A O 1
ATOM 2610 N N . HIS A 1 343 ? 12.279 13.017 -6.401 1.00 33.91 343 HIS A N 1
ATOM 2611 C CA . HIS A 1 343 ? 11.962 13.638 -7.682 1.00 32.41 343 HIS A CA 1
ATOM 2612 C C . HIS A 1 343 ? 10.510 13.402 -8.063 1.00 34.11 343 HIS A C 1
ATOM 2613 O O . HIS A 1 343 ? 10.028 12.269 -8.050 1.00 32.98 343 HIS A O 1
ATOM 2620 N N . SER A 1 344 ? 9.827 14.485 -8.419 1.00 33.79 344 SER A N 1
ATOM 2621 C CA . SER A 1 344 ? 8.412 14.439 -8.791 1.00 36.64 344 SER A CA 1
ATOM 2622 C C . SER A 1 344 ? 8.035 13.538 -9.975 1.00 35.62 344 SER A C 1
ATOM 2623 O O . SER A 1 344 ? 6.865 13.167 -10.134 1.00 35.07 344 SER A O 1
ATOM 2626 N N . SER A 1 345 ? 9.008 13.164 -10.798 1.00 34.58 345 SER A N 1
ATOM 2627 C CA . SER A 1 345 ? 8.691 12.310 -11.940 1.00 34.15 345 SER A CA 1
ATOM 2628 C C . SER A 1 345 ? 8.566 10.821 -11.620 1.00 34.31 345 SER A C 1
ATOM 2629 O O . 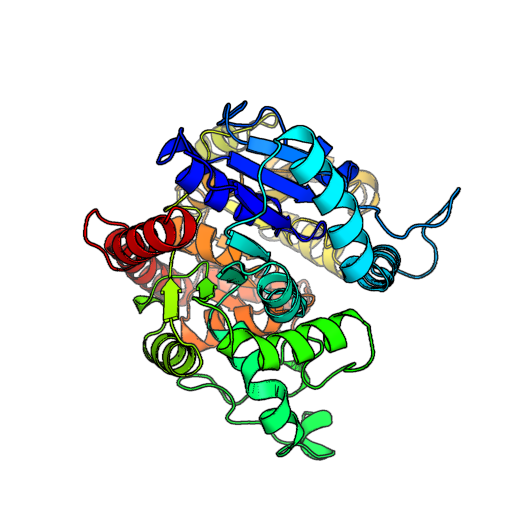SER A 1 345 ? 8.078 10.050 -12.447 1.00 34.35 345 SER A O 1
ATOM 2632 N N . VAL A 1 346 ? 8.996 10.417 -10.427 1.00 31.26 346 VAL A N 1
ATOM 2633 C CA . VAL A 1 346 ? 8.925 9.015 -10.035 1.00 30.03 346 VAL A CA 1
ATOM 2634 C C . VAL A 1 346 ? 7.542 8.647 -9.484 1.00 31.18 346 VAL A C 1
ATOM 2635 O O . VAL A 1 346 ? 7.062 9.248 -8.525 1.00 31.00 346 VAL A O 1
ATOM 2639 N N . GLY A 1 347 ? 6.903 7.664 -10.114 1.00 32.58 347 GLY A N 1
ATOM 2640 C CA . GLY A 1 347 ? 5.590 7.215 -9.682 1.00 31.06 347 GLY A CA 1
ATOM 2641 C C . GLY A 1 347 ? 5.603 5.951 -8.830 1.00 31.63 347 GLY A C 1
ATOM 2642 O O . GLY A 1 347 ? 4.620 5.647 -8.158 1.00 30.93 347 GLY A O 1
ATOM 2643 N N . VAL A 1 348 ? 6.697 5.193 -8.847 1.00 31.98 348 VAL A N 1
ATOM 2644 C CA . VAL A 1 348 ? 6.741 3.981 -8.034 1.00 29.35 348 VAL A CA 1
ATOM 2645 C C . VAL A 1 348 ? 8.170 3.497 -7.809 1.00 30.75 348 VAL A C 1
ATOM 2646 O O . VAL A 1 348 ? 9.068 3.765 -8.608 1.00 34.45 348 VAL A O 1
ATOM 2650 N N . PHE A 1 349 ? 8.372 2.798 -6.698 1.00 30.21 349 PHE A N 1
ATOM 2651 C CA . PHE A 1 349 ? 9.679 2.291 -6.314 1.00 26.55 349 PHE A CA 1
ATOM 2652 C C . PHE A 1 349 ? 9.627 0.783 -6.138 1.00 27.20 349 PHE A C 1
ATOM 2653 O O . PHE A 1 349 ? 8.991 0.289 -5.210 1.00 29.12 349 PHE A O 1
ATOM 2661 N N . LEU A 1 350 ? 10.273 0.055 -7.047 1.00 25.83 350 LEU A N 1
ATOM 2662 C CA . LEU A 1 350 ? 10.350 -1.396 -6.969 1.00 25.32 350 LEU A CA 1
ATOM 2663 C C . LEU A 1 350 ? 11.597 -1.619 -6.137 1.00 26.54 350 LEU A C 1
ATOM 2664 O O . LEU A 1 350 ? 12.724 -1.361 -6.582 1.00 28.43 350 LEU A O 1
ATOM 2669 N N . THR A 1 351 ? 11.386 -2.127 -4.933 1.00 25.26 351 THR A N 1
ATOM 2670 C CA . THR A 1 351 ? 12.462 -2.304 -3.980 1.00 25.44 351 THR A CA 1
ATOM 2671 C C . THR A 1 351 ? 12.536 -3.684 -3.295 1.00 27.46 351 THR A C 1
ATOM 2672 O O . THR A 1 351 ? 11.617 -4.509 -3.392 1.00 25.62 351 THR A O 1
ATOM 2676 N N . HIS A 1 352 ? 13.644 -3.942 -2.606 1.00 22.99 352 HIS A N 1
ATOM 2677 C CA . HIS A 1 352 ? 13.766 -5.199 -1.878 1.00 26.51 352 HIS A CA 1
ATOM 2678 C C . HIS A 1 352 ? 13.322 -4.926 -0.434 1.00 25.48 352 HIS A C 1
ATOM 2679 O O . HIS A 1 352 ? 13.253 -5.837 0.394 1.00 24.90 352 HIS A O 1
ATOM 2686 N N . SER A 1 353 ? 13.032 -3.652 -0.161 1.00 23.07 353 SER A N 1
ATOM 2687 C CA . SER A 1 353 ? 12.584 -3.174 1.152 1.00 25.49 353 SER A CA 1
ATOM 2688 C C . SER A 1 353 ? 13.632 -3.130 2.256 1.00 24.45 353 SER A C 1
ATOM 2689 O O . SER A 1 353 ? 13.322 -3.403 3.415 1.00 21.22 353 SER A O 1
ATOM 2692 N N . GLY A 1 354 ? 14.868 -2.800 1.896 1.00 26.60 354 GLY A N 1
ATOM 2693 C CA . GLY A 1 354 ? 15.896 -2.657 2.903 1.00 25.94 354 GLY A CA 1
ATOM 2694 C C . GLY A 1 354 ? 15.399 -1.457 3.702 1.00 24.75 354 GLY A C 1
ATOM 2695 O O . GLY A 1 354 ? 14.711 -0.588 3.166 1.00 27.95 354 GLY A O 1
ATOM 2696 N N . TRP A 1 355 ? 15.728 -1.381 4.976 1.00 22.56 355 TRP A N 1
ATOM 2697 C CA . TRP A 1 355 ? 15.214 -0.285 5.779 1.00 20.65 355 TRP A CA 1
ATOM 2698 C C . TRP A 1 355 ? 15.598 1.125 5.318 1.00 23.58 355 TRP A C 1
ATOM 2699 O O . TRP A 1 355 ? 14.749 2.004 5.289 1.00 20.77 355 TRP A O 1
ATOM 2710 N N . ASN A 1 356 ? 16.866 1.358 4.973 1.00 21.29 356 ASN A N 1
ATOM 2711 C CA . ASN A 1 356 ? 17.259 2.704 4.540 1.00 24.73 356 ASN A CA 1
ATOM 2712 C C . ASN A 1 356 ? 16.468 3.124 3.301 1.00 25.58 356 ASN A C 1
ATOM 2713 O O . ASN A 1 356 ? 16.056 4.285 3.180 1.00 24.44 356 ASN A O 1
ATOM 2718 N N . SER A 1 357 ? 16.245 2.178 2.390 1.00 24.05 357 SER A N 1
ATOM 2719 C CA . SER A 1 357 ? 15.473 2.462 1.181 1.00 21.77 357 SER A CA 1
ATOM 2720 C C . SER A 1 357 ? 13.999 2.730 1.530 1.00 23.62 357 SER A C 1
ATOM 2721 O O . SER A 1 357 ? 13.345 3.541 0.877 1.00 22.60 357 SER A O 1
ATOM 2724 N N . VAL A 1 358 ? 13.477 2.057 2.555 1.00 22.42 358 VAL A N 1
ATOM 2725 C CA . VAL A 1 358 ? 12.083 2.286 2.964 1.00 21.41 358 VAL A CA 1
ATOM 2726 C C . VAL A 1 358 ? 11.937 3.707 3.505 1.00 24.65 358 VAL A C 1
ATOM 2727 O O . VAL A 1 358 ? 11.006 4.411 3.138 1.00 27.65 358 VAL A O 1
ATOM 2731 N N . LEU A 1 359 ? 12.867 4.137 4.358 1.00 26.41 359 LEU A N 1
ATOM 2732 C CA . LEU A 1 359 ? 12.828 5.491 4.929 1.00 25.45 359 LEU A CA 1
ATOM 2733 C C . LEU A 1 359 ? 13.068 6.618 3.906 1.00 24.25 359 LEU A C 1
ATOM 2734 O O . LEU A 1 359 ? 12.462 7.690 3.989 1.00 22.26 359 LEU A O 1
ATOM 2739 N N . GLU A 1 360 ? 13.951 6.378 2.943 1.00 22.94 360 GLU A N 1
ATOM 2740 C CA . GLU A 1 360 ? 14.238 7.378 1.912 1.00 23.97 360 GLU A CA 1
ATOM 2741 C C . GLU A 1 360 ? 13.013 7.532 1.010 1.00 23.78 360 GLU A C 1
ATOM 2742 O O . GLU A 1 360 ? 12.727 8.619 0.500 1.00 27.02 360 GLU A O 1
ATOM 2748 N N . CYS A 1 361 ? 12.290 6.434 0.820 1.00 25.12 361 CYS A N 1
ATOM 2749 C CA . CYS A 1 361 ? 11.098 6.433 -0.020 1.00 25.98 361 CYS A CA 1
ATOM 2750 C C . CYS A 1 361 ? 9.945 7.142 0.698 1.00 26.45 361 CYS A C 1
ATOM 2751 O O . CYS A 1 361 ? 9.140 7.841 0.076 1.00 25.51 361 CYS A O 1
ATOM 2754 N N . ILE A 1 362 ? 9.870 6.962 2.011 1.00 28.37 362 ILE A N 1
ATOM 2755 C CA . ILE A 1 362 ? 8.830 7.616 2.789 1.00 26.92 362 ILE A CA 1
ATOM 2756 C C . ILE A 1 362 ? 9.041 9.124 2.692 1.00 29.56 362 ILE A C 1
ATOM 2757 O O . ILE A 1 362 ? 8.079 9.876 2.531 1.00 30.75 362 ILE A O 1
ATOM 2762 N N . VAL A 1 363 ? 10.291 9.576 2.781 1.00 28.19 363 VAL A N 1
ATOM 2763 C CA . VAL A 1 363 ? 10.549 11.012 2.679 1.00 30.28 363 VAL A CA 1
ATOM 2764 C C . VAL A 1 363 ? 10.283 11.474 1.250 1.00 33.90 363 VAL A C 1
ATOM 2765 O O . VAL A 1 363 ? 9.831 12.599 1.023 1.00 33.57 363 VAL A O 1
ATOM 2769 N N . GLY A 1 364 ? 10.562 10.604 0.285 1.00 32.31 364 GLY A N 1
ATOM 2770 C CA . GLY A 1 364 ? 10.318 10.958 -1.104 1.00 31.87 364 GLY A CA 1
ATOM 2771 C C . GLY A 1 364 ? 8.828 10.995 -1.418 1.00 33.73 364 GLY A C 1
ATOM 2772 O O . GLY A 1 364 ? 8.407 11.701 -2.342 1.00 33.70 364 GLY A O 1
ATOM 2773 N N . GLY A 1 365 ? 8.045 10.223 -0.656 1.00 33.49 365 GLY A N 1
ATOM 2774 C CA . GLY A 1 365 ? 6.599 10.158 -0.831 1.00 32.45 365 GLY A CA 1
ATOM 2775 C C . GLY A 1 365 ? 6.148 9.321 -2.020 1.00 32.16 365 GLY A C 1
ATOM 2776 O O . GLY A 1 365 ? 5.154 9.621 -2.680 1.00 34.25 365 GLY A O 1
ATOM 2777 N N . VAL A 1 366 ? 6.862 8.241 -2.280 1.00 31.23 366 VAL A N 1
ATOM 2778 C CA . VAL A 1 366 ? 6.550 7.381 -3.410 1.00 29.87 366 VAL A CA 1
ATOM 2779 C C . VAL A 1 366 ? 6.056 6.000 -3.027 1.00 27.15 366 VAL A C 1
ATOM 2780 O O . VAL A 1 366 ? 6.646 5.337 -2.185 1.00 25.59 366 VAL A O 1
ATOM 2784 N N . PRO A 1 367 ? 4.959 5.541 -3.650 1.00 27.70 367 PRO A N 1
ATOM 2785 C CA . PRO A 1 367 ? 4.446 4.203 -3.321 1.00 29.45 367 PRO A CA 1
ATOM 2786 C C . PRO A 1 367 ? 5.515 3.134 -3.630 1.00 30.61 367 PRO A C 1
ATOM 2787 O O . PRO A 1 367 ? 6.366 3.320 -4.514 1.00 30.16 367 PRO A O 1
ATOM 2791 N N . MET A 1 368 ? 5.464 2.009 -2.926 1.00 28.31 368 MET A N 1
ATOM 2792 C CA . MET A 1 368 ? 6.430 0.941 -3.175 1.00 27.62 368 MET A CA 1
ATOM 2793 C C . MET A 1 368 ? 5.841 -0.381 -3.641 1.00 27.72 368 MET A C 1
ATOM 2794 O O . MET A 1 368 ? 4.679 -0.689 -3.376 1.00 27.33 368 MET A O 1
ATOM 2799 N N . ILE A 1 369 ? 6.669 -1.147 -4.349 1.00 26.50 369 ILE A N 1
ATOM 2800 C CA . ILE A 1 369 ? 6.335 -2.503 -4.782 1.00 26.01 369 ILE A CA 1
ATOM 2801 C C . ILE A 1 369 ? 7.519 -3.217 -4.151 1.00 27.04 369 ILE A C 1
ATOM 2802 O O . ILE A 1 369 ? 8.672 -2.854 -4.402 1.00 26.81 369 ILE A O 1
ATOM 2807 N N . SER A 1 370 ? 7.246 -4.210 -3.317 1.00 26.41 370 SER A N 1
ATOM 2808 C CA . SER A 1 370 ? 8.312 -4.900 -2.608 1.00 27.26 370 SER A CA 1
ATOM 2809 C C . SER A 1 370 ? 8.489 -6.363 -2.987 1.00 29.45 370 SER A C 1
ATOM 2810 O O . SER A 1 370 ? 7.511 -7.090 -3.153 1.00 25.81 370 SER A O 1
ATOM 2813 N N . ARG A 1 371 ? 9.751 -6.772 -3.124 1.00 26.12 371 ARG A N 1
ATOM 2814 C CA . ARG A 1 371 ? 10.105 -8.144 -3.437 1.00 28.31 371 ARG A CA 1
ATOM 2815 C C . ARG A 1 371 ? 11.301 -8.412 -2.529 1.00 27.18 371 ARG A C 1
ATOM 2816 O O . ARG A 1 371 ? 12.447 -8.311 -2.956 1.00 27.92 371 ARG A O 1
ATOM 2824 N N . PRO A 1 372 ? 11.041 -8.735 -1.247 1.00 27.60 372 PRO A N 1
ATOM 2825 C CA . PRO A 1 372 ? 12.095 -9.011 -0.264 1.00 26.20 372 PRO A CA 1
ATOM 2826 C C . PRO A 1 372 ? 12.954 -10.234 -0.578 1.00 27.33 372 PRO A C 1
ATOM 2827 O O . PRO A 1 372 ? 12.477 -11.207 -1.163 1.00 26.54 372 PRO A O 1
ATOM 2831 N N . PHE A 1 373 ? 14.222 -10.181 -0.179 1.00 26.39 373 PHE A N 1
ATOM 2832 C CA . PHE A 1 373 ? 15.151 -11.283 -0.438 1.00 28.72 373 PHE A CA 1
ATOM 2833 C C . PHE A 1 373 ? 15.693 -11.962 0.816 1.00 28.75 373 PHE A C 1
ATOM 2834 O O . PHE A 1 373 ? 15.663 -13.186 0.919 1.00 30.95 373 PHE A O 1
ATOM 2842 N N . PHE A 1 374 ? 16.164 -11.185 1.782 1.00 27.84 374 PHE A N 1
ATOM 2843 C CA . PHE A 1 374 ? 16.703 -11.797 2.988 1.00 30.57 374 PHE A CA 1
ATOM 2844 C C . PHE A 1 374 ? 16.667 -10.867 4.191 1.00 28.41 374 PHE A C 1
ATOM 2845 O O . PHE A 1 374 ? 16.101 -9.782 4.123 1.00 24.56 374 PHE A O 1
ATOM 2853 N N . GLY A 1 375 ? 17.264 -11.314 5.294 1.00 27.58 375 GLY A N 1
ATOM 2854 C CA . GLY A 1 375 ? 17.308 -10.519 6.508 1.00 27.81 375 GLY A CA 1
ATOM 2855 C C . GLY A 1 375 ? 15.964 -10.065 7.041 1.00 26.99 375 GLY A C 1
ATOM 2856 O O . GLY A 1 375 ? 15.074 -10.875 7.249 1.00 32.94 375 GLY A O 1
ATOM 2857 N N . ASP A 1 376 ? 15.824 -8.759 7.245 1.00 27.65 376 ASP A N 1
ATOM 2858 C CA . ASP A 1 376 ? 14.599 -8.144 7.766 1.00 27.97 376 ASP A CA 1
ATOM 2859 C C . ASP A 1 376 ? 13.655 -7.696 6.654 1.00 27.50 376 ASP A C 1
ATOM 2860 O O . ASP A 1 376 ? 12.593 -7.134 6.933 1.00 25.62 376 ASP A O 1
ATOM 2865 N N . GLN A 1 377 ? 14.047 -7.930 5.405 1.00 25.48 377 GLN A N 1
ATOM 2866 C CA . GLN A 1 377 ? 13.250 -7.486 4.265 1.00 27.49 377 GLN A CA 1
ATOM 2867 C C . GLN A 1 377 ? 11.804 -7.975 4.252 1.00 27.66 377 GLN A C 1
ATOM 2868 O O . GLN A 1 377 ? 10.895 -7.206 3.936 1.00 28.92 377 GLN A O 1
ATOM 2874 N N . GLY A 1 378 ? 11.598 -9.244 4.588 1.00 29.27 378 GLY A N 1
ATOM 2875 C CA . GLY A 1 378 ? 10.255 -9.793 4.619 1.00 28.61 378 GLY A CA 1
ATOM 2876 C C . GLY A 1 378 ? 9.392 -9.038 5.611 1.00 29.77 378 GLY A C 1
ATOM 2877 O O . GLY A 1 378 ? 8.264 -8.650 5.302 1.00 27.42 378 GLY A O 1
ATOM 2878 N N . LEU A 1 379 ? 9.919 -8.812 6.811 1.00 31.94 379 LEU A N 1
ATOM 2879 C CA . LEU A 1 379 ? 9.153 -8.090 7.827 1.00 28.60 379 LEU A CA 1
ATOM 2880 C C . LEU A 1 379 ? 8.928 -6.624 7.442 1.00 30.26 379 LEU A C 1
ATOM 2881 O O . LEU A 1 379 ? 7.900 -6.051 7.806 1.00 28.19 379 LEU A O 1
ATOM 2886 N N . ASN A 1 380 ? 9.867 -6.009 6.713 1.00 23.76 380 ASN A N 1
ATOM 2887 C CA . ASN A 1 380 ? 9.674 -4.620 6.291 1.00 27.14 380 ASN A CA 1
ATOM 2888 C C . ASN A 1 380 ? 8.546 -4.555 5.232 1.00 23.51 380 ASN A C 1
ATOM 2889 O O . ASN A 1 380 ? 7.851 -3.546 5.113 1.00 25.71 380 ASN A O 1
ATOM 2894 N N . THR A 1 381 ? 8.386 -5.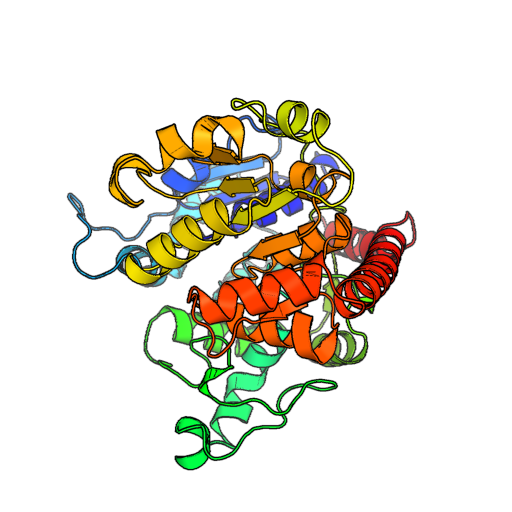627 4.460 1.00 24.87 381 THR A N 1
ATOM 2895 C CA . THR A 1 381 ? 7.351 -5.696 3.419 1.00 27.22 381 THR A CA 1
ATOM 2896 C C . THR A 1 381 ? 5.958 -5.799 4.055 1.00 27.69 381 THR A C 1
ATOM 2897 O O . THR A 1 381 ? 5.009 -5.131 3.629 1.00 27.71 381 THR A O 1
ATOM 2901 N N . ILE A 1 382 ? 5.846 -6.625 5.090 1.00 28.02 382 ILE A N 1
ATOM 2902 C CA . ILE A 1 382 ? 4.580 -6.778 5.792 1.00 28.23 382 ILE A CA 1
ATOM 2903 C C . ILE A 1 382 ? 4.241 -5.438 6.428 1.00 30.81 382 ILE A C 1
ATOM 2904 O O . ILE A 1 382 ? 3.073 -5.021 6.458 1.00 30.44 382 ILE A O 1
ATOM 2909 N N . LEU A 1 383 ? 5.277 -4.754 6.911 1.00 27.00 383 LEU A N 1
ATOM 2910 C CA . LEU A 1 383 ? 5.125 -3.453 7.555 1.00 27.25 383 LEU A CA 1
ATOM 2911 C C . LEU A 1 383 ? 4.592 -2.410 6.572 1.00 29.57 383 LEU A C 1
ATOM 2912 O O . LEU A 1 383 ? 3.676 -1.648 6.901 1.00 28.38 383 LEU A O 1
ATOM 2917 N N . THR A 1 384 ? 5.161 -2.375 5.365 1.00 25.13 384 THR A N 1
ATOM 2918 C CA . THR A 1 384 ? 4.735 -1.393 4.362 1.00 25.55 384 THR A CA 1
ATOM 2919 C C . THR A 1 384 ? 3.419 -1.774 3.655 1.00 26.30 384 THR A C 1
ATOM 2920 O O . THR A 1 384 ? 2.650 -0.902 3.225 1.00 22.02 384 THR A O 1
ATOM 2924 N N . GLU A 1 385 ? 3.167 -3.071 3.525 1.00 25.24 385 GLU A N 1
ATOM 2925 C CA . GLU A 1 385 ? 1.954 -3.530 2.862 1.00 31.44 385 GLU A CA 1
ATOM 2926 C C . GLU A 1 385 ? 0.720 -3.649 3.763 1.00 34.49 385 GLU A C 1
ATOM 2927 O O . GLU A 1 385 ? -0.311 -3.033 3.490 1.00 35.20 385 GLU A O 1
ATOM 2933 N N . SER A 1 386 ? 0.842 -4.438 4.830 1.00 33.27 386 SER A N 1
ATOM 2934 C CA . SER A 1 386 ? -0.263 -4.707 5.752 1.00 34.37 386 SER A CA 1
ATOM 2935 C C . SER A 1 386 ? -0.456 -3.761 6.908 1.00 35.11 386 SER A C 1
ATOM 2936 O O . SER A 1 386 ? -1.551 -3.681 7.453 1.00 38.26 386 SER A O 1
ATOM 2939 N N . VAL A 1 387 ? 0.590 -3.051 7.302 1.00 33.70 387 VAL A N 1
ATOM 2940 C CA . VAL A 1 387 ? 0.463 -2.159 8.431 1.00 33.54 387 VAL A CA 1
ATOM 2941 C C . VAL A 1 387 ? 0.386 -0.688 8.039 1.00 34.81 387 VAL A C 1
ATOM 2942 O O . VAL A 1 387 ? -0.576 -0.013 8.385 1.00 33.95 387 VAL A O 1
ATOM 2946 N N . LEU A 1 388 ? 1.382 -0.196 7.309 1.00 33.68 388 LEU A N 1
ATOM 2947 C CA . LEU A 1 388 ? 1.403 1.204 6.883 1.00 30.78 388 LEU A CA 1
ATOM 2948 C C . LEU A 1 388 ? 0.654 1.384 5.567 1.00 31.82 388 LEU A C 1
ATOM 2949 O O . LEU A 1 388 ? 0.188 2.476 5.258 1.00 31.80 388 LEU A O 1
ATOM 2954 N N . GLU A 1 389 ? 0.577 0.312 4.785 1.00 35.71 389 GLU A N 1
ATOM 2955 C CA . GLU A 1 389 ? -0.120 0.319 3.504 1.00 38.40 389 GLU A CA 1
ATOM 2956 C C . GLU A 1 389 ? 0.348 1.422 2.571 1.00 36.78 389 GLU A C 1
ATOM 2957 O O . GLU A 1 389 ? -0.450 2.170 2.009 1.00 35.59 389 GLU A O 1
ATOM 2963 N N . ILE A 1 390 ? 1.664 1.499 2.415 1.00 35.55 390 ILE A N 1
ATOM 2964 C CA . ILE A 1 390 ? 2.300 2.490 1.558 1.00 34.14 390 ILE A CA 1
ATOM 2965 C C . ILE A 1 390 ? 3.021 1.752 0.428 1.00 31.69 390 ILE A C 1
ATOM 2966 O O . ILE A 1 390 ? 3.831 2.316 -0.294 1.00 26.89 390 ILE A O 1
ATOM 2971 N N . GLY A 1 391 ? 2.718 0.471 0.299 1.00 35.33 391 GLY A N 1
ATOM 2972 C CA . GLY A 1 391 ? 3.340 -0.333 -0.734 1.00 34.15 391 GLY A CA 1
ATOM 2973 C C . GLY A 1 391 ? 2.675 -1.687 -0.784 1.00 30.87 391 GLY A C 1
ATOM 2974 O O . GLY A 1 391 ? 1.892 -2.024 0.100 1.00 29.85 391 GLY A O 1
ATOM 2975 N N . VAL A 1 392 ? 2.976 -2.454 -1.827 1.00 32.69 392 VAL A N 1
ATOM 2976 C CA . VAL A 1 392 ? 2.421 -3.787 -1.986 1.00 32.63 392 VAL A CA 1
ATOM 2977 C C . VAL A 1 392 ? 3.529 -4.770 -2.306 1.00 31.60 392 VAL A C 1
ATOM 2978 O O . VAL A 1 392 ? 4.549 -4.399 -2.865 1.00 31.37 392 VAL A O 1
ATOM 2982 N N . GLY A 1 393 ? 3.344 -6.023 -1.915 1.00 34.26 393 GLY A N 1
ATOM 2983 C CA . GLY A 1 393 ? 4.337 -7.033 -2.224 1.00 34.49 393 GLY A CA 1
ATOM 2984 C C . GLY A 1 393 ? 3.878 -7.683 -3.518 1.00 39.28 393 GLY A C 1
ATOM 2985 O O . GLY A 1 393 ? 2.743 -7.461 -3.945 1.00 40.57 393 GLY A O 1
ATOM 2986 N N . VAL A 1 394 ? 4.741 -8.459 -4.159 1.00 39.89 394 VAL A N 1
ATOM 2987 C CA . VAL A 1 394 ? 4.356 -9.124 -5.392 1.00 40.63 394 VAL A CA 1
ATOM 2988 C C . VAL A 1 394 ? 3.853 -10.512 -5.032 1.00 42.06 394 VAL A C 1
ATOM 2989 O O . VAL A 1 394 ? 4.339 -11.120 -4.074 1.00 39.86 394 VAL A O 1
ATOM 2993 N N . ASP A 1 395 ? 2.874 -11.007 -5.784 1.00 42.49 395 ASP A N 1
ATOM 2994 C CA . ASP A 1 395 ? 2.327 -12.333 -5.512 1.00 43.14 395 ASP A CA 1
ATOM 2995 C C . ASP A 1 395 ? 3.442 -13.353 -5.286 1.00 42.55 395 ASP A C 1
ATOM 2996 O O . ASP A 1 395 ? 4.442 -13.365 -6.013 1.00 41.16 395 ASP A O 1
ATOM 3001 N N . ASN A 1 396 ? 3.258 -14.193 -4.268 1.00 41.88 396 ASN A N 1
ATOM 3002 C CA . ASN A 1 396 ? 4.206 -15.253 -3.916 1.00 44.53 396 ASN A CA 1
ATOM 3003 C C . ASN A 1 396 ? 5.631 -14.790 -3.618 1.00 42.64 396 ASN A C 1
ATOM 3004 O O . ASN A 1 396 ? 6.541 -15.613 -3.556 1.00 43.91 396 ASN A O 1
ATOM 3009 N N . GLY A 1 397 ? 5.828 -13.489 -3.441 1.00 40.22 397 GLY A N 1
ATOM 3010 C CA . GLY 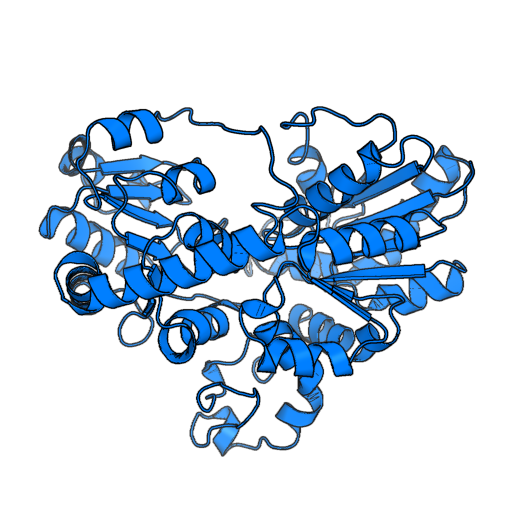A 1 397 ? 7.161 -12.986 -3.151 1.00 38.47 397 GLY A CA 1
ATOM 3011 C C . GLY A 1 397 ? 8.187 -13.207 -4.247 1.00 38.83 397 GLY A C 1
ATOM 3012 O O . GLY A 1 397 ? 9.387 -13.197 -3.985 1.00 40.18 397 GLY A O 1
ATOM 3013 N N . VAL A 1 398 ? 7.734 -13.416 -5.478 1.00 38.72 398 VAL A N 1
ATOM 3014 C CA . VAL A 1 398 ? 8.664 -13.622 -6.584 1.00 40.31 398 VAL A CA 1
ATOM 3015 C C . VAL A 1 398 ? 8.263 -12.757 -7.777 1.00 37.28 398 VAL A C 1
ATOM 3016 O O . VAL A 1 398 ? 7.097 -12.424 -7.946 1.00 37.63 398 VAL A O 1
ATOM 3020 N N . LEU A 1 399 ? 9.241 -12.388 -8.591 1.00 36.61 399 LEU A N 1
ATOM 3021 C CA . LEU A 1 399 ? 8.986 -11.568 -9.761 1.00 38.35 399 LEU A CA 1
ATOM 3022 C C . LEU A 1 399 ? 8.632 -12.377 -11.002 1.00 38.98 399 LEU A C 1
ATOM 3023 O O . LEU A 1 399 ? 9.474 -13.091 -11.540 1.00 36.94 399 LEU A O 1
ATOM 3028 N N . THR A 1 400 ? 7.384 -12.276 -11.446 1.00 39.82 400 THR A N 1
ATOM 3029 C CA . THR A 1 400 ? 6.967 -12.944 -12.677 1.00 44.29 400 THR A CA 1
ATOM 3030 C C . THR A 1 400 ? 6.253 -11.882 -13.505 1.00 45.43 400 THR A C 1
ATOM 3031 O O . THR A 1 400 ? 5.770 -10.876 -12.971 1.00 44.70 400 THR A O 1
ATOM 3035 N N . LYS A 1 401 ? 6.214 -12.092 -14.812 1.00 48.10 401 LYS A N 1
ATOM 3036 C CA . LYS A 1 401 ? 5.548 -11.159 -15.705 1.00 50.34 401 LYS A CA 1
ATOM 3037 C C . LYS A 1 401 ? 4.162 -10.853 -15.138 1.00 48.78 401 LYS A C 1
ATOM 3038 O O . LYS A 1 401 ? 3.702 -9.711 -15.168 1.00 48.77 401 LYS A O 1
ATOM 3044 N N . GLU A 1 402 ? 3.520 -11.883 -14.595 1.00 48.70 402 GLU A N 1
ATOM 3045 C CA . GLU A 1 402 ? 2.190 -11.757 -14.013 1.00 49.95 402 GLU A CA 1
ATOM 3046 C C . GLU A 1 402 ? 2.168 -10.964 -12.698 1.00 49.77 402 GLU A C 1
ATOM 3047 O O . GLU A 1 402 ? 1.364 -10.040 -12.537 1.00 48.55 402 GLU A O 1
ATOM 3053 N N . SER A 1 403 ? 3.031 -11.325 -11.748 1.00 47.44 403 SER A N 1
ATOM 3054 C CA . SER A 1 403 ? 3.044 -10.618 -10.468 1.00 46.18 403 SER A CA 1
ATOM 3055 C C . SER A 1 403 ? 3.479 -9.163 -10.665 1.00 44.40 403 SER A C 1
ATOM 3056 O O . SER A 1 403 ? 2.943 -8.248 -10.031 1.00 40.23 403 SER A O 1
ATOM 3059 N N . ILE A 1 404 ? 4.432 -8.961 -11.571 1.00 44.78 404 ILE A N 1
ATOM 3060 C CA . ILE A 1 404 ? 4.955 -7.631 -11.866 1.00 46.06 404 ILE A CA 1
ATOM 3061 C C . ILE A 1 404 ? 3.891 -6.719 -12.440 1.00 45.31 404 ILE A C 1
ATOM 3062 O O . ILE A 1 404 ? 3.643 -5.628 -11.919 1.00 46.43 404 ILE A O 1
ATOM 3067 N N . LYS A 1 405 ? 3.255 -7.161 -13.513 1.00 44.89 405 LYS A N 1
ATOM 3068 C CA . LYS A 1 405 ? 2.231 -6.342 -14.138 1.00 44.72 405 LYS A CA 1
ATOM 3069 C C . LYS A 1 405 ? 1.090 -6.039 -13.173 1.00 42.92 405 LYS A C 1
ATOM 3070 O O . LYS A 1 405 ? 0.527 -4.948 -13.184 1.00 42.32 405 LYS A O 1
ATOM 3076 N N . LYS A 1 406 ? 0.759 -7.000 -12.323 1.00 41.30 406 LYS A N 1
ATOM 3077 C CA . LYS A 1 406 ? -0.298 -6.797 -11.343 1.00 41.85 406 LYS A CA 1
ATOM 3078 C C . LYS A 1 406 ? 0.051 -5.676 -10.344 1.00 43.28 406 LYS A C 1
ATOM 3079 O O . LYS A 1 406 ? -0.780 -4.807 -10.052 1.00 43.32 406 LYS A O 1
ATOM 3085 N N . ALA A 1 407 ? 1.282 -5.697 -9.828 1.00 42.42 407 ALA A N 1
ATOM 3086 C CA . ALA A 1 407 ? 1.736 -4.701 -8.849 1.00 42.49 407 ALA A CA 1
ATOM 3087 C C . ALA A 1 407 ? 1.876 -3.299 -9.447 1.00 43.06 407 ALA A C 1
ATOM 3088 O O . ALA A 1 407 ? 1.570 -2.296 -8.788 1.00 40.45 407 ALA A O 1
ATOM 3090 N N . LEU A 1 408 ? 2.334 -3.240 -10.696 1.00 42.80 408 LEU A N 1
ATOM 3091 C CA . LEU A 1 408 ? 2.511 -1.974 -11.399 1.00 45.14 408 LEU A CA 1
ATOM 3092 C C . LEU A 1 408 ? 1.174 -1.269 -11.645 1.00 46.80 408 LEU A C 1
ATOM 3093 O O . LEU A 1 408 ? 1.043 -0.068 -11.415 1.00 48.58 408 LEU A O 1
ATOM 3098 N N . GLU A 1 409 ? 0.178 -2.012 -12.109 1.00 48.56 409 GLU A N 1
ATOM 3099 C CA . GLU A 1 409 ? -1.128 -1.420 -12.376 1.00 52.48 409 GLU A CA 1
ATOM 3100 C C . GLU A 1 409 ? -1.808 -0.930 -11.087 1.00 49.87 409 GLU A C 1
ATOM 3101 O O . GLU A 1 409 ? -2.450 0.124 -11.061 1.00 50.61 409 GLU A O 1
ATOM 3107 N N . LEU A 1 410 ? -1.647 -1.703 -10.021 1.00 47.85 410 LEU A N 1
ATOM 3108 C CA . LEU A 1 410 ? -2.219 -1.395 -8.712 1.00 46.07 410 LEU 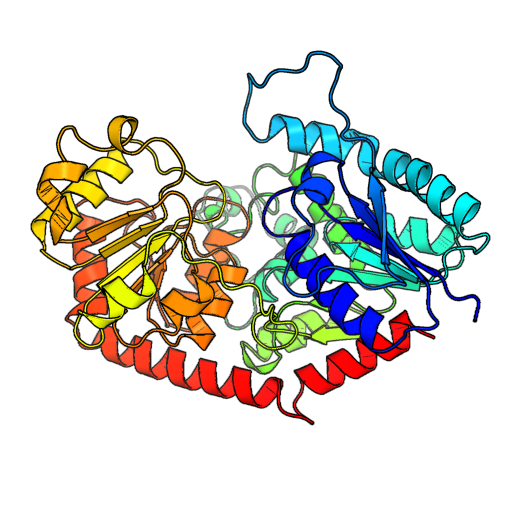A CA 1
ATOM 3109 C C . LEU A 1 410 ? -1.608 -0.113 -8.128 1.00 46.99 410 LEU A C 1
ATOM 3110 O O . LEU A 1 410 ? -2.301 0.695 -7.509 1.00 47.25 410 LEU A O 1
ATOM 3115 N N . THR A 1 411 ? -0.309 0.073 -8.341 1.00 45.12 411 THR A N 1
ATOM 3116 C CA . THR A 1 411 ? 0.389 1.251 -7.834 1.00 44.51 411 THR A CA 1
ATOM 3117 C C . THR A 1 411 ? 0.431 2.412 -8.828 1.00 44.22 411 THR A C 1
ATOM 3118 O O . THR A 1 411 ? 0.473 3.570 -8.425 1.00 42.06 411 THR A O 1
ATOM 3122 N N . MET A 1 412 ? 0.414 2.105 -10.121 1.00 45.38 412 MET A N 1
ATOM 3123 C CA . MET A 1 412 ? 0.475 3.150 -11.139 1.00 49.60 412 MET A CA 1
ATOM 3124 C C . MET A 1 412 ? -0.848 3.596 -11.745 1.00 53.57 412 MET A C 1
ATOM 3125 O O . MET A 1 412 ? -1.035 4.786 -11.995 1.00 55.30 412 MET A O 1
ATOM 3130 N N . SER A 1 413 ? -1.765 2.657 -11.975 1.00 57.24 413 SER A N 1
ATOM 3131 C CA . SER A 1 413 ? -3.042 2.992 -12.603 1.00 60.21 413 SER A CA 1
ATOM 3132 C C . SER A 1 413 ? -4.324 2.623 -11.864 1.00 61.52 413 SER A C 1
ATOM 3133 O O . SER A 1 413 ? -5.374 2.497 -12.493 1.00 63.62 413 SER A O 1
ATOM 3136 N N . SER A 1 414 ? -4.264 2.443 -10.550 1.00 60.62 414 SER A N 1
ATOM 3137 C CA . SER A 1 414 ? -5.475 2.104 -9.817 1.00 59.38 414 SER A CA 1
ATOM 3138 C C . SER A 1 414 ? -5.699 3.093 -8.688 1.00 59.32 414 SER A C 1
ATOM 3139 O O . SER A 1 414 ? -4.806 3.867 -8.342 1.00 58.89 414 SER A O 1
ATOM 3142 N N . GLU A 1 415 ? -6.901 3.070 -8.125 1.00 57.78 415 GLU A N 1
ATOM 3143 C CA . GLU A 1 415 ? -7.247 3.953 -7.027 1.00 57.84 415 GLU A CA 1
ATOM 3144 C C . GLU A 1 415 ? -6.360 3.636 -5.827 1.00 57.35 415 GLU A C 1
ATOM 3145 O O . GLU A 1 415 ? -6.034 4.515 -5.027 1.00 57.70 415 GLU A O 1
ATOM 3151 N N . LYS A 1 416 ? -5.975 2.370 -5.709 1.00 57.91 416 LYS A N 1
ATOM 3152 C CA . LYS A 1 416 ? -5.130 1.926 -4.609 1.00 56.93 416 LYS A CA 1
ATOM 3153 C C . LYS A 1 416 ? -3.805 2.671 -4.632 1.00 53.55 416 LYS A C 1
ATOM 3154 O O . LYS A 1 416 ? -3.221 2.942 -3.583 1.00 50.93 416 LYS A O 1
ATOM 3160 N N . GLY A 1 417 ? -3.334 2.998 -5.833 1.00 48.94 417 GLY A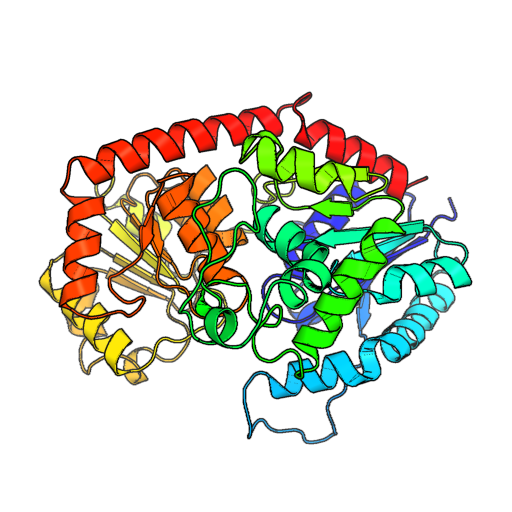 N 1
ATOM 3161 C CA . GLY A 1 417 ? -2.086 3.725 -5.953 1.00 48.25 417 GLY A CA 1
ATOM 3162 C C . GLY A 1 417 ? -2.191 5.079 -5.283 1.00 48.54 417 GLY A C 1
ATOM 3163 O O . GLY A 1 417 ? -1.239 5.556 -4.649 1.00 48.25 417 GLY A O 1
ATOM 3164 N N . GLY A 1 418 ? -3.367 5.692 -5.417 1.00 48.18 418 GLY A N 1
ATOM 3165 C CA . GLY A 1 418 ? -3.612 6.995 -4.827 1.00 44.65 418 GLY A CA 1
ATOM 3166 C C . GLY A 1 418 ? -3.710 6.948 -3.317 1.00 45.70 418 GLY A C 1
ATOM 3167 O O . GLY A 1 418 ? -3.176 7.813 -2.627 1.00 48.88 418 GLY A O 1
ATOM 3168 N N . ILE A 1 419 ? -4.410 5.948 -2.797 1.00 45.31 419 ILE A N 1
ATOM 3169 C CA . ILE A 1 419 ? -4.552 5.798 -1.353 1.00 43.02 419 ILE A CA 1
ATOM 3170 C C . ILE A 1 419 ? -3.143 5.581 -0.788 1.00 41.00 419 ILE A C 1
ATOM 3171 O O . ILE A 1 419 ? -2.760 6.174 0.215 1.00 39.87 419 ILE A O 1
ATOM 3176 N N . MET A 1 420 ? -2.368 4.738 -1.458 1.00 41.87 420 MET A N 1
ATOM 3177 C CA . MET A 1 420 ? -1.011 4.472 -1.016 1.00 44.22 420 MET A CA 1
ATOM 3178 C C . MET A 1 420 ? -0.201 5.766 -0.945 1.00 42.59 420 MET A C 1
ATOM 3179 O O . MET A 1 420 ? 0.468 6.029 0.064 1.00 40.70 420 MET A O 1
ATOM 3184 N N . ARG A 1 421 ? -0.272 6.582 -1.995 1.00 41.59 421 ARG A N 1
ATOM 3185 C CA . ARG A 1 421 ? 0.487 7.830 -1.997 1.00 44.64 421 ARG A CA 1
ATOM 3186 C C . ARG A 1 421 ? -0.019 8.741 -0.886 1.00 43.81 421 ARG A C 1
ATOM 3187 O O . ARG A 1 421 ? 0.769 9.390 -0.205 1.00 43.52 421 ARG A O 1
ATOM 3195 N N . GLN A 1 422 ? -1.335 8.770 -0.698 1.00 43.99 422 GLN A N 1
ATOM 3196 C CA . GLN A 1 422 ? -1.954 9.578 0.355 1.00 44.74 422 GLN A CA 1
ATOM 3197 C C . GLN A 1 422 ? -1.383 9.237 1.730 1.00 41.55 422 GLN A C 1
ATOM 3198 O O . GLN A 1 422 ? -1.023 10.123 2.513 1.00 39.18 422 GLN A O 1
ATOM 3204 N N . LYS A 1 423 ? -1.322 7.943 2.028 1.00 38.88 423 LYS A N 1
ATOM 3205 C CA . LYS A 1 423 ? -0.817 7.489 3.318 1.00 39.82 423 LYS A CA 1
ATOM 3206 C C . LYS A 1 423 ? 0.674 7.751 3.520 1.00 37.12 423 LYS A C 1
ATOM 3207 O O . LYS A 1 423 ? 1.083 8.208 4.594 1.00 37.40 423 LYS A O 1
ATOM 3213 N N . ILE A 1 424 ? 1.482 7.470 2.499 1.00 35.37 424 ILE A N 1
ATOM 3214 C CA . ILE A 1 424 ? 2.930 7.692 2.590 1.00 36.83 424 ILE A CA 1
ATOM 3215 C C . ILE A 1 424 ? 3.188 9.198 2.775 1.00 37.94 424 ILE A C 1
ATOM 3216 O O . ILE A 1 424 ? 4.159 9.605 3.426 1.00 38.79 424 ILE A O 1
ATOM 3221 N N . VAL A 1 425 ? 2.308 10.024 2.214 1.00 34.78 425 VAL A N 1
ATOM 3222 C CA . VAL A 1 425 ? 2.442 11.468 2.361 1.00 37.62 425 VAL A CA 1
ATOM 3223 C C . VAL A 1 425 ? 2.172 11.880 3.811 1.00 36.53 425 VAL A C 1
ATOM 3224 O O . VAL A 1 425 ? 2.853 12.749 4.343 1.00 36.58 425 VAL A O 1
ATOM 3228 N N . LYS A 1 426 ? 1.186 11.253 4.452 1.00 37.94 426 LYS A N 1
ATOM 3229 C CA . LYS A 1 426 ? 0.888 11.558 5.852 1.00 37.60 426 LYS A CA 1
ATOM 3230 C C . LYS A 1 426 ? 2.119 11.155 6.666 1.00 37.83 426 LYS A C 1
ATOM 3231 O O . LYS A 1 426 ? 2.554 11.875 7.558 1.00 39.33 426 LYS A O 1
ATOM 3237 N N . LEU A 1 427 ? 2.669 9.990 6.342 1.00 34.86 427 LEU A N 1
ATOM 3238 C CA . LEU A 1 427 ? 3.841 9.462 7.023 1.00 35.25 427 LEU A CA 1
ATOM 3239 C C . LEU A 1 427 ? 5.031 10.405 6.860 1.00 32.77 427 LEU A C 1
ATOM 3240 O O . LEU A 1 427 ? 5.730 10.706 7.832 1.00 33.22 427 LEU A O 1
ATOM 3245 N N . LYS A 1 428 ? 5.251 10.870 5.633 1.00 31.90 428 LYS A N 1
ATOM 3246 C CA . LYS A 1 428 ? 6.352 11.780 5.345 1.00 34.38 428 LYS A CA 1
ATOM 3247 C C . LYS A 1 428 ? 6.266 13.016 6.223 1.00 34.99 428 LYS A C 1
ATOM 3248 O O . LYS A 1 428 ? 7.278 13.508 6.741 1.00 34.73 428 LYS A O 1
ATOM 3254 N N . GLU A 1 429 ? 5.053 13.527 6.384 1.00 34.62 429 GLU A N 1
ATOM 3255 C CA . GLU A 1 429 ? 4.861 14.711 7.208 1.00 37.61 429 GLU A CA 1
ATOM 3256 C C . GLU A 1 429 ? 5.168 14.395 8.672 1.00 34.64 429 GLU A C 1
ATOM 3257 O O . GLU A 1 429 ? 5.737 15.222 9.379 1.00 33.40 429 GLU A O 1
ATOM 3263 N N . SER A 1 430 ? 4.796 13.201 9.129 1.00 33.76 430 SER A N 1
ATOM 3264 C CA . SER A 1 430 ? 5.089 12.820 10.504 1.00 34.15 430 SER A CA 1
ATOM 3265 C C . SER A 1 430 ? 6.610 12.805 10.702 1.00 36.06 430 SER A C 1
ATOM 3266 O O . SER A 1 430 ? 7.109 13.217 11.748 1.00 37.06 430 SER A O 1
ATOM 3269 N N . ALA A 1 431 ? 7.339 12.341 9.688 1.00 36.28 431 ALA A N 1
ATOM 3270 C CA . ALA A 1 431 ? 8.804 12.300 9.749 1.00 36.88 431 ALA A CA 1
ATOM 3271 C C . ALA A 1 431 ? 9.376 13.712 9.903 1.00 37.24 431 ALA A C 1
ATOM 3272 O O . ALA A 1 431 ? 10.163 13.986 10.819 1.00 35.28 431 ALA A O 1
ATOM 3274 N N . PHE A 1 432 ? 8.981 14.607 9.000 1.00 36.69 432 PHE A N 1
ATOM 3275 C CA . PHE A 1 432 ? 9.452 15.987 9.047 1.00 36.55 432 PHE A CA 1
ATOM 3276 C C . PHE A 1 432 ? 9.182 16.622 10.402 1.00 35.40 432 PHE A C 1
ATOM 3277 O O . PHE A 1 432 ? 10.017 17.350 10.926 1.00 38.33 432 PHE A O 1
ATOM 3285 N N . LYS A 1 433 ? 8.029 16.330 10.986 1.00 35.84 433 LYS A N 1
ATOM 3286 C CA . LYS A 1 433 ? 7.700 16.891 12.297 1.00 38.76 433 LYS A CA 1
ATOM 3287 C C . LYS A 1 433 ? 8.644 16.361 13.381 1.00 35.67 433 LYS A C 1
ATOM 3288 O O . LYS A 1 433 ? 9.062 17.110 14.259 1.00 38.30 433 LYS A O 1
ATOM 3294 N N . ALA A 1 434 ? 8.981 15.073 13.313 1.00 31.78 434 ALA A N 1
ATOM 3295 C CA . ALA A 1 434 ? 9.871 14.448 14.295 1.00 29.21 434 ALA A CA 1
ATOM 3296 C C . ALA A 1 434 ? 11.263 15.066 14.282 1.00 28.80 434 ALA A C 1
ATOM 3297 O O . ALA A 1 434 ? 11.947 15.102 15.316 1.00 30.43 434 ALA A O 1
ATOM 3299 N N . VAL A 1 435 ? 11.678 15.551 13.114 1.00 30.49 435 VAL A N 1
ATOM 3300 C CA . VAL A 1 435 ? 13.003 16.143 12.964 1.00 34.03 435 VAL A CA 1
ATOM 3301 C C . VAL A 1 435 ? 13.073 17.665 13.120 1.00 37.74 435 VAL A C 1
ATOM 3302 O O . VAL A 1 435 ? 14.155 18.243 12.996 1.00 36.49 435 VAL A O 1
ATOM 3306 N N . GLU A 1 436 ? 11.936 18.315 13.379 1.00 41.82 436 GLU A N 1
ATOM 3307 C CA . GLU A 1 436 ? 11.923 19.777 13.582 1.00 47.12 436 GLU A CA 1
ATOM 3308 C C . GLU A 1 436 ? 12.717 20.098 14.842 1.00 49.04 436 GLU A C 1
ATOM 3309 O O . GLU A 1 436 ? 12.910 19.228 15.693 1.00 47.80 436 GLU A O 1
ATOM 3315 N N . GLN A 1 437 ? 13.135 21.354 14.981 1.00 52.64 437 GLN A N 1
ATOM 3316 C CA . GLN A 1 437 ? 13.935 21.779 16.130 1.00 54.38 437 GLN A CA 1
ATOM 3317 C C . GLN A 1 437 ? 13.572 21.137 17.470 1.00 54.69 437 GLN A C 1
ATOM 3318 O O . GLN A 1 437 ? 14.460 20.726 18.227 1.00 55.23 437 GLN A O 1
ATOM 3324 N N . ASN A 1 438 ? 12.285 21.049 17.782 1.00 50.55 438 ASN A N 1
ATOM 3325 C CA . ASN A 1 438 ? 11.903 20.434 19.044 1.00 51.14 438 ASN A CA 1
ATOM 3326 C C . ASN A 1 438 ? 11.121 19.143 18.853 1.00 49.06 438 ASN A C 1
ATOM 3327 O O . ASN A 1 438 ? 10.390 18.710 19.749 1.00 49.43 438 ASN A O 1
ATOM 3332 N N . GLY A 1 439 ? 11.282 18.529 17.685 1.00 44.39 439 GLY A N 1
ATOM 3333 C CA . GLY A 1 439 ? 10.586 17.284 17.406 1.00 41.69 439 GLY A CA 1
ATOM 3334 C C . GLY A 1 439 ? 11.159 16.147 18.232 1.00 39.06 439 GLY A C 1
ATOM 3335 O O . GLY A 1 439 ? 12.217 16.293 18.851 1.00 37.45 439 GLY A O 1
ATOM 3336 N N . THR A 1 440 ? 10.474 15.009 18.240 1.00 35.48 440 THR A N 1
ATOM 3337 C CA . THR A 1 440 ? 10.933 13.864 19.016 1.00 34.95 440 THR A CA 1
ATOM 3338 C C . THR A 1 440 ? 12.328 13.338 18.643 1.00 33.23 440 THR A C 1
ATOM 3339 O O . THR A 1 440 ? 13.087 12.921 19.524 1.00 35.56 440 THR A O 1
ATOM 3343 N N . SER A 1 441 ? 12.683 13.357 17.361 1.00 31.33 441 SER A N 1
ATOM 3344 C CA . SER A 1 441 ? 14.007 12.862 16.967 1.00 31.59 441 SER A CA 1
ATOM 3345 C C . SER A 1 441 ? 15.109 13.862 17.283 1.00 33.78 441 SER A C 1
ATOM 3346 O O . SER A 1 441 ? 16.182 13.486 17.780 1.00 34.28 441 SER A O 1
ATOM 3349 N N . ALA A 1 442 ? 14.855 15.133 16.986 1.00 32.14 442 ALA A N 1
ATOM 3350 C CA . ALA A 1 442 ? 15.836 16.165 17.265 1.00 32.75 442 ALA A CA 1
ATOM 3351 C C . ALA A 1 442 ? 16.209 16.072 18.739 1.00 32.88 442 ALA A C 1
ATOM 3352 O O . ALA A 1 442 ? 17.383 16.168 19.102 1.00 34.33 442 ALA A O 1
ATOM 3354 N N . MET A 1 443 ? 15.203 15.865 19.585 1.00 31.56 443 MET A N 1
ATOM 3355 C CA . MET A 1 443 ? 15.425 15.761 21.024 1.00 33.19 443 MET A CA 1
ATOM 3356 C C . MET A 1 443 ? 16.185 14.506 21.435 1.00 32.88 443 MET A C 1
ATOM 3357 O O . MET A 1 443 ? 17.069 14.561 22.296 1.00 32.40 443 MET A O 1
ATOM 3362 N N . ASP A 1 444 ? 15.847 13.365 20.851 1.00 31.88 444 ASP A N 1
ATOM 3363 C CA . ASP A 1 444 ? 16.573 12.164 21.229 1.00 34.64 444 ASP A CA 1
ATOM 3364 C C . ASP A 1 444 ? 18.015 12.302 20.768 1.00 32.50 444 ASP A C 1
ATOM 3365 O O . ASP A 1 444 ? 18.931 11.808 21.418 1.00 31.92 444 ASP A O 1
ATOM 3370 N N . PHE A 1 445 ? 18.208 13.014 19.661 1.00 34.84 445 PHE A N 1
ATOM 3371 C CA . PHE A 1 445 ? 19.540 13.205 19.101 1.00 33.29 445 PHE A CA 1
ATOM 3372 C C . PHE A 1 445 ? 20.387 14.065 20.019 1.00 34.56 445 PHE A C 1
ATOM 3373 O O . PHE A 1 445 ? 21.591 13.855 20.144 1.00 35.58 445 PHE A O 1
ATOM 3381 N N . THR A 1 446 ? 19.752 15.037 20.664 1.00 36.11 446 THR A N 1
ATOM 3382 C CA . THR A 1 446 ? 20.454 15.907 21.593 1.00 34.39 446 THR A CA 1
ATOM 3383 C C . THR A 1 446 ? 20.820 15.079 22.817 1.00 32.63 446 THR A C 1
ATOM 3384 O O . THR A 1 446 ? 21.894 15.231 23.386 1.00 32.59 446 THR A O 1
ATOM 3388 N N . THR A 1 447 ? 19.915 14.197 23.222 1.00 33.69 447 THR A N 1
ATOM 3389 C CA . THR A 1 447 ? 20.168 13.336 24.366 1.00 32.39 447 THR A CA 1
ATOM 3390 C C . THR A 1 447 ? 21.337 12.405 24.003 1.00 35.88 447 THR A C 1
ATOM 3391 O O . THR A 1 447 ? 22.283 12.243 24.787 1.00 36.13 447 THR A O 1
ATOM 3395 N N . LEU A 1 448 ? 21.266 11.814 22.806 1.00 33.97 448 LEU A N 1
ATOM 3396 C CA . LEU A 1 448 ? 22.303 10.912 22.310 1.00 34.07 448 LEU A CA 1
ATOM 3397 C C . LEU A 1 448 ? 23.664 11.605 22.366 1.00 34.70 448 LEU A C 1
ATOM 3398 O O . LEU A 1 448 ? 24.632 11.048 22.874 1.00 36.12 448 LEU A O 1
ATOM 3403 N N . ILE A 1 449 ? 23.730 12.833 21.859 1.00 38.10 449 ILE A N 1
ATOM 3404 C CA . ILE A 1 449 ? 24.985 13.580 21.854 1.00 38.61 449 ILE A CA 1
ATOM 3405 C C . ILE A 1 449 ? 25.540 13.801 23.265 1.00 38.62 449 ILE A C 1
ATOM 3406 O O . ILE A 1 449 ? 26.733 13.636 23.495 1.00 39.99 449 ILE A O 1
ATOM 3411 N N . GLN A 1 450 ? 24.668 14.156 24.207 1.00 41.06 450 GLN A N 1
ATOM 3412 C CA . GLN A 1 450 ? 25.065 14.389 25.591 1.00 41.81 450 GLN A CA 1
ATOM 3413 C C . GLN A 1 450 ? 25.641 13.133 26.229 1.00 43.65 450 GLN A C 1
ATOM 3414 O O . GLN A 1 450 ? 26.678 13.173 26.899 1.00 45.51 450 GLN A O 1
ATOM 3420 N N . ILE A 1 451 ? 24.966 12.010 26.031 1.00 42.63 451 ILE A N 1
ATOM 3421 C CA . ILE A 1 451 ? 25.427 10.757 26.605 1.00 37.72 451 ILE A CA 1
ATOM 3422 C C . ILE A 1 451 ? 26.785 10.371 26.048 1.00 38.62 451 ILE A C 1
ATOM 3423 O O . ILE A 1 451 ? 27.695 9.986 26.792 1.00 39.57 451 ILE A O 1
ATOM 3428 N N . VAL A 1 452 ? 26.920 10.492 24.733 1.00 37.08 452 VAL A N 1
ATOM 3429 C CA . VAL A 1 452 ? 28.155 10.142 24.048 1.00 34.36 452 VAL A CA 1
ATOM 3430 C C . VAL A 1 452 ? 29.341 11.048 24.362 1.00 37.01 452 VAL A C 1
ATOM 3431 O O . VAL A 1 452 ? 30.482 10.575 24.421 1.00 33.06 452 VAL A O 1
ATOM 3435 N N . THR A 1 453 ? 29.079 12.341 24.566 1.00 39.45 453 THR A N 1
ATOM 3436 C CA . THR A 1 453 ? 30.155 13.298 24.837 1.00 38.50 453 THR A CA 1
ATOM 3437 C C . THR A 1 453 ? 30.307 13.752 26.292 1.00 39.82 453 THR A C 1
ATOM 3438 O O . THR A 1 453 ? 30.949 14.763 26.562 1.00 37.14 453 THR A O 1
ATOM 3442 N N . SER A 1 454 ? 29.730 13.010 27.227 1.00 42.78 454 SER A N 1
ATOM 3443 C CA . SER A 1 454 ? 29.842 13.364 28.641 1.00 45.39 454 SER A CA 1
ATOM 3444 C C . SER A 1 454 ? 30.603 12.266 29.369 1.00 48.83 454 SER A C 1
ATOM 3445 O O . SER A 1 454 ? 31.454 12.605 30.224 1.00 50.63 454 SER A O 1
#

Organism: Medicago truncatula (NCBI:txid3880)

Solvent-accessible surface area: 18901 Å² total; per-residue (Å²): 90,132,47,0,0,0,0,0,0,3,16,50,56,61,28,6,32,11,0,9,13,2,2,14,70,1,0,64,102,14,91,159,11,21,2,0,1,0,0,9,68,101,20,9,102,109,17,124,74,101,36,53,86,134,26,108,17,14,88,65,19,66,4,116,54,30,64,82,210,74,62,117,79,104,54,100,108,106,53,30,24,56,40,1,18,175,39,5,50,93,18,0,55,110,3,8,89,95,0,37,79,111,26,65,50,115,7,41,0,0,2,0,0,0,16,0,39,0,0,6,57,6,4,116,112,44,169,18,56,2,2,0,2,9,6,13,0,3,3,0,0,0,0,8,27,30,3,60,86,0,59,136,81,23,44,80,121,14,54,124,58,90,95,28,11,103,10,3,31,46,24,50,99,0,76,3,72,41,14,4,63,7,2,22,72,98,70,122,51,51,55,3,59,2,10,43,82,0,4,97,34,0,53,96,1,48,0,0,1,0,1,0,0,28,69,6,20,75,98,0,5,97,51,0,74,83,60,17,133,71,10,3,11,0,0,0,10,37,40,15,7,87,50,215,74,83,50,41,164,90,26,0,37,139,29,0,97,131,36,133,105,50,14,0,1,2,0,5,5,10,45,90,22,64,9,41,100,127,3,3,47,12,2,0,64,0,1,55,95,54,36,41,20,0,0,2,6,5,40,43,64,32,125,117,78,3,27,161,29,0,50,99,134,5,162,112,69,7,46,45,8,68,145,12,14,30,57,43,0,0,115,32,75,2,1,2,0,0,5,0,16,0,13,8,31,14,0,1,31,0,1,12,18,5,2,1,1,3,1,30,29,54,89,24,29,10,24,0,0,11,23,4,1,68,57,41,26,59,0,2,13,21,10,62,141,29,58,2,49,60,126,5,5,67,123,3,6,115,62,8,41,85,44,150,74,6,37,60,0,70,102,70,0,52,136,22,61,97,39,0,95,143,4,37,107,164,116,11,70,0,25,103,31,5,89,46,2,30,96,19,1,29,76

Radius of gyration: 21.79 Å; Cα contacts (8 Å, |Δi|>4): 854; chains: 1; bounding box: 55×50×60 Å